Protein AF-0000000083314283 (afdb_homodimer)

Structure (mmCIF, N/CA/C/O backbone):
data_AF-0000000083314283-model_v1
#
loop_
_entity.id
_entity.type
_entity.pdbx_description
1 polymer 'Carbohydrate ABC transporter permease'
#
loop_
_atom_site.group_PDB
_atom_site.id
_atom_site.type_symbol
_atom_site.label_atom_id
_atom_site.label_alt_id
_atom_site.label_comp_id
_atom_site.label_asym_id
_atom_site.label_entity_id
_atom_site.label_seq_id
_atom_site.pdbx_PDB_ins_code
_atom_site.Cartn_x
_atom_site.Cartn_y
_atom_site.Cartn_z
_atom_site.occupancy
_atom_site.B_iso_or_equiv
_atom_site.auth_seq_id
_atom_site.auth_comp_id
_atom_site.auth_asym_id
_atom_site.auth_atom_id
_atom_site.pdbx_PDB_model_num
ATOM 1 N N . MET A 1 1 ? -17.656 -0.828 3.359 1 60 1 MET A N 1
ATOM 2 C CA . MET A 1 1 ? -16.297 -1.167 3.775 1 60 1 MET A CA 1
ATOM 3 C C . MET A 1 1 ? -16.312 -2.115 4.969 1 60 1 MET A C 1
ATOM 5 O O . MET A 1 1 ? -15.477 -3.016 5.062 1 60 1 MET A O 1
ATOM 9 N N . ALA A 1 2 ? -17.516 -1.997 5.691 1 69.94 2 ALA A N 1
ATOM 10 C CA . ALA A 1 2 ? -17.562 -2.816 6.902 1 69.94 2 ALA A CA 1
ATOM 11 C C . ALA A 1 2 ? -18.125 -4.203 6.605 1 69.94 2 ALA A C 1
ATOM 13 O O . ALA A 1 2 ? -17.906 -5.145 7.375 1 69.94 2 ALA A O 1
ATOM 14 N N . LEU A 1 3 ? -18.641 -4.355 5.473 1 75.19 3 LEU A N 1
ATOM 15 C CA . LEU A 1 3 ? -19.391 -5.574 5.148 1 75.19 3 LEU A CA 1
ATOM 16 C C . LEU A 1 3 ? -18.438 -6.77 5.062 1 75.19 3 LEU A C 1
ATOM 18 O O . LEU A 1 3 ? -18.734 -7.832 5.621 1 75.19 3 LEU A O 1
ATOM 22 N N . PRO A 1 4 ? -17.297 -6.578 4.438 1 75.38 4 PRO A N 1
ATOM 23 C CA . PRO A 1 4 ? -16.391 -7.723 4.375 1 75.38 4 PRO A CA 1
ATOM 24 C C . PRO A 1 4 ? -15.898 -8.156 5.758 1 75.38 4 PRO A C 1
ATOM 26 O O . PRO A 1 4 ? -15.695 -9.352 5.996 1 75.38 4 PRO A O 1
ATOM 29 N N . PHE A 1 5 ? -15.797 -7.211 6.551 1 81.38 5 PHE A N 1
ATOM 30 C CA . PHE A 1 5 ? -15.359 -7.512 7.91 1 81.38 5 PHE A CA 1
ATOM 31 C C . PHE A 1 5 ? -16.422 -8.289 8.664 1 81.38 5 PHE A C 1
ATOM 33 O O . PHE A 1 5 ? -16.125 -9.297 9.312 1 81.38 5 PHE A O 1
ATOM 40 N N . VAL A 1 6 ? -17.641 -7.832 8.602 1 83.62 6 VAL A N 1
ATOM 41 C CA . VAL A 1 6 ? -18.75 -8.492 9.273 1 83.62 6 VAL A CA 1
ATOM 42 C C . VAL A 1 6 ? -18.938 -9.898 8.703 1 83.62 6 VAL A C 1
ATOM 44 O O . VAL A 1 6 ? -19.188 -10.852 9.445 1 83.62 6 VAL A O 1
ATOM 47 N N . TRP A 1 7 ? -18.75 -9.961 7.473 1 85.62 7 TRP A N 1
ATOM 48 C CA . TRP A 1 7 ? -18.875 -11.258 6.812 1 85.62 7 TRP A CA 1
ATOM 49 C C . TRP A 1 7 ? -17.781 -12.211 7.289 1 85.62 7 TRP A C 1
ATOM 51 O O . TRP A 1 7 ? -18.047 -13.398 7.5 1 85.62 7 TRP A O 1
ATOM 61 N N . LEU A 1 8 ? -16.625 -11.688 7.402 1 88.62 8 LEU A N 1
ATOM 62 C CA . LEU A 1 8 ? -15.492 -12.492 7.855 1 88.62 8 LEU A CA 1
ATOM 63 C C . LEU A 1 8 ? -15.75 -13.055 9.25 1 88.62 8 LEU A C 1
ATOM 65 O O . LEU A 1 8 ? -15.578 -14.258 9.484 1 88.62 8 LEU A O 1
ATOM 69 N N . VAL A 1 9 ? -16.203 -12.234 10.117 1 90.38 9 VAL A N 1
ATOM 70 C CA . VAL A 1 9 ? -16.453 -12.641 11.5 1 90.38 9 VAL A CA 1
ATOM 71 C C . VAL A 1 9 ? -17.609 -13.641 11.547 1 90.38 9 VAL A C 1
ATOM 73 O O . VAL A 1 9 ? -17.547 -14.648 12.242 1 90.38 9 VAL A O 1
ATOM 76 N N . SER A 1 10 ? -18.625 -13.367 10.82 1 93.25 10 SER A N 1
ATOM 77 C CA . SER A 1 10 ? -19.766 -14.273 10.742 1 93.25 10 SER A CA 1
ATOM 78 C C . SER A 1 10 ? -19.359 -15.633 10.203 1 93.25 10 SER A C 1
ATOM 80 O O . SER A 1 10 ? -19.719 -16.672 10.758 1 93.25 10 SER A O 1
ATOM 82 N N . SER A 1 11 ? -18.562 -15.633 9.188 1 93 11 SER A N 1
ATOM 83 C CA . SER A 1 11 ? -18.141 -16.859 8.516 1 93 11 SER A CA 1
ATOM 84 C C . SER A 1 11 ? -17.203 -17.688 9.398 1 93 11 SER A C 1
ATOM 86 O O . SER A 1 11 ? -17.156 -18.906 9.289 1 93 11 SER A O 1
ATOM 88 N N . SER A 1 12 ? -16.469 -16.969 10.273 1 95.06 12 SER A N 1
ATOM 89 C CA . SER A 1 12 ? -15.539 -17.656 11.172 1 95.06 12 SER A CA 1
ATOM 90 C C . SER A 1 12 ? -16.281 -18.547 12.164 1 95.06 12 SER A C 1
ATOM 92 O O . SER A 1 12 ? -15.672 -19.422 12.789 1 95.06 12 SER A O 1
ATOM 94 N N . LEU A 1 13 ? -17.609 -18.344 12.281 1 96.81 13 LEU A N 1
ATOM 95 C CA . LEU A 1 13 ? -18.406 -19.078 13.266 1 96.81 13 LEU A CA 1
ATOM 96 C C . LEU A 1 13 ? -19.375 -20.031 12.578 1 96.81 13 LEU A C 1
ATOM 98 O O . LEU A 1 13 ? -20.25 -20.594 13.219 1 96.81 13 LEU A O 1
ATOM 102 N N . LYS A 1 14 ? -19.188 -20.234 11.344 1 96.38 14 LYS A N 1
ATOM 103 C CA . LYS A 1 14 ? -20.109 -21.062 10.57 1 96.38 14 LYS A CA 1
ATOM 104 C C . LYS A 1 14 ? -19.469 -22.422 10.242 1 96.38 14 LYS A C 1
ATOM 106 O O . LYS A 1 14 ? -18.266 -22.578 10.344 1 96.38 14 LYS A O 1
ATOM 111 N N . LEU A 1 15 ? -20.438 -23.312 9.844 1 93.5 15 LEU A N 1
ATOM 112 C CA . LEU A 1 15 ? -19.984 -24.531 9.172 1 93.5 15 LEU A CA 1
ATOM 113 C C . LEU A 1 15 ? -19.484 -24.203 7.766 1 93.5 15 LEU A C 1
ATOM 115 O O . LEU A 1 15 ? -19.938 -23.25 7.137 1 93.5 15 LEU A O 1
ATOM 119 N N . GLU A 1 16 ? -18.531 -24.984 7.332 1 90.56 16 GLU A N 1
ATOM 120 C CA . GLU A 1 16 ? -17.875 -24.766 6.047 1 90.56 16 GLU A CA 1
ATOM 121 C C . GLU A 1 16 ? -18.906 -24.594 4.926 1 90.56 16 GLU A C 1
ATOM 123 O O . GLU A 1 16 ? -18.797 -23.688 4.098 1 90.56 16 GLU A O 1
ATOM 128 N N . ASN A 1 17 ? -19.953 -25.391 4.934 1 88.44 17 ASN A N 1
ATOM 129 C CA . ASN A 1 17 ? -20.938 -25.422 3.852 1 88.44 17 ASN A CA 1
ATOM 130 C C . ASN A 1 17 ? -21.859 -24.203 3.883 1 88.44 17 ASN A C 1
ATOM 132 O O . ASN A 1 17 ? -22.531 -23.922 2.9 1 88.44 17 ASN A O 1
ATOM 136 N N . ASP A 1 18 ? -21.859 -23.484 5.004 1 90.69 18 ASP A N 1
ATOM 137 C CA . ASP A 1 18 ? -22.766 -22.359 5.176 1 90.69 18 ASP A CA 1
ATOM 138 C C . ASP A 1 18 ? -22.109 -21.047 4.766 1 90.69 18 ASP A C 1
ATOM 140 O O . ASP A 1 18 ? -22.75 -19.984 4.754 1 90.69 18 ASP A O 1
ATOM 144 N N . ILE A 1 19 ? -20.938 -21.094 4.371 1 87.62 19 ILE A N 1
ATOM 145 C CA . ILE A 1 19 ? -20.156 -19.875 4.188 1 87.62 19 ILE A CA 1
ATOM 146 C C . ILE A 1 19 ? -20.5 -19.234 2.846 1 87.62 19 ILE A C 1
ATOM 148 O O . ILE A 1 19 ? -20.656 -18.016 2.754 1 87.62 19 ILE A O 1
ATOM 152 N N . PHE A 1 20 ? -20.766 -19.984 1.813 1 82.31 20 PHE A N 1
ATOM 153 C CA . PHE A 1 20 ? -20.969 -19.422 0.488 1 82.31 20 PHE A CA 1
ATOM 154 C C . PHE A 1 20 ? -22.391 -19.656 0.014 1 82.31 20 PHE A C 1
ATOM 156 O O . PHE A 1 20 ? -22.656 -19.734 -1.188 1 82.31 20 PHE A O 1
ATOM 163 N N . VAL A 1 21 ? -23.266 -19.734 0.943 1 82.44 21 VAL A N 1
ATOM 164 C CA . VAL A 1 21 ? -24.672 -19.938 0.589 1 82.44 21 VAL A CA 1
ATOM 165 C C . VAL A 1 21 ? -25.266 -18.609 0.102 1 82.44 21 VAL A C 1
ATOM 167 O O . VAL A 1 21 ? -24.812 -17.531 0.482 1 82.44 21 VAL A O 1
ATOM 170 N N . PHE A 1 22 ? -26.219 -18.719 -0.766 1 79.56 22 PHE A N 1
ATOM 171 C CA . PHE A 1 22 ? -26.938 -17.547 -1.276 1 79.56 22 PHE A CA 1
ATOM 172 C C . PHE A 1 22 ? -28.438 -17.719 -1.09 1 79.56 22 PHE A C 1
ATOM 174 O O . PHE A 1 22 ? -29 -18.75 -1.46 1 79.56 22 PHE A O 1
ATOM 181 N N . PRO A 1 23 ? -29.125 -16.672 -0.513 1 80.94 23 PRO A N 1
ATOM 182 C CA . PRO A 1 23 ? -28.578 -15.414 0.013 1 80.94 23 PRO A CA 1
ATOM 183 C C . PRO A 1 23 ? -27.703 -15.617 1.248 1 80.94 23 PRO A C 1
ATOM 185 O O . PRO A 1 23 ? -27.859 -16.609 1.965 1 80.94 23 PRO A O 1
ATOM 188 N N . PRO A 1 24 ? -26.828 -14.68 1.398 1 80.25 24 PRO A N 1
ATOM 189 C CA . PRO A 1 24 ? -25.906 -14.836 2.523 1 80.25 24 PRO A CA 1
ATOM 190 C C . PRO A 1 24 ? -26.625 -14.945 3.867 1 80.25 24 PRO A C 1
ATOM 192 O O . PRO A 1 24 ? -27.609 -14.25 4.094 1 80.25 24 PRO A O 1
ATOM 195 N N . GLU A 1 25 ? -26.25 -15.938 4.609 1 85.44 25 GLU A N 1
ATOM 196 C CA . GLU A 1 25 ? -26.703 -16.047 5.996 1 85.44 25 GLU A CA 1
ATOM 197 C C . GLU A 1 25 ? -25.719 -15.375 6.945 1 85.44 25 GLU A C 1
ATOM 199 O O . GLU A 1 25 ? -24.594 -15.859 7.141 1 85.44 25 GLU A O 1
ATOM 204 N N . TRP A 1 26 ? -26.141 -14.422 7.578 1 87.19 26 TRP A N 1
ATOM 205 C CA . TRP A 1 26 ? -25.25 -13.586 8.359 1 87.19 26 TRP A CA 1
ATOM 206 C C . TRP A 1 26 ? -25.078 -14.141 9.773 1 87.19 26 TRP A C 1
ATOM 208 O O . TRP A 1 26 ? -24.016 -13.977 10.383 1 87.19 26 TRP A O 1
ATOM 218 N N . ILE A 1 27 ? -26.141 -14.742 10.18 1 91.19 27 ILE A N 1
ATOM 219 C CA . ILE A 1 27 ? -26.078 -15.289 11.531 1 91.19 27 ILE A CA 1
ATOM 220 C C . ILE A 1 27 ? -25.75 -16.781 11.469 1 91.19 27 ILE A C 1
ATOM 222 O O . ILE A 1 27 ? -26.516 -17.578 10.93 1 91.19 27 ILE A O 1
ATOM 226 N N . PRO A 1 28 ? -24.625 -17.062 11.961 1 92.75 28 PRO A N 1
ATOM 227 C CA . PRO A 1 28 ? -24.25 -18.484 11.953 1 92.75 28 PRO A CA 1
ATOM 228 C C . PRO A 1 28 ? -25.234 -19.359 12.727 1 92.75 28 PRO A C 1
ATOM 230 O O . PRO A 1 28 ? -25.703 -18.984 13.805 1 92.75 28 PRO A O 1
ATOM 233 N N . ASN A 1 29 ? -25.625 -20.469 12.156 1 91.38 29 ASN A N 1
ATOM 234 C CA . ASN A 1 29 ? -26.469 -21.469 12.789 1 91.38 29 ASN A CA 1
ATOM 235 C C . ASN A 1 29 ? -26.031 -22.891 12.398 1 91.38 29 ASN A C 1
ATOM 237 O O . ASN A 1 29 ? -26.281 -23.312 11.273 1 91.38 29 ASN A O 1
ATOM 241 N N . PRO A 1 30 ? -25.5 -23.562 13.383 1 93.12 30 PRO A N 1
ATOM 242 C CA . PRO A 1 30 ? -25.109 -23.234 14.758 1 93.12 30 PRO A CA 1
ATOM 243 C C . PRO A 1 30 ? -23.875 -22.359 14.828 1 93.12 30 PRO A C 1
ATOM 245 O O . PRO A 1 30 ? -23.125 -22.25 13.844 1 93.12 30 PRO A O 1
ATOM 248 N N . VAL A 1 31 ? -23.734 -21.703 15.93 1 95.56 31 VAL A N 1
ATOM 249 C CA . VAL A 1 31 ? -22.516 -20.938 16.188 1 95.56 31 VAL A CA 1
ATOM 250 C C . VAL A 1 31 ? -21.391 -21.891 16.625 1 95.56 31 VAL A C 1
ATOM 252 O O . VAL A 1 31 ? -21.547 -22.656 17.562 1 95.56 31 VAL A O 1
ATOM 255 N N . ARG A 1 32 ? -20.281 -21.859 15.883 1 96.19 32 ARG A N 1
ATOM 256 C CA . ARG A 1 32 ? -19.188 -22.781 16.141 1 96.19 32 ARG A CA 1
ATOM 257 C C . ARG A 1 32 ? -17.938 -22.062 16.609 1 96.19 32 ARG A C 1
ATOM 259 O O . ARG A 1 32 ? -17.047 -21.766 15.812 1 96.19 32 ARG A O 1
ATOM 266 N N . PHE A 1 33 ? -17.828 -21.953 17.938 1 95.81 33 PHE A N 1
ATOM 267 C CA . PHE A 1 33 ? -16.641 -21.344 18.516 1 95.81 33 PHE A CA 1
ATOM 268 C C . PHE A 1 33 ? -15.43 -22.281 18.359 1 95.81 33 PHE A C 1
ATOM 270 O O . PHE A 1 33 ? -14.281 -21.828 18.422 1 95.81 33 PHE A O 1
ATOM 277 N N . GLN A 1 34 ? -15.711 -23.484 18.109 1 96.19 34 GLN A N 1
ATOM 278 C CA . GLN A 1 34 ? -14.664 -24.5 17.969 1 96.19 34 GLN A CA 1
ATOM 279 C C . GLN A 1 34 ? -13.773 -24.219 16.766 1 96.19 34 GLN A C 1
ATOM 281 O O . GLN A 1 34 ? -12.625 -24.656 16.719 1 96.19 34 GLN A O 1
ATOM 286 N N . ASN A 1 35 ? -14.305 -23.438 15.82 1 96.69 35 ASN A N 1
ATOM 287 C CA . ASN A 1 35 ? -13.508 -23.062 14.648 1 96.69 35 ASN A CA 1
ATOM 288 C C . ASN A 1 35 ? -12.219 -22.359 15.047 1 96.69 35 ASN A C 1
ATOM 290 O O . ASN A 1 35 ? -11.18 -22.547 14.414 1 96.69 35 ASN A O 1
ATOM 294 N N . TYR A 1 36 ? -12.328 -21.625 16.078 1 96.25 36 TYR A N 1
ATOM 295 C CA . TYR A 1 36 ? -11.156 -20.875 16.516 1 96.25 36 TYR A CA 1
ATOM 296 C C . TYR A 1 36 ? -10.094 -21.797 17.094 1 96.25 36 TYR A C 1
ATOM 298 O O . TYR A 1 36 ? -8.914 -21.656 16.781 1 96.25 36 TYR A O 1
ATOM 306 N N . VAL A 1 37 ? -10.484 -22.688 17.875 1 96 37 VAL A N 1
ATOM 307 C CA . VAL A 1 37 ? -9.547 -23.625 18.469 1 96 37 VAL A CA 1
ATOM 308 C C . VAL A 1 37 ? -8.93 -24.5 17.375 1 96 37 VAL A C 1
ATOM 310 O O . VAL A 1 37 ? -7.711 -24.656 17.312 1 96 37 VAL A O 1
ATOM 313 N N . ASP A 1 38 ? -9.766 -25 16.5 1 95.56 38 ASP A N 1
ATOM 314 C CA . ASP A 1 38 ? -9.297 -25.859 15.43 1 95.56 38 ASP A CA 1
ATOM 315 C C . ASP A 1 38 ? -8.359 -25.109 14.492 1 95.56 38 ASP A C 1
ATOM 317 O O . ASP A 1 38 ? -7.352 -25.656 14.039 1 95.56 38 ASP A O 1
ATOM 321 N N . ALA A 1 39 ? -8.703 -23.875 14.219 1 94.69 39 ALA A N 1
ATOM 322 C CA . ALA A 1 39 ? -7.922 -23.062 13.289 1 94.69 39 ALA A CA 1
ATOM 323 C C . ALA A 1 39 ? -6.539 -22.75 13.867 1 94.69 39 ALA A C 1
ATOM 325 O O . ALA A 1 39 ? -5.531 -22.859 13.164 1 94.69 39 ALA A O 1
ATOM 326 N N . LEU A 1 40 ? -6.492 -22.453 15.18 1 94.12 40 LEU A N 1
ATOM 327 C CA . LEU A 1 40 ? -5.25 -21.984 15.781 1 94.12 40 LEU A CA 1
ATOM 328 C C . LEU A 1 40 ? -4.352 -23.156 16.156 1 94.12 40 LEU A C 1
ATOM 330 O O . LEU A 1 40 ? -3.164 -22.984 16.438 1 94.12 40 LEU A O 1
ATOM 334 N N . THR A 1 41 ? -4.906 -24.391 16.078 1 92.75 41 THR A N 1
ATOM 335 C CA . THR A 1 41 ? -4.105 -25.578 16.375 1 92.75 41 THR A CA 1
ATOM 336 C C . THR A 1 41 ? -3.797 -26.344 15.094 1 92.75 41 THR A C 1
ATOM 338 O O . THR A 1 41 ? -3.025 -27.312 15.117 1 92.75 41 THR A O 1
ATOM 341 N N . TYR A 1 42 ? -4.406 -25.906 14.031 1 90.06 42 TYR A N 1
ATOM 342 C CA . TYR A 1 42 ? -4.203 -26.547 12.734 1 90.06 42 TYR A CA 1
ATOM 343 C C . TYR A 1 42 ? -2.748 -26.438 12.297 1 90.06 42 TYR A C 1
ATOM 345 O O . TYR A 1 42 ? -2.217 -27.344 11.656 1 90.06 42 TYR A O 1
ATOM 353 N N . LYS A 1 43 ? -2.109 -25.359 12.516 1 91.69 43 LYS A N 1
ATOM 354 C CA . LYS A 1 43 ? -0.706 -25.031 12.281 1 91.69 43 LYS A CA 1
ATOM 355 C C . LYS A 1 43 ? -0.102 -24.312 13.484 1 91.69 43 LYS A C 1
ATOM 357 O O . LYS A 1 43 ? -0.827 -23.859 14.375 1 91.69 43 LYS A O 1
ATOM 362 N N . PRO A 1 44 ? 1.151 -24.297 13.516 1 94.94 44 PRO A N 1
ATOM 363 C CA . PRO A 1 44 ? 1.75 -23.594 14.664 1 94.94 44 PRO A CA 1
ATOM 364 C C . PRO A 1 44 ? 1.65 -22.078 14.547 1 94.94 44 PRO A C 1
ATOM 366 O O . PRO A 1 44 ? 2.668 -21.406 14.398 1 94.94 44 PRO A O 1
ATOM 369 N N . PHE A 1 45 ? 0.502 -21.531 14.75 1 94.38 45 PHE A N 1
ATOM 370 C CA . PHE A 1 45 ? 0.234 -20.109 14.555 1 94.38 45 PHE A CA 1
ATOM 371 C C . PHE A 1 45 ? 0.944 -19.281 15.617 1 94.38 45 PHE A C 1
ATOM 373 O O . PHE A 1 45 ? 1.251 -18.109 15.391 1 94.38 45 PHE A O 1
ATOM 380 N N . GLY A 1 46 ? 1.183 -19.922 16.797 1 94.12 46 GLY A N 1
ATOM 381 C CA . GLY A 1 46 ? 2.006 -19.203 17.75 1 94.12 46 GLY A CA 1
ATOM 382 C C . GLY A 1 46 ? 3.371 -18.828 17.203 1 94.12 46 GLY A C 1
ATOM 383 O O . GLY A 1 46 ? 3.84 -17.719 17.406 1 94.12 46 GLY A O 1
ATOM 384 N N . ARG A 1 47 ? 3.949 -19.797 16.562 1 96.38 47 ARG A N 1
ATOM 385 C CA . ARG A 1 47 ? 5.25 -19.562 15.938 1 96.38 47 ARG A CA 1
ATOM 386 C C . ARG A 1 47 ? 5.141 -18.562 14.781 1 96.38 47 ARG A C 1
ATOM 388 O O . ARG A 1 47 ? 5.98 -17.672 14.633 1 96.38 47 ARG A O 1
ATOM 395 N N . TYR A 1 48 ? 4.098 -18.672 14.023 1 96.94 48 TYR A N 1
ATOM 396 C CA . TYR A 1 48 ? 3.895 -17.781 12.891 1 96.94 48 TYR A CA 1
ATOM 397 C C . TYR A 1 48 ? 3.701 -16.344 13.352 1 96.94 48 TYR A C 1
ATOM 399 O O . TYR A 1 48 ? 4.215 -15.414 12.734 1 96.94 48 TYR A O 1
ATOM 407 N N . ILE A 1 49 ? 3.006 -16.234 14.453 1 95.62 49 ILE A N 1
ATOM 408 C CA . ILE A 1 49 ? 2.795 -14.906 15.031 1 95.62 49 ILE A CA 1
ATOM 409 C C . ILE A 1 49 ? 4.125 -14.344 15.523 1 95.62 49 ILE A C 1
ATOM 411 O O . ILE A 1 49 ? 4.449 -13.18 15.25 1 95.62 49 ILE A O 1
ATOM 415 N N . ALA A 1 50 ? 4.883 -15.133 16.156 1 97 50 ALA A N 1
ATOM 416 C CA . ALA A 1 50 ? 6.18 -14.695 16.672 1 97 50 ALA A CA 1
ATOM 417 C C . ALA A 1 50 ? 7.109 -14.289 15.523 1 97 50 ALA A C 1
ATOM 419 O O . ALA A 1 50 ? 7.773 -13.25 15.594 1 97 50 ALA A O 1
ATOM 420 N N . ASN A 1 51 ? 7.156 -15.102 14.477 1 98.31 51 ASN A N 1
ATOM 421 C CA . ASN A 1 51 ? 7.973 -14.789 13.312 1 98.31 51 ASN A CA 1
ATOM 422 C C . ASN A 1 51 ? 7.543 -13.469 12.664 1 98.31 51 ASN A C 1
ATOM 424 O O . ASN A 1 51 ? 8.383 -12.625 12.352 1 98.31 51 ASN A O 1
ATOM 428 N N . THR A 1 52 ? 6.25 -13.328 12.508 1 97.75 52 THR A N 1
ATOM 429 C CA . THR A 1 52 ? 5.719 -12.125 11.875 1 97.75 52 THR A CA 1
ATOM 430 C C . THR A 1 52 ? 6.031 -10.891 12.719 1 97.75 52 THR A C 1
ATOM 432 O O . THR A 1 52 ? 6.488 -9.875 12.195 1 97.75 52 THR A O 1
ATOM 435 N N . LEU A 1 53 ? 5.848 -11.023 14 1 96.5 53 LEU A N 1
ATOM 436 C CA . LEU A 1 53 ? 6.105 -9.898 14.891 1 96.5 53 LEU A CA 1
ATOM 437 C C . LEU A 1 53 ? 7.582 -9.516 14.875 1 96.5 53 LEU A C 1
ATOM 439 O O . LEU A 1 53 ? 7.922 -8.328 14.891 1 96.5 53 LEU A O 1
ATOM 443 N N . LEU A 1 54 ? 8.398 -10.484 14.867 1 97.88 54 LEU A N 1
ATOM 444 C CA . LEU A 1 54 ? 9.836 -10.203 14.82 1 97.88 54 LEU A CA 1
ATOM 445 C C . LEU A 1 54 ? 10.188 -9.414 13.562 1 97.88 54 LEU A C 1
ATOM 447 O O . LEU A 1 54 ? 10.867 -8.391 13.641 1 97.88 54 LEU A O 1
ATOM 451 N N . ILE A 1 55 ? 9.727 -9.859 12.461 1 98.06 55 ILE A N 1
ATOM 452 C CA . ILE A 1 55 ? 10.016 -9.219 11.188 1 98.06 55 ILE A CA 1
ATOM 453 C C . ILE A 1 55 ? 9.438 -7.809 11.172 1 98.06 55 ILE A C 1
ATOM 455 O O . ILE A 1 55 ? 10.133 -6.844 10.852 1 98.06 55 ILE A O 1
ATOM 459 N N . VAL A 1 56 ? 8.203 -7.695 11.562 1 96.88 56 VAL A N 1
ATOM 460 C CA . VAL A 1 56 ? 7.477 -6.434 11.43 1 96.88 56 VAL A CA 1
ATOM 461 C C . VAL A 1 56 ? 8.039 -5.414 12.414 1 96.88 56 VAL A C 1
ATOM 463 O O . VAL A 1 56 ? 8.188 -4.234 12.086 1 96.88 56 VAL A O 1
ATOM 466 N N . LEU A 1 57 ? 8.352 -5.805 13.609 1 95.56 57 LEU A N 1
ATOM 467 C CA . LEU A 1 57 ? 8.883 -4.879 14.609 1 95.56 57 LEU A CA 1
ATOM 468 C C . LEU A 1 57 ? 10.273 -4.398 14.211 1 95.56 57 LEU A C 1
ATOM 470 O O . LEU A 1 57 ? 10.609 -3.229 14.414 1 95.56 57 LEU A O 1
ATOM 474 N N . LEU A 1 58 ? 11.078 -5.285 13.688 1 97 58 LEU A N 1
ATOM 475 C CA . LEU A 1 58 ? 12.383 -4.867 13.18 1 97 58 LEU A CA 1
ATOM 476 C C . LEU A 1 58 ? 12.227 -3.865 12.039 1 97 58 LEU A C 1
ATOM 478 O O . LEU A 1 58 ? 12.945 -2.867 11.977 1 97 58 LEU A O 1
ATOM 482 N N . ASN A 1 59 ? 11.281 -4.148 11.164 1 96.56 59 ASN A N 1
ATOM 483 C CA . ASN A 1 59 ? 11.016 -3.234 10.055 1 96.56 59 ASN A CA 1
ATOM 484 C C . ASN A 1 59 ? 10.516 -1.879 10.555 1 96.56 59 ASN A C 1
ATOM 486 O O . ASN A 1 59 ? 10.867 -0.84 9.992 1 96.56 59 ASN A O 1
ATOM 490 N N . GLU A 1 60 ? 9.688 -1.926 11.617 1 94.62 60 GLU A N 1
ATOM 491 C CA . GLU A 1 60 ? 9.188 -0.68 12.195 1 94.62 60 GLU A CA 1
ATOM 492 C C . GLU A 1 60 ? 10.336 0.201 12.68 1 94.62 60 GLU A C 1
ATOM 494 O O . GLU A 1 60 ? 10.367 1.402 12.406 1 94.62 60 GLU A O 1
ATOM 499 N N . ILE A 1 61 ? 11.203 -0.336 13.398 1 95.62 61 ILE A N 1
ATOM 500 C CA . ILE A 1 61 ? 12.352 0.393 13.922 1 95.62 61 ILE A CA 1
ATOM 501 C C . ILE A 1 61 ? 13.172 0.956 12.766 1 95.62 61 ILE A C 1
ATOM 503 O O . ILE A 1 61 ? 13.539 2.133 12.773 1 95.62 61 ILE A O 1
ATOM 507 N N . ALA A 1 62 ? 13.398 0.137 11.828 1 96.38 62 ALA A N 1
ATOM 508 C CA . ALA A 1 62 ? 14.203 0.529 10.672 1 96.38 62 ALA A CA 1
ATOM 509 C C . ALA A 1 62 ? 13.539 1.662 9.898 1 96.38 62 ALA A C 1
ATOM 511 O O . ALA A 1 62 ? 14.172 2.668 9.586 1 96.38 62 ALA A O 1
ATOM 512 N N . ILE A 1 63 ? 12.266 1.528 9.641 1 96.5 63 ILE A N 1
ATOM 513 C CA . ILE A 1 63 ? 11.523 2.473 8.805 1 96.5 63 ILE A CA 1
ATOM 514 C C . ILE A 1 63 ? 11.383 3.805 9.539 1 96.5 63 ILE A C 1
ATOM 516 O O . ILE A 1 63 ? 11.672 4.863 8.977 1 96.5 63 ILE A O 1
ATOM 520 N N . LEU A 1 64 ? 10.938 3.77 10.797 1 95.62 64 LEU A N 1
ATOM 521 C CA . LEU A 1 64 ? 10.711 5.004 11.539 1 95.62 64 LEU A CA 1
ATOM 522 C C . LEU A 1 64 ? 12.016 5.777 11.719 1 95.62 64 LEU A C 1
ATOM 524 O O . LEU A 1 64 ? 12.031 7.004 11.625 1 95.62 64 LEU A O 1
ATOM 528 N N . TRP A 1 65 ? 13.023 5.078 11.883 1 94.69 65 TRP A N 1
ATOM 529 C CA . TRP A 1 65 ? 14.32 5.727 12.062 1 94.69 65 TRP A CA 1
ATOM 530 C C . TRP A 1 65 ? 14.852 6.258 10.742 1 94.69 65 TRP A C 1
ATOM 532 O O . TRP A 1 65 ? 15.148 7.449 10.617 1 94.69 65 TRP A O 1
ATOM 542 N N . SER A 1 66 ? 14.922 5.438 9.789 1 95.06 66 SER A N 1
ATOM 543 C CA . SER A 1 66 ? 15.539 5.82 8.523 1 95.06 66 SER A CA 1
ATOM 544 C C . SER A 1 66 ? 14.68 6.82 7.766 1 95.06 66 SER A C 1
ATOM 546 O O . SER A 1 66 ? 15.18 7.809 7.23 1 95.06 66 SER A O 1
ATOM 548 N N . ALA A 1 67 ? 13.391 6.586 7.73 1 95.62 67 ALA A N 1
ATOM 549 C CA . ALA A 1 67 ? 12.5 7.469 6.98 1 95.62 67 ALA A CA 1
ATOM 550 C C . ALA A 1 67 ? 12.422 8.844 7.633 1 95.62 67 ALA A C 1
ATOM 552 O O . ALA A 1 67 ? 12.422 9.867 6.941 1 95.62 67 ALA A O 1
ATOM 553 N N . SER A 1 68 ? 12.312 8.883 8.953 1 96.12 68 SER A N 1
ATOM 554 C CA . SER A 1 68 ? 12.227 10.172 9.633 1 96.12 68 SER A CA 1
ATOM 555 C C . SER A 1 68 ? 13.516 10.969 9.477 1 96.12 68 SER A C 1
ATOM 557 O O . SER A 1 68 ? 13.492 12.188 9.297 1 96.12 68 SER A O 1
ATOM 559 N N . PHE A 1 69 ? 14.609 10.289 9.539 1 95.38 69 PHE A N 1
ATOM 560 C CA . PHE A 1 69 ? 15.906 10.922 9.383 1 95.38 69 PHE A CA 1
ATOM 561 C C . PHE A 1 69 ? 16.047 11.539 7.992 1 95.38 69 PHE A C 1
ATOM 563 O O . PHE A 1 69 ? 16.406 12.711 7.855 1 95.38 69 PHE A O 1
ATOM 570 N N . CYS A 1 70 ? 15.734 10.758 6.996 1 94.94 70 CYS A N 1
ATOM 571 C CA . CYS A 1 70 ? 15.797 11.234 5.617 1 94.94 70 CYS A CA 1
ATOM 572 C C . CYS A 1 70 ? 14.789 12.352 5.379 1 94.94 70 CYS A C 1
ATOM 574 O O . CYS A 1 70 ? 15.117 13.359 4.758 1 94.94 70 CYS A O 1
ATOM 576 N N . ALA A 1 71 ? 13.625 12.164 5.883 1 95.44 71 ALA A N 1
ATOM 577 C CA . ALA A 1 71 ? 12.562 13.148 5.703 1 95.44 71 ALA A CA 1
ATOM 578 C C . ALA A 1 71 ? 12.953 14.492 6.305 1 95.44 71 ALA A C 1
ATOM 580 O O . ALA A 1 71 ? 12.711 15.539 5.703 1 95.44 71 ALA A O 1
ATOM 581 N N . TYR A 1 72 ? 13.523 14.453 7.496 1 95.81 72 TYR A N 1
ATOM 582 C CA . TYR A 1 72 ? 13.977 15.68 8.133 1 95.81 72 TYR A CA 1
ATOM 583 C C . TYR A 1 72 ? 15.008 16.391 7.27 1 95.81 72 TYR A C 1
ATOM 585 O O . TYR A 1 72 ? 14.945 17.609 7.09 1 95.81 72 TYR A O 1
ATOM 593 N N . GLY A 1 73 ? 15.945 15.648 6.785 1 95.12 73 GLY A N 1
ATOM 594 C CA . GLY A 1 73 ? 16.938 16.219 5.898 1 95.12 73 GLY A CA 1
ATOM 595 C C . GLY A 1 73 ? 16.344 16.891 4.68 1 95.12 73 GLY A C 1
ATOM 596 O O . GLY A 1 73 ? 16.688 18.031 4.355 1 95.12 73 GLY A O 1
ATOM 597 N N . PHE A 1 74 ? 15.375 16.297 4.102 1 94.06 74 PHE A N 1
ATOM 598 C CA . PHE A 1 74 ? 14.766 16.828 2.885 1 94.06 74 PHE A CA 1
ATOM 599 C C . PHE A 1 74 ? 13.82 17.969 3.209 1 94.06 74 PHE A C 1
ATOM 601 O O . PHE A 1 74 ? 13.469 18.766 2.33 1 94.06 74 PHE A O 1
ATOM 608 N N . ALA A 1 75 ? 13.414 18.062 4.426 1 93.12 75 ALA A N 1
ATOM 609 C CA . ALA A 1 75 ? 12.438 19.094 4.812 1 93.12 75 ALA A CA 1
ATOM 610 C C . ALA A 1 75 ? 13.133 20.344 5.348 1 93.12 75 ALA A C 1
ATOM 612 O O . ALA A 1 75 ? 12.688 21.453 5.109 1 93.12 75 ALA A O 1
ATOM 613 N N . ARG A 1 76 ? 14.242 20.125 6.055 1 93.06 76 ARG A N 1
ATOM 614 C CA . ARG A 1 76 ? 14.703 21.234 6.883 1 93.06 76 ARG A CA 1
ATOM 615 C C . ARG A 1 76 ? 16.141 21.609 6.551 1 93.06 76 ARG A C 1
ATOM 617 O O . ARG A 1 76 ? 16.609 22.688 6.91 1 93.06 76 ARG A O 1
ATOM 624 N N . LEU A 1 77 ? 16.812 20.781 5.973 1 93 77 LEU A N 1
ATOM 625 C CA . LEU A 1 77 ? 18.203 21.078 5.633 1 93 77 LEU A CA 1
ATOM 626 C C . LEU A 1 77 ? 18.312 21.594 4.199 1 93 77 LEU A C 1
ATOM 628 O O . LEU A 1 77 ? 17.531 21.188 3.33 1 93 77 LEU A O 1
ATOM 632 N N . ARG A 1 78 ? 19.25 22.516 4.062 1 90.06 78 ARG A N 1
ATOM 633 C CA . ARG A 1 78 ? 19.516 23.031 2.729 1 90.06 78 ARG A CA 1
ATOM 634 C C . ARG A 1 78 ? 20.812 22.453 2.17 1 90.06 78 ARG A C 1
ATOM 636 O O . ARG A 1 78 ? 21.859 22.516 2.82 1 90.06 78 ARG A O 1
ATOM 643 N N . PHE A 1 79 ? 20.719 21.703 1.158 1 93 79 PHE A N 1
ATOM 644 C CA . PHE A 1 79 ? 21.891 21.172 0.482 1 93 79 PHE A CA 1
ATOM 645 C C . PHE A 1 79 ? 21.688 21.141 -1.027 1 93 79 PHE A C 1
ATOM 647 O O . PHE A 1 79 ? 20.547 21.141 -1.499 1 93 79 PHE A O 1
ATOM 654 N N . PRO A 1 80 ? 22.812 21.234 -1.715 1 93.5 80 PRO A N 1
ATOM 655 C CA . PRO A 1 80 ? 22.688 21.297 -3.174 1 93.5 80 PRO A CA 1
ATOM 656 C C . PRO A 1 80 ? 22 20.062 -3.76 1 93.5 80 PRO A C 1
ATOM 658 O O . PRO A 1 80 ? 22.312 18.922 -3.371 1 93.5 80 PRO A O 1
ATOM 661 N N . GLY A 1 81 ? 21.031 20.297 -4.656 1 92.5 81 GLY A N 1
ATOM 662 C CA . GLY A 1 81 ? 20.344 19.219 -5.359 1 92.5 81 GLY A CA 1
ATOM 663 C C . GLY A 1 81 ? 19.25 18.562 -4.531 1 92.5 81 GLY A C 1
ATOM 664 O O . GLY A 1 81 ? 18.781 17.469 -4.859 1 92.5 81 GLY A O 1
ATOM 665 N N . ARG A 1 82 ? 18.875 19.094 -3.463 1 92.56 82 ARG A N 1
ATOM 666 C CA . ARG A 1 82 ? 17.906 18.531 -2.531 1 92.56 82 ARG A CA 1
ATOM 667 C C . ARG A 1 82 ? 16.641 18.109 -3.256 1 92.56 82 ARG A C 1
ATOM 669 O O . ARG A 1 82 ? 16.188 16.969 -3.119 1 92.56 82 ARG A O 1
ATOM 676 N N . ASP A 1 83 ? 16.109 18.969 -4.074 1 85.31 83 ASP A N 1
ATOM 677 C CA . ASP A 1 83 ? 14.859 18.688 -4.766 1 85.31 83 ASP A CA 1
ATOM 678 C C . ASP A 1 83 ? 15.055 17.609 -5.832 1 85.31 83 ASP A C 1
ATOM 680 O O . ASP A 1 83 ? 14.156 16.797 -6.066 1 85.31 83 ASP A O 1
ATOM 684 N N . PHE A 1 84 ? 16.203 17.656 -6.398 1 85.56 84 PHE A N 1
ATOM 685 C CA . PHE A 1 84 ? 16.516 16.625 -7.383 1 85.56 84 PHE A CA 1
ATOM 686 C C . PHE A 1 84 ? 16.578 15.258 -6.723 1 85.56 84 PHE A C 1
ATOM 688 O O . PHE A 1 84 ? 15.969 14.305 -7.215 1 85.56 84 PHE A O 1
ATOM 695 N N . TRP A 1 85 ? 17.266 15.164 -5.625 1 88.31 85 TRP A N 1
ATOM 696 C CA . TRP A 1 85 ? 17.422 13.883 -4.93 1 88.31 85 TRP A CA 1
ATOM 697 C C . TRP A 1 85 ? 16.094 13.398 -4.379 1 88.31 85 TRP A C 1
ATOM 699 O O . TRP A 1 85 ? 15.805 12.203 -4.383 1 88.31 85 TRP A O 1
ATOM 709 N N . PHE A 1 86 ? 15.305 14.32 -3.941 1 87.69 86 PHE A N 1
ATOM 710 C CA . PHE A 1 86 ? 13.992 13.945 -3.438 1 87.69 86 PHE A CA 1
ATOM 711 C C . PHE A 1 86 ? 13.102 13.422 -4.566 1 87.69 86 PHE A C 1
ATOM 713 O O . PHE A 1 86 ? 12.383 12.438 -4.391 1 87.69 86 PHE A O 1
ATOM 720 N N . SER A 1 87 ? 13.242 14.031 -5.715 1 82.06 87 SER A N 1
ATOM 721 C CA . SER A 1 87 ? 12.484 13.578 -6.875 1 82.06 87 SER A CA 1
ATOM 722 C C . SER A 1 87 ? 12.93 12.188 -7.32 1 82.06 87 SER A C 1
ATOM 724 O O . SER A 1 87 ? 12.109 11.367 -7.734 1 82.06 87 SER A O 1
ATOM 726 N N . LEU A 1 88 ? 14.172 12 -7.242 1 82.69 88 LEU A N 1
ATOM 727 C CA . LEU A 1 88 ? 14.711 10.695 -7.59 1 82.69 88 LEU A CA 1
ATOM 728 C C . LEU A 1 88 ? 14.203 9.625 -6.629 1 82.69 88 LEU A C 1
ATOM 730 O O . LEU A 1 88 ? 13.898 8.508 -7.047 1 82.69 88 LEU A O 1
ATOM 734 N N . LEU A 1 89 ? 14.133 10 -5.402 1 86.25 89 LEU A N 1
ATOM 735 C CA . LEU A 1 89 ? 13.594 9.094 -4.395 1 86.25 89 LEU A CA 1
ATOM 736 C C . LEU A 1 89 ? 12.148 8.719 -4.715 1 86.25 89 LEU A C 1
ATOM 738 O O . LEU A 1 89 ? 11.773 7.547 -4.648 1 86.25 89 LEU A O 1
ATOM 742 N N . LEU A 1 90 ? 11.383 9.688 -5.09 1 82.5 90 LEU A N 1
ATOM 743 C CA . LEU A 1 90 ? 9.977 9.438 -5.41 1 82.5 90 LEU A CA 1
ATOM 744 C C . LEU A 1 90 ? 9.852 8.594 -6.672 1 82.5 90 LEU A C 1
ATOM 746 O O . LEU A 1 90 ? 8.938 7.773 -6.785 1 82.5 90 LEU A O 1
ATOM 750 N N . ALA A 1 91 ? 10.836 8.719 -7.578 1 78.75 91 ALA A N 1
ATOM 751 C CA . ALA A 1 91 ? 10.828 7.977 -8.836 1 78.75 91 ALA A CA 1
ATOM 752 C C . ALA A 1 91 ? 10.992 6.48 -8.594 1 78.75 91 ALA A C 1
ATOM 754 O O . ALA A 1 91 ? 10.5 5.66 -9.375 1 78.75 91 ALA A O 1
ATOM 755 N N . THR A 1 92 ? 11.57 6.16 -7.516 1 81.19 92 THR A N 1
ATOM 756 C CA . THR A 1 92 ? 11.781 4.75 -7.211 1 81.19 92 THR A CA 1
ATOM 757 C C . THR A 1 92 ? 10.445 4.039 -6.988 1 81.19 92 THR A C 1
ATOM 759 O O . THR A 1 92 ? 10.352 2.822 -7.16 1 81.19 92 THR A O 1
ATOM 762 N N . MET A 1 93 ? 9.414 4.727 -6.574 1 83.62 93 MET A N 1
ATOM 763 C CA . MET A 1 93 ? 8.102 4.141 -6.309 1 83.62 93 MET A CA 1
ATOM 764 C C . MET A 1 93 ? 7.375 3.822 -7.609 1 83.62 93 MET A C 1
ATOM 766 O O . MET A 1 93 ? 6.383 3.09 -7.605 1 83.62 93 MET A O 1
ATOM 770 N N . MET A 1 94 ? 7.934 4.324 -8.688 1 80.75 94 MET A N 1
ATOM 771 C CA . MET A 1 94 ? 7.266 4.176 -9.977 1 80.75 94 MET A CA 1
ATOM 772 C C . MET A 1 94 ? 7.605 2.83 -10.617 1 80.75 94 MET A C 1
ATOM 774 O O . MET A 1 94 ? 6.941 2.4 -11.562 1 80.75 94 MET A O 1
ATOM 778 N N . VAL A 1 95 ? 8.633 2.213 -10.117 1 80.25 95 VAL A N 1
ATOM 779 C CA . VAL A 1 95 ? 9.047 0.906 -10.625 1 80.25 95 VAL A CA 1
ATOM 780 C C . VAL A 1 95 ? 8.102 -0.171 -10.094 1 80.25 95 VAL A C 1
ATOM 782 O O . VAL A 1 95 ? 7.945 -0.329 -8.883 1 80.25 95 VAL A O 1
ATOM 785 N N . PRO A 1 96 ? 7.43 -0.892 -10.961 1 81.62 96 PRO A N 1
ATOM 786 C CA . PRO A 1 96 ? 6.555 -1.968 -10.484 1 81.62 96 PRO A CA 1
ATOM 787 C C . PRO A 1 96 ? 7.312 -3.051 -9.727 1 81.62 96 PRO A C 1
ATOM 789 O O . PRO A 1 96 ? 8.328 -3.557 -10.203 1 81.62 96 PRO A O 1
ATOM 792 N N . TYR A 1 97 ? 6.75 -3.338 -8.648 1 80.19 97 TYR A N 1
ATOM 793 C CA . TYR A 1 97 ? 7.414 -4.316 -7.797 1 80.19 97 TYR A CA 1
ATOM 794 C C . TYR A 1 97 ? 7.543 -5.66 -8.5 1 80.19 97 TYR A C 1
ATOM 796 O O . TYR A 1 97 ? 8.555 -6.348 -8.359 1 80.19 97 TYR A O 1
ATOM 804 N N . PHE A 1 98 ? 6.605 -6.023 -9.242 1 81.44 98 PHE A N 1
ATOM 805 C CA . PHE A 1 98 ? 6.578 -7.328 -9.891 1 81.44 98 PHE A CA 1
ATOM 806 C C . PHE A 1 98 ? 7.766 -7.492 -10.828 1 81.44 98 PHE A C 1
ATOM 808 O O . PHE A 1 98 ? 8.242 -8.609 -11.047 1 81.44 98 PHE A O 1
ATOM 815 N N . VAL A 1 99 ? 8.281 -6.422 -11.359 1 81.06 99 VAL A N 1
ATOM 816 C CA . VAL A 1 99 ? 9.406 -6.449 -12.289 1 81.06 99 VAL A CA 1
ATOM 817 C C . VAL A 1 99 ? 10.703 -6.695 -11.523 1 81.06 99 VAL A C 1
ATOM 819 O O . VAL A 1 99 ? 11.633 -7.324 -12.039 1 81.06 99 VAL A O 1
ATOM 822 N N . LEU A 1 100 ? 10.711 -6.25 -10.25 1 83.31 100 LEU A N 1
ATOM 823 C CA . LEU A 1 100 ? 11.945 -6.305 -9.477 1 83.31 100 LEU A CA 1
ATOM 824 C C . LEU A 1 100 ? 12.008 -7.578 -8.641 1 83.31 100 LEU A C 1
ATOM 826 O O . LEU A 1 100 ? 13.062 -7.914 -8.086 1 83.31 100 LEU A O 1
ATOM 830 N N . MET A 1 101 ? 10.945 -8.281 -8.648 1 85.25 101 MET A N 1
ATOM 831 C CA . MET A 1 101 ? 10.844 -9.43 -7.754 1 85.25 101 MET A CA 1
ATOM 832 C C . MET A 1 101 ? 11.898 -10.477 -8.086 1 85.25 101 MET A C 1
ATOM 834 O O . MET A 1 101 ? 12.594 -10.969 -7.199 1 85.25 101 MET A O 1
ATOM 838 N N . VAL A 1 102 ? 12.078 -10.805 -9.367 1 82.62 102 VAL A N 1
ATOM 839 C CA . VAL A 1 102 ? 12.969 -11.883 -9.781 1 82.62 102 VAL A CA 1
ATOM 840 C C . VAL A 1 102 ? 14.422 -11.445 -9.609 1 82.62 102 VAL A C 1
ATOM 842 O O . VAL A 1 102 ? 15.219 -12.141 -8.977 1 82.62 102 VAL A O 1
ATOM 845 N N . PRO A 1 103 ? 14.781 -10.242 -10.133 1 82.88 103 PRO A N 1
ATOM 846 C CA . PRO A 1 103 ? 16.156 -9.789 -9.891 1 82.88 103 PRO A CA 1
ATOM 847 C C . PRO A 1 103 ? 16.5 -9.742 -8.406 1 82.88 103 PRO A C 1
ATOM 849 O O . PRO A 1 103 ? 17.625 -10.102 -8.023 1 82.88 103 PRO A O 1
ATOM 852 N N . GLN A 1 104 ? 15.656 -9.328 -7.645 1 86.19 104 GLN A N 1
ATOM 853 C CA . GLN A 1 104 ? 15.906 -9.273 -6.207 1 86.19 104 GLN A CA 1
ATOM 854 C C . GLN A 1 104 ? 16.062 -10.672 -5.625 1 86.19 104 GLN A C 1
ATOM 856 O O . GLN A 1 104 ? 16.906 -10.898 -4.746 1 86.19 104 GLN A O 1
ATOM 861 N N . PHE A 1 105 ? 15.289 -11.57 -6.078 1 90.06 105 PHE A N 1
ATOM 862 C CA . PHE A 1 105 ? 15.398 -12.953 -5.633 1 90.06 105 PHE A CA 1
ATOM 863 C C . PHE A 1 105 ? 16.766 -13.523 -5.973 1 90.06 105 PHE A C 1
ATOM 865 O O . PHE A 1 105 ? 17.391 -14.203 -5.152 1 90.06 105 PHE A O 1
ATOM 872 N N . VAL A 1 106 ? 17.172 -13.219 -7.191 1 86 106 VAL A N 1
ATOM 873 C CA . VAL A 1 106 ? 18.469 -13.703 -7.648 1 86 106 VAL A CA 1
ATOM 874 C C . VAL A 1 106 ? 19.578 -13.125 -6.766 1 86 106 VAL A C 1
ATOM 876 O O . VAL A 1 106 ? 20.484 -13.844 -6.359 1 86 106 VAL A O 1
ATOM 879 N N . ILE A 1 107 ? 19.469 -11.859 -6.422 1 86 107 ILE A N 1
ATOM 880 C CA . ILE A 1 107 ? 20.453 -11.203 -5.574 1 86 107 ILE A CA 1
ATOM 881 C C . ILE A 1 107 ? 20.484 -11.867 -4.199 1 86 107 ILE A C 1
ATOM 883 O O . ILE A 1 107 ? 21.547 -12.211 -3.688 1 86 107 ILE A O 1
ATOM 887 N N . PHE A 1 108 ? 19.375 -12.133 -3.633 1 93.38 108 PHE A N 1
ATOM 888 C CA . PHE A 1 108 ? 19.312 -12.711 -2.295 1 93.38 108 PHE A CA 1
ATOM 889 C C . PHE A 1 108 ? 19.75 -14.164 -2.314 1 93.38 108 PHE A C 1
ATOM 891 O O . PHE A 1 108 ? 20.281 -14.672 -1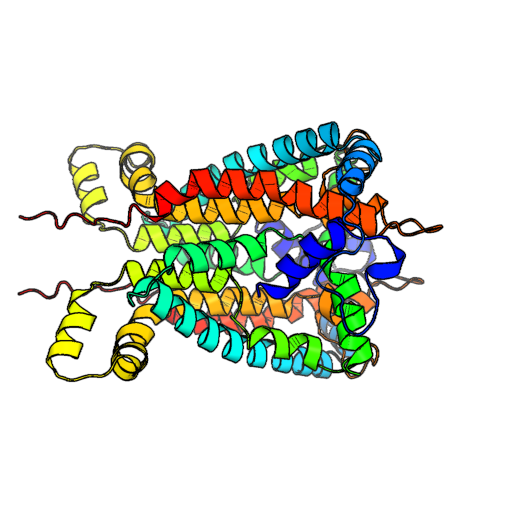.33 1 93.38 108 PHE A O 1
ATOM 898 N N . THR A 1 109 ? 19.484 -14.844 -3.455 1 93.38 109 THR A N 1
ATOM 899 C CA . THR A 1 109 ? 19.984 -16.203 -3.609 1 93.38 109 THR A CA 1
ATOM 900 C C . THR A 1 109 ? 21.516 -16.219 -3.625 1 93.38 109 THR A C 1
ATOM 902 O O . THR A 1 109 ? 22.141 -17.047 -2.951 1 93.38 109 THR A O 1
ATOM 905 N N . ARG A 1 110 ? 22.078 -15.258 -4.297 1 89.62 110 ARG A N 1
ATOM 906 C CA . ARG A 1 110 ? 23.531 -15.18 -4.402 1 89.62 110 ARG A CA 1
ATOM 907 C C . ARG A 1 110 ? 24.156 -14.812 -3.064 1 89.62 110 ARG A C 1
ATOM 909 O O . ARG A 1 110 ? 25.281 -15.234 -2.76 1 89.62 110 ARG A O 1
ATOM 916 N N . LEU A 1 111 ? 23.438 -14.109 -2.232 1 93.62 111 LEU A N 1
ATOM 917 C CA . LEU A 1 111 ? 23.938 -13.719 -0.915 1 93.62 111 LEU A CA 1
ATOM 918 C C . LEU A 1 111 ? 23.656 -14.805 0.116 1 93.62 111 LEU A C 1
ATOM 920 O O . LEU A 1 111 ? 24.016 -14.664 1.286 1 93.62 111 LEU A O 1
ATOM 924 N N . ASN A 1 112 ? 22.953 -15.844 -0.318 1 96.94 112 ASN A N 1
ATOM 925 C CA . ASN A 1 112 ? 22.562 -16.953 0.555 1 96.94 112 ASN A CA 1
ATOM 926 C C . ASN A 1 112 ? 21.625 -16.469 1.669 1 96.94 112 ASN A C 1
ATOM 928 O O . ASN A 1 112 ? 21.797 -16.859 2.826 1 96.94 112 ASN A O 1
ATOM 932 N N . TRP A 1 113 ? 20.75 -15.555 1.293 1 97.56 113 TRP A N 1
ATOM 933 C CA . TRP A 1 113 ? 19.812 -15.008 2.268 1 97.56 113 TRP A CA 1
ATOM 934 C C . TRP A 1 113 ? 18.469 -15.711 2.186 1 97.56 113 TRP A C 1
ATOM 936 O O . TRP A 1 113 ? 17.594 -15.484 3.021 1 97.56 113 TRP A O 1
ATOM 946 N N . ILE A 1 114 ? 18.328 -16.641 1.231 1 97.56 114 ILE A N 1
ATOM 947 C CA . ILE A 1 114 ? 17.062 -17.344 1.07 1 97.56 114 ILE A CA 1
ATOM 948 C C . ILE A 1 114 ? 16.812 -18.234 2.281 1 97.56 114 ILE A C 1
ATOM 950 O O . ILE A 1 114 ? 17.734 -18.859 2.807 1 97.56 114 ILE A O 1
ATOM 954 N N . ASP A 1 115 ? 15.594 -18.234 2.717 1 98.31 115 ASP A N 1
ATOM 955 C CA . ASP A 1 115 ? 15.094 -19 3.855 1 98.31 115 ASP A CA 1
ATOM 956 C C . ASP A 1 115 ? 15.609 -18.422 5.172 1 98.31 115 ASP A C 1
ATOM 958 O O . ASP A 1 115 ? 15.875 -19.156 6.121 1 98.31 115 ASP A O 1
ATOM 962 N N . THR A 1 116 ? 15.922 -17.156 5.113 1 98.25 116 THR A N 1
ATOM 963 C CA . THR A 1 116 ? 16.156 -16.359 6.309 1 98.25 116 THR A CA 1
ATOM 964 C C . THR A 1 116 ? 15.25 -15.141 6.332 1 98.25 116 THR A C 1
ATOM 966 O O . THR A 1 116 ? 14.539 -14.867 5.359 1 98.25 116 THR A O 1
ATOM 969 N N . PHE A 1 117 ? 15.328 -14.414 7.496 1 98.25 117 PHE A N 1
ATOM 970 C CA . PHE A 1 117 ? 14.492 -13.227 7.609 1 98.25 117 PHE A CA 1
ATOM 971 C C . PHE A 1 117 ? 15.203 -12.008 7.027 1 98.25 117 PHE A C 1
ATOM 973 O O . PHE A 1 117 ? 14.617 -10.93 6.918 1 98.25 117 PHE A O 1
ATOM 980 N N . LEU A 1 118 ? 16.375 -12.148 6.496 1 97.5 118 LEU A N 1
ATOM 981 C CA . LEU A 1 118 ? 17.203 -11.016 6.09 1 97.5 118 LEU A CA 1
ATOM 982 C C . LEU A 1 118 ? 16.578 -10.281 4.906 1 97.5 118 LEU A C 1
ATOM 984 O O . LEU A 1 118 ? 16.5 -9.055 4.91 1 97.5 118 LEU A O 1
ATOM 988 N N . PRO A 1 119 ? 16.094 -11.023 3.873 1 96.19 119 PRO A N 1
ATOM 989 C CA . PRO A 1 119 ? 15.477 -10.305 2.752 1 96.19 119 PRO A CA 1
ATOM 990 C C . PRO A 1 119 ? 14.242 -9.508 3.166 1 96.19 119 PRO A C 1
ATOM 992 O O . PRO A 1 119 ? 13.891 -8.523 2.516 1 96.19 119 PRO A O 1
ATOM 995 N N . LEU A 1 120 ? 13.648 -9.945 4.289 1 97.12 120 LEU A N 1
ATOM 996 C CA . LEU A 1 120 ? 12.391 -9.352 4.734 1 97.12 120 LEU A CA 1
ATOM 997 C C . LEU A 1 120 ? 12.641 -8.227 5.734 1 97.12 120 LEU A C 1
ATOM 999 O O . LEU A 1 120 ? 11.703 -7.539 6.148 1 97.12 120 LEU A O 1
ATOM 1003 N N . THR A 1 121 ? 13.906 -7.945 6.141 1 96.5 121 THR A N 1
ATOM 1004 C CA . THR A 1 121 ? 14.172 -6.973 7.195 1 96.5 121 THR A CA 1
ATOM 1005 C C . THR A 1 121 ? 15.25 -5.98 6.77 1 96.5 121 THR A C 1
ATOM 1007 O O . THR A 1 121 ? 15.008 -4.773 6.727 1 96.5 121 THR A O 1
ATOM 1010 N N . VAL A 1 122 ? 16.328 -6.422 6.219 1 94.12 122 VAL A N 1
ATOM 1011 C CA . VAL A 1 122 ? 17.531 -5.641 6.004 1 94.12 122 VAL A CA 1
ATOM 1012 C C . VAL A 1 122 ? 17.25 -4.508 5.02 1 94.12 122 VAL A C 1
ATOM 1014 O O . VAL A 1 122 ? 17.703 -3.373 5.227 1 94.12 122 VAL A O 1
ATOM 1017 N N . PRO A 1 123 ? 16.516 -4.77 3.957 1 90 123 PRO A N 1
ATOM 1018 C CA . PRO A 1 123 ? 16.312 -3.697 2.982 1 90 123 PRO A CA 1
ATOM 1019 C C . PRO A 1 123 ? 15.602 -2.484 3.588 1 90 123 PRO A C 1
ATOM 1021 O O . PRO A 1 123 ? 15.781 -1.361 3.107 1 90 123 PRO A O 1
ATOM 1024 N N . PHE A 1 124 ? 14.859 -2.615 4.625 1 91.06 124 PHE A N 1
ATOM 1025 C CA . PHE A 1 124 ? 14.078 -1.533 5.207 1 91.06 124 PHE A CA 1
ATOM 1026 C C . PHE A 1 124 ? 14.961 -0.602 6.027 1 91.06 124 PHE A C 1
ATOM 1028 O O . PHE A 1 124 ? 14.539 0.498 6.395 1 91.06 124 PHE A O 1
ATOM 1035 N N . PHE A 1 125 ? 16.188 -1.004 6.266 1 88.5 125 PHE A N 1
ATOM 1036 C CA . PHE A 1 125 ? 17.125 -0.152 6.973 1 88.5 125 PHE A CA 1
ATOM 1037 C C . PHE A 1 125 ? 17.766 0.862 6.023 1 88.5 125 PHE A C 1
ATOM 1039 O O . PHE A 1 125 ? 18.406 1.812 6.469 1 88.5 125 PHE A O 1
ATOM 1046 N N . PHE A 1 126 ? 17.516 0.742 4.707 1 80.94 126 PHE A N 1
ATOM 1047 C CA . PHE A 1 126 ? 18.156 1.622 3.738 1 80.94 126 PHE A CA 1
ATOM 1048 C C . PHE A 1 126 ? 17.141 2.551 3.092 1 80.94 126 PHE A C 1
ATOM 1050 O O . PHE A 1 126 ? 17.031 2.604 1.865 1 80.94 126 PHE A O 1
ATOM 1057 N N . GLY A 1 127 ? 16.422 3.438 3.883 1 73.69 127 GLY A N 1
ATOM 1058 C CA . GLY A 1 127 ? 15.602 4.523 3.375 1 73.69 127 GLY A CA 1
ATOM 1059 C C . GLY A 1 127 ? 14.141 4.402 3.779 1 73.69 127 GLY A C 1
ATOM 1060 O O . GLY A 1 127 ? 13.367 5.34 3.596 1 73.69 127 GLY A O 1
ATOM 1061 N N . GLY A 1 128 ? 13.742 3.309 4.402 1 73.31 128 GLY A N 1
ATOM 1062 C CA . GLY A 1 128 ? 12.445 3.146 5.039 1 73.31 128 GLY A CA 1
ATOM 1063 C C . GLY A 1 128 ? 11.289 3.299 4.078 1 73.31 128 GLY A C 1
ATOM 1064 O O . GLY A 1 128 ? 10.141 3.469 4.5 1 73.31 128 GLY A O 1
ATOM 1065 N N . GLY A 1 129 ? 11.484 3.451 2.762 1 86.75 129 GLY A N 1
ATOM 1066 C CA . GLY A 1 129 ? 10.414 3.549 1.779 1 86.75 129 GLY A CA 1
ATOM 1067 C C . GLY A 1 129 ? 10.133 4.973 1.347 1 86.75 129 GLY A C 1
ATOM 1068 O O . GLY A 1 129 ? 9.961 5.859 2.188 1 86.75 129 GLY A O 1
ATOM 1069 N N . ALA A 1 130 ? 10.086 5.207 0.098 1 87.62 130 ALA A N 1
ATOM 1070 C CA . ALA A 1 130 ? 9.922 6.539 -0.482 1 87.62 130 ALA A CA 1
ATOM 1071 C C . ALA A 1 130 ? 8.625 7.188 -0.014 1 87.62 130 ALA A C 1
ATOM 1073 O O . ALA A 1 130 ? 8.594 8.383 0.277 1 87.62 130 ALA A O 1
ATOM 1074 N N . PHE A 1 131 ? 7.629 6.449 0.094 1 88 131 PHE A N 1
ATOM 1075 C CA . PHE A 1 131 ? 6.348 6.996 0.526 1 88 131 PHE A CA 1
ATOM 1076 C C . PHE A 1 131 ? 6.43 7.492 1.966 1 88 131 PHE A C 1
ATOM 1078 O O . PHE A 1 131 ? 5.898 8.555 2.291 1 88 131 PHE A O 1
ATOM 1085 N N . ASN A 1 132 ? 7.016 6.707 2.803 1 92.81 132 ASN A N 1
ATOM 1086 C CA . ASN A 1 132 ? 7.145 7.09 4.203 1 92.81 132 ASN A CA 1
ATOM 1087 C C . ASN A 1 132 ? 7.98 8.359 4.359 1 92.81 132 ASN A C 1
ATOM 1089 O O . ASN A 1 132 ? 7.637 9.234 5.152 1 92.81 132 ASN A O 1
ATOM 1093 N N . ILE A 1 133 ? 9.031 8.406 3.596 1 93 133 ILE A N 1
ATOM 1094 C CA . ILE A 1 133 ? 9.867 9.602 3.625 1 93 133 ILE A CA 1
ATOM 1095 C C . ILE A 1 133 ? 9.062 10.812 3.156 1 93 133 ILE A C 1
ATOM 1097 O O . ILE A 1 133 ? 9.117 11.883 3.768 1 93 133 ILE A O 1
ATOM 1101 N N . PHE A 1 134 ? 8.359 10.578 2.121 1 89 134 PHE A N 1
ATOM 1102 C CA . PHE A 1 134 ? 7.539 11.648 1.566 1 89 134 PHE A CA 1
ATOM 1103 C C . PHE A 1 134 ? 6.539 12.156 2.598 1 89 134 PHE A C 1
ATOM 1105 O O . PHE A 1 134 ? 6.41 13.359 2.803 1 89 134 PHE A O 1
ATOM 1112 N N . LEU A 1 135 ? 5.816 11.305 3.199 1 87.94 135 LEU A N 1
ATOM 1113 C CA . LEU A 1 135 ? 4.801 11.672 4.176 1 87.94 135 LEU A CA 1
ATOM 1114 C C . LEU A 1 135 ? 5.422 12.43 5.348 1 87.94 135 LEU A C 1
ATOM 1116 O O . LEU A 1 135 ? 4.91 13.477 5.754 1 87.94 135 LEU A O 1
ATOM 1120 N N . LEU A 1 136 ? 6.496 11.961 5.852 1 91.88 136 LEU A N 1
ATOM 1121 C CA . LEU A 1 136 ? 7.148 12.586 6.996 1 91.88 136 LEU A CA 1
ATOM 1122 C C . LEU A 1 136 ? 7.758 13.93 6.605 1 91.88 136 LEU A C 1
ATOM 1124 O O . LEU A 1 136 ? 7.758 14.867 7.402 1 91.88 136 LEU A O 1
ATOM 1128 N N . ARG A 1 137 ? 8.297 13.969 5.418 1 91.75 137 ARG A N 1
ATOM 1129 C CA . ARG A 1 137 ? 8.828 15.242 4.934 1 91.75 137 ARG A CA 1
ATOM 1130 C C . ARG A 1 137 ? 7.734 16.312 4.906 1 91.75 137 ARG A C 1
ATOM 1132 O O . ARG A 1 137 ? 7.965 17.453 5.32 1 91.75 137 ARG A O 1
ATOM 1139 N N . GLN A 1 138 ? 6.621 15.883 4.355 1 83.19 138 GLN A N 1
ATOM 1140 C CA . GLN A 1 138 ? 5.5 16.812 4.285 1 83.19 138 GLN A CA 1
ATOM 1141 C C . GLN A 1 138 ? 5.094 17.297 5.676 1 83.19 138 GLN A C 1
ATOM 1143 O O . GLN A 1 138 ? 4.781 18.469 5.863 1 83.19 138 GLN A O 1
ATOM 1148 N N . PHE A 1 139 ? 5.113 16.469 6.629 1 84.62 139 PHE A N 1
ATOM 1149 C CA . PHE A 1 139 ? 4.773 16.844 7.996 1 84.62 139 PHE A CA 1
ATOM 1150 C C . PHE A 1 139 ? 5.828 17.766 8.578 1 84.62 139 PHE A C 1
ATOM 1152 O O . PHE A 1 139 ? 5.492 18.812 9.164 1 84.62 139 PHE A O 1
ATOM 1159 N N . PHE A 1 140 ? 7.062 17.484 8.438 1 90.5 140 PHE A N 1
ATOM 1160 C CA . PHE A 1 140 ? 8.141 18.312 8.961 1 90.5 140 PHE A CA 1
ATOM 1161 C C . PHE A 1 140 ? 8.07 19.719 8.367 1 90.5 140 PHE A C 1
ATOM 1163 O O . PHE A 1 140 ? 8.359 20.703 9.047 1 90.5 140 PHE A O 1
ATOM 1170 N N . ARG A 1 141 ? 7.711 19.75 7.172 1 86.38 141 ARG A N 1
ATOM 1171 C CA . ARG A 1 141 ? 7.625 21.047 6.492 1 86.38 141 ARG A CA 1
ATOM 1172 C C . ARG A 1 141 ? 6.477 21.875 7.043 1 86.38 141 ARG A C 1
ATOM 1174 O O . ARG A 1 141 ? 6.488 23.109 6.934 1 86.38 141 ARG A O 1
ATOM 1181 N N . SER A 1 142 ? 5.512 21.172 7.547 1 79.12 142 SER A N 1
ATOM 1182 C CA . SER A 1 142 ? 4.352 21.891 8.078 1 79.12 142 SER A CA 1
ATOM 1183 C C . SER A 1 142 ? 4.641 22.469 9.453 1 79.12 142 SER A C 1
ATOM 1185 O O . SER A 1 142 ? 3.904 23.328 9.938 1 79.12 142 SER A O 1
ATOM 1187 N N . LEU A 1 143 ? 5.715 22.062 10.094 1 83.44 143 LEU A N 1
ATOM 1188 C CA . LEU A 1 143 ? 6.094 22.578 11.406 1 83.44 143 LEU A CA 1
ATOM 1189 C C . LEU A 1 143 ? 6.758 23.938 11.289 1 83.44 143 LEU A C 1
ATOM 1191 O O . LEU A 1 143 ? 7.465 24.219 10.312 1 83.44 143 LEU A O 1
ATOM 1195 N N . PRO A 1 144 ? 6.531 24.828 12.305 1 85.44 144 PRO A N 1
ATOM 1196 C CA . PRO A 1 144 ? 7.152 26.156 12.258 1 85.44 144 PRO A CA 1
ATOM 1197 C C . PRO A 1 144 ? 8.68 26.094 12.211 1 85.44 144 PRO A C 1
ATOM 1199 O O . PRO A 1 144 ? 9.289 25.391 13.031 1 85.44 144 PRO A O 1
ATOM 1202 N N . GLU A 1 145 ? 9.219 26.828 11.352 1 87.38 145 GLU A N 1
ATOM 1203 C CA . GLU A 1 145 ? 10.664 26.859 11.188 1 87.38 145 GLU A CA 1
ATOM 1204 C C . GLU A 1 145 ? 11.336 27.531 12.383 1 87.38 145 GLU A C 1
ATOM 1206 O O . GLU A 1 145 ? 12.5 27.25 12.688 1 87.38 145 GLU A O 1
ATOM 1211 N N . GLU A 1 146 ? 10.555 28.359 13.023 1 90.88 146 GLU A N 1
ATOM 1212 C CA . GLU A 1 146 ? 11.062 29.156 14.133 1 90.88 146 GLU A CA 1
ATOM 1213 C C . GLU A 1 146 ? 11.555 28.266 15.273 1 90.88 146 GLU A C 1
ATOM 1215 O O . GLU A 1 146 ? 12.477 28.641 16 1 90.88 146 GLU A O 1
ATOM 1220 N N . LEU A 1 147 ? 10.953 27.156 15.375 1 89.75 147 LEU A N 1
ATOM 1221 C CA . LEU A 1 147 ? 11.344 26.25 16.438 1 89.75 147 LEU A CA 1
ATOM 1222 C C . LEU A 1 147 ? 12.781 25.766 16.25 1 89.75 147 LEU A C 1
ATOM 1224 O O . LEU A 1 147 ? 13.578 25.766 17.188 1 89.75 147 LEU A O 1
ATOM 1228 N N . ALA A 1 148 ? 13.102 25.422 15.102 1 90.75 148 ALA A N 1
ATOM 1229 C CA . ALA A 1 148 ? 14.453 24.969 14.789 1 90.75 148 ALA A CA 1
ATOM 1230 C C . ALA A 1 148 ? 15.453 26.125 14.828 1 90.75 148 ALA A C 1
ATOM 1232 O O . ALA A 1 148 ? 16.578 25.969 15.32 1 90.75 148 ALA A O 1
ATOM 1233 N N . ASP A 1 149 ? 15.055 27.234 14.367 1 92.38 149 ASP A N 1
ATOM 1234 C CA . ASP A 1 149 ? 15.922 28.406 14.344 1 92.38 149 ASP A CA 1
ATOM 1235 C C . ASP A 1 149 ? 16.297 28.844 15.758 1 92.38 149 ASP A C 1
ATOM 1237 O O . ASP A 1 149 ? 17.438 29.188 16.031 1 92.38 149 ASP A O 1
ATOM 1241 N N . ALA A 1 150 ? 15.266 28.844 16.578 1 94.12 150 ALA A N 1
ATOM 1242 C CA . ALA A 1 150 ? 15.5 29.219 17.969 1 94.12 150 ALA A CA 1
ATOM 1243 C C . ALA A 1 150 ? 16.5 28.266 18.625 1 94.12 150 ALA A C 1
ATOM 1245 O O . ALA A 1 150 ? 17.375 28.688 19.375 1 94.12 150 ALA A O 1
ATOM 1246 N N . ALA A 1 151 ? 16.406 27.031 18.344 1 94.62 151 ALA A N 1
ATOM 1247 C CA . ALA A 1 151 ? 17.312 26.031 18.906 1 94.62 151 ALA A CA 1
ATOM 1248 C C . ALA A 1 151 ? 18.719 26.203 18.359 1 94.62 151 ALA A C 1
ATOM 1250 O O . ALA A 1 151 ? 19.703 26.031 19.094 1 94.62 151 ALA A O 1
ATOM 1251 N N . ARG A 1 152 ? 18.781 26.578 17.125 1 93.56 152 ARG A N 1
ATOM 1252 C CA . ARG A 1 152 ? 20.078 26.828 16.516 1 93.56 152 ARG A CA 1
ATOM 1253 C C . ARG A 1 152 ? 20.766 28.016 17.188 1 93.56 152 ARG A C 1
ATOM 1255 O O . ARG A 1 152 ? 21.969 27.984 17.438 1 93.56 152 ARG A O 1
ATOM 1262 N N . ILE A 1 153 ? 19.984 28.984 17.422 1 95 153 ILE A N 1
ATOM 1263 C CA . ILE A 1 153 ? 20.5 30.172 18.094 1 95 153 ILE A CA 1
ATOM 1264 C C . ILE A 1 153 ? 21 29.812 19.484 1 95 153 ILE A C 1
ATOM 1266 O O . ILE A 1 153 ? 22.016 30.359 19.953 1 95 153 ILE A O 1
ATOM 1270 N N . ASP A 1 154 ? 20.375 28.844 20.172 1 95.31 154 ASP A N 1
ATOM 1271 C CA . ASP A 1 154 ? 20.766 28.391 21.5 1 95.31 154 ASP A CA 1
ATOM 1272 C C . ASP A 1 154 ? 21.969 27.453 21.422 1 95.31 154 ASP A C 1
ATOM 1274 O O . ASP A 1 154 ? 22.438 26.953 22.438 1 95.31 154 ASP A O 1
ATOM 1278 N N . GLY A 1 155 ? 22.484 27.156 20.25 1 94.5 155 GLY A N 1
ATOM 1279 C CA . GLY A 1 155 ? 23.719 26.391 20.078 1 94.5 155 GLY A CA 1
ATOM 1280 C C . GLY A 1 155 ? 23.469 24.906 19.859 1 94.5 155 GLY A C 1
ATOM 1281 O O . GLY A 1 155 ? 24.422 24.109 19.875 1 94.5 155 GLY A O 1
ATOM 1282 N N . CYS A 1 156 ? 22.219 24.516 19.656 1 95.25 156 CYS A N 1
ATOM 1283 C CA . CYS A 1 156 ? 21.922 23.109 19.422 1 95.25 156 CYS A CA 1
ATOM 1284 C C . CYS A 1 156 ? 22.375 22.672 18.031 1 95.25 156 CYS A C 1
ATOM 1286 O O . CYS A 1 156 ? 22.219 23.438 17.062 1 95.25 156 CYS A O 1
ATOM 1288 N N . ASN A 1 157 ? 22.969 21.516 18 1 95.56 157 ASN A N 1
ATOM 1289 C CA . ASN A 1 157 ? 23.297 20.984 16.688 1 95.56 157 ASN A CA 1
ATOM 1290 C C . ASN A 1 157 ? 22.078 20.328 16.016 1 95.56 157 ASN A C 1
ATOM 1292 O O . ASN A 1 157 ? 21.047 20.156 16.656 1 95.56 157 ASN A O 1
ATOM 1296 N N . GLU A 1 158 ? 22.203 19.969 14.773 1 94.75 158 GLU A N 1
ATOM 1297 C CA . GLU A 1 158 ? 21.062 19.531 13.969 1 94.75 158 GLU A CA 1
ATOM 1298 C C . GLU A 1 158 ? 20.547 18.188 14.461 1 94.75 158 GLU A C 1
ATOM 1300 O O . GLU A 1 158 ? 19.344 17.922 14.398 1 94.75 158 GLU A O 1
ATOM 1305 N N . PHE A 1 159 ? 21.406 17.359 14.977 1 96.19 159 PHE A N 1
ATOM 1306 C CA . PHE A 1 159 ? 20.984 16.062 15.477 1 96.19 159 PHE A CA 1
ATOM 1307 C C . PHE A 1 159 ? 20.125 16.219 16.719 1 96.19 159 PHE A C 1
ATOM 1309 O O . PHE A 1 159 ? 19.156 15.469 16.922 1 96.19 159 PHE A O 1
ATOM 1316 N N . LEU A 1 160 ? 20.5 17.188 17.531 1 95.88 160 LEU A N 1
ATOM 1317 C CA . LEU A 1 160 ? 19.719 17.469 18.734 1 95.88 160 LEU A CA 1
ATOM 1318 C C . LEU A 1 160 ? 18.375 18.078 18.375 1 95.88 160 LEU A C 1
ATOM 1320 O O . LEU A 1 160 ? 17.359 17.734 18.984 1 95.88 160 LEU A O 1
ATOM 1324 N N . ILE A 1 161 ? 18.406 18.969 17.422 1 96.31 161 ILE A N 1
ATOM 1325 C CA . ILE A 1 161 ? 17.172 19.594 16.969 1 96.31 161 ILE A CA 1
ATOM 1326 C C . ILE A 1 161 ? 16.234 18.516 16.406 1 96.31 161 ILE A C 1
ATOM 1328 O O . ILE A 1 161 ? 15.062 18.453 16.766 1 96.31 161 ILE A O 1
ATOM 1332 N N . TYR A 1 162 ? 16.781 17.641 15.57 1 96.5 162 TYR A N 1
ATOM 1333 C CA . TYR A 1 162 ? 16.031 16.547 14.984 1 96.5 162 TYR A CA 1
ATOM 1334 C C . TYR A 1 162 ? 15.477 15.625 16.078 1 96.5 162 TYR A C 1
ATOM 1336 O O . TYR A 1 162 ? 14.266 15.359 16.125 1 96.5 162 TYR A O 1
ATOM 1344 N N . GLY A 1 163 ? 16.266 15.188 16.953 1 96 163 GLY A N 1
ATOM 1345 C CA . GLY A 1 163 ? 15.93 14.141 17.906 1 96 163 GLY A CA 1
ATOM 1346 C C . GLY A 1 163 ? 15.094 14.648 19.078 1 96 163 GLY A C 1
ATOM 1347 O O . GLY A 1 163 ? 14.18 13.961 19.531 1 96 163 GLY A O 1
ATOM 1348 N N . ARG A 1 164 ? 15.258 15.914 19.547 1 95.12 164 ARG A N 1
ATOM 1349 C CA . ARG A 1 164 ? 14.656 16.375 20.797 1 95.12 164 ARG A CA 1
ATOM 1350 C C . ARG A 1 164 ? 13.508 17.344 20.516 1 95.12 164 ARG A C 1
ATOM 1352 O O . ARG A 1 164 ? 12.633 17.531 21.375 1 95.12 164 ARG A O 1
ATOM 1359 N N . ILE A 1 165 ? 13.492 17.938 19.375 1 94.62 165 ILE A N 1
ATOM 1360 C CA . ILE A 1 165 ? 12.484 18.953 19.109 1 94.62 165 ILE A CA 1
ATOM 1361 C C . ILE A 1 165 ? 11.555 18.5 17.984 1 94.62 165 ILE A C 1
ATOM 1363 O O . ILE A 1 165 ? 10.367 18.281 18.219 1 94.62 165 ILE A O 1
ATOM 1367 N N . MET A 1 166 ? 12.18 18.203 16.875 1 94.5 166 MET A N 1
ATOM 1368 C CA . MET A 1 166 ? 11.367 17.953 15.68 1 94.5 166 MET A CA 1
ATOM 1369 C C . MET A 1 166 ? 10.711 16.578 15.75 1 94.5 166 MET A C 1
ATOM 1371 O O . MET A 1 166 ? 9.531 16.422 15.414 1 94.5 166 MET A O 1
ATOM 1375 N N . LEU A 1 167 ? 11.414 15.578 16.141 1 94.75 167 LEU A N 1
ATOM 1376 C CA . LEU A 1 167 ? 10.914 14.203 16.172 1 94.75 167 LEU A CA 1
ATOM 1377 C C . LEU A 1 167 ? 9.742 14.078 17.141 1 94.75 167 LEU A C 1
ATOM 1379 O O . LEU A 1 167 ? 8.711 13.492 16.797 1 94.75 167 LEU A O 1
ATOM 1383 N N . PRO A 1 168 ? 9.852 14.602 18.328 1 93 168 PRO A N 1
ATOM 1384 C CA . PRO A 1 168 ? 8.703 14.539 19.25 1 93 168 PRO A CA 1
ATOM 1385 C C . PRO A 1 168 ? 7.473 15.258 18.703 1 93 168 PRO A C 1
ATOM 1387 O O . PRO A 1 168 ? 6.34 14.844 18.969 1 93 168 PRO A O 1
ATOM 1390 N N . LEU A 1 169 ? 7.699 16.312 17.938 1 87.62 169 LEU A N 1
ATOM 1391 C CA . LEU A 1 169 ? 6.586 17.062 17.359 1 87.62 169 LEU A CA 1
ATOM 1392 C C . LEU A 1 169 ? 5.949 16.281 16.219 1 87.62 169 LEU A C 1
ATOM 1394 O O . LEU A 1 169 ? 4.797 16.531 15.852 1 87.62 169 LEU A O 1
ATOM 1398 N N . ALA A 1 170 ? 6.66 15.312 15.688 1 90.25 170 ALA A N 1
ATOM 1399 C CA . ALA A 1 170 ? 6.191 14.555 14.531 1 90.25 170 ALA A CA 1
ATOM 1400 C C . ALA A 1 170 ? 5.52 13.258 14.961 1 90.25 170 ALA A C 1
ATOM 1402 O O . ALA A 1 170 ? 5.246 12.391 14.125 1 90.25 170 ALA A O 1
ATOM 1403 N N . LYS A 1 171 ? 5.219 13.078 16.172 1 89.25 171 LYS A N 1
ATOM 1404 C CA . LYS A 1 171 ? 4.66 11.852 16.734 1 89.25 171 LYS A CA 1
ATOM 1405 C C . LYS A 1 171 ? 3.391 11.438 16 1 89.25 171 LYS A C 1
ATOM 1407 O O . LYS A 1 171 ? 3.195 10.258 15.688 1 89.25 171 LYS A O 1
ATOM 1412 N N . PRO A 1 172 ? 2.516 12.344 15.648 1 82.12 172 PRO A N 1
ATOM 1413 C CA . PRO A 1 172 ? 1.312 11.93 14.93 1 82.12 172 PRO A CA 1
ATOM 1414 C C . PRO A 1 172 ? 1.622 11.328 13.562 1 82.12 172 PRO A C 1
ATOM 1416 O O . PRO A 1 172 ? 1.019 10.32 13.172 1 82.12 172 PRO A O 1
ATOM 1419 N N . ALA A 1 173 ? 2.521 12.031 12.898 1 86.75 173 ALA A N 1
ATOM 1420 C CA . ALA A 1 173 ? 2.914 11.523 11.586 1 86.75 173 ALA A CA 1
ATOM 1421 C C . ALA A 1 173 ? 3.643 10.188 11.719 1 86.75 173 ALA A C 1
ATOM 1423 O O . ALA A 1 173 ? 3.445 9.281 10.906 1 86.75 173 ALA A O 1
ATOM 1424 N N . LEU A 1 174 ? 4.465 10.07 12.773 1 91.62 174 LEU A N 1
ATOM 1425 C CA . LEU A 1 174 ? 5.176 8.82 13.023 1 91.62 174 LEU A CA 1
ATOM 1426 C C . LEU A 1 174 ? 4.199 7.699 13.352 1 91.62 174 LEU A C 1
ATOM 1428 O O . LEU A 1 174 ? 4.387 6.562 12.906 1 91.62 174 LEU A O 1
ATOM 1432 N N . ALA A 1 175 ? 3.197 8.023 14.078 1 87.69 175 ALA A N 1
ATOM 1433 C CA . ALA A 1 175 ? 2.176 7.031 14.406 1 87.69 175 ALA A CA 1
ATOM 1434 C C . ALA A 1 175 ? 1.461 6.539 13.148 1 87.69 175 ALA A C 1
ATOM 1436 O O . ALA A 1 175 ? 1.171 5.348 13.023 1 87.69 175 ALA A O 1
ATOM 1437 N N . THR A 1 176 ? 1.206 7.461 12.273 1 84.62 176 THR A N 1
ATOM 1438 C CA . THR A 1 176 ? 0.563 7.113 11.016 1 84.62 176 THR A CA 1
ATOM 1439 C C . THR A 1 176 ? 1.436 6.152 10.211 1 84.62 176 THR A C 1
ATOM 1441 O O . THR A 1 176 ? 0.96 5.113 9.75 1 84.62 176 THR A O 1
ATOM 1444 N N . VAL A 1 177 ? 2.705 6.512 10.094 1 90.69 177 VAL A N 1
ATOM 1445 C CA . VAL A 1 177 ? 3.648 5.672 9.359 1 90.69 177 VAL A CA 1
ATOM 1446 C C . VAL A 1 177 ? 3.758 4.309 10.039 1 90.69 177 VAL A C 1
ATOM 1448 O O . VAL A 1 177 ? 3.768 3.275 9.367 1 90.69 177 VAL A O 1
ATOM 1451 N N . ALA A 1 178 ? 3.809 4.324 11.32 1 91.06 178 ALA A N 1
ATOM 1452 C CA . ALA A 1 178 ? 3.951 3.088 12.086 1 91.06 178 ALA A CA 1
ATOM 1453 C C . ALA A 1 178 ? 2.766 2.156 11.852 1 91.06 178 ALA A C 1
ATOM 1455 O O . ALA A 1 178 ? 2.943 0.958 11.625 1 91.06 178 ALA A O 1
ATOM 1456 N N . ILE A 1 179 ? 1.622 2.646 11.891 1 87.06 179 ILE A N 1
ATOM 1457 C CA . ILE A 1 179 ? 0.418 1.834 11.75 1 87.06 179 ILE A CA 1
ATOM 1458 C C . ILE A 1 179 ? 0.364 1.231 10.352 1 87.06 179 ILE A C 1
ATOM 1460 O O . ILE A 1 179 ? 0.158 0.026 10.195 1 87.06 179 ILE A O 1
ATOM 1464 N N . PHE A 1 180 ? 0.605 2.025 9.438 1 87 180 PHE A N 1
ATOM 1465 C CA . PHE A 1 180 ? 0.444 1.567 8.062 1 87 180 PHE A CA 1
ATOM 1466 C C . PHE A 1 180 ? 1.559 0.601 7.68 1 87 180 PHE A C 1
ATOM 1468 O O . PHE A 1 180 ? 1.322 -0.375 6.965 1 87 180 PHE A O 1
ATOM 1475 N N . THR A 1 181 ? 2.746 0.915 8.117 1 92.44 181 THR A N 1
ATOM 1476 C CA . THR A 1 181 ? 3.84 0.001 7.801 1 92.44 181 THR A CA 1
ATOM 1477 C C . THR A 1 181 ? 3.68 -1.312 8.562 1 92.44 181 THR A C 1
ATOM 1479 O O . THR A 1 181 ? 4.059 -2.375 8.062 1 92.44 181 THR A O 1
ATOM 1482 N N . PHE A 1 182 ? 3.145 -1.244 9.758 1 92.56 182 PHE A N 1
ATOM 1483 C CA . PHE A 1 182 ? 2.855 -2.465 10.5 1 92.56 182 PHE A CA 1
ATOM 1484 C C . PHE A 1 182 ? 1.822 -3.312 9.766 1 92.56 182 PHE A C 1
ATOM 1486 O O . PHE A 1 182 ? 2.018 -4.516 9.586 1 92.56 182 PHE A O 1
ATOM 1493 N N . LEU A 1 183 ? 0.8 -2.674 9.375 1 91.12 183 LEU A N 1
ATOM 1494 C CA . LEU A 1 183 ? -0.268 -3.379 8.672 1 91.12 183 LEU A CA 1
ATOM 1495 C C . LEU A 1 183 ? 0.254 -4.023 7.395 1 91.12 183 LEU A C 1
ATOM 1497 O O . LEU A 1 183 ? -0.069 -5.176 7.102 1 91.12 183 LEU A O 1
ATOM 1501 N N . ASN A 1 184 ? 1.03 -3.309 6.68 1 90.19 184 ASN A N 1
ATOM 1502 C CA . ASN A 1 184 ? 1.6 -3.832 5.441 1 90.19 184 ASN A CA 1
ATOM 1503 C C . ASN A 1 184 ? 2.506 -5.031 5.703 1 90.19 184 ASN A C 1
ATOM 1505 O O . ASN A 1 184 ? 2.451 -6.027 4.98 1 90.19 184 ASN A O 1
ATOM 1509 N N . GLY A 1 185 ? 3.312 -4.934 6.699 1 93.62 185 GLY A N 1
ATOM 1510 C CA . GLY A 1 185 ? 4.184 -6.043 7.059 1 93.62 185 GLY A CA 1
ATOM 1511 C C . GLY A 1 185 ? 3.432 -7.254 7.574 1 93.62 185 GLY A C 1
ATOM 1512 O O . GLY A 1 185 ? 3.789 -8.391 7.262 1 93.62 185 GLY A O 1
ATOM 1513 N N . TRP A 1 186 ? 2.428 -6.961 8.312 1 93.69 186 TRP A N 1
ATOM 1514 C CA . TRP A 1 186 ? 1.621 -8.031 8.891 1 93.69 186 TRP A CA 1
ATOM 1515 C C . TRP A 1 186 ? 0.928 -8.844 7.805 1 93.69 186 TRP A C 1
ATOM 1517 O O . TRP A 1 186 ? 0.815 -10.062 7.914 1 93.69 186 TRP A O 1
ATOM 1527 N N . ASN A 1 187 ? 0.567 -8.195 6.719 1 91.81 187 ASN A N 1
ATOM 1528 C CA . ASN A 1 187 ? -0.234 -8.82 5.672 1 91.81 187 ASN A CA 1
ATOM 1529 C C . ASN A 1 187 ? 0.625 -9.227 4.477 1 91.81 187 ASN A C 1
ATOM 1531 O O . ASN A 1 187 ? 0.117 -9.789 3.504 1 91.81 187 ASN A O 1
ATOM 1535 N N . ASP A 1 188 ? 1.854 -8.922 4.578 1 93.12 188 ASP A N 1
ATOM 1536 C CA . ASP A 1 188 ? 2.73 -9.234 3.451 1 93.12 188 ASP A CA 1
ATOM 1537 C C . ASP A 1 188 ? 2.748 -10.734 3.168 1 93.12 188 ASP A C 1
ATOM 1539 O O . ASP A 1 188 ? 3.123 -11.531 4.031 1 93.12 188 ASP A O 1
ATOM 1543 N N . PHE A 1 189 ? 2.367 -11.133 2.043 1 91.75 189 PHE A N 1
ATOM 1544 C CA . PHE A 1 189 ? 2.309 -12.531 1.634 1 91.75 189 PHE A CA 1
ATOM 1545 C C . PHE A 1 189 ? 3.398 -12.844 0.615 1 91.75 189 PHE A C 1
ATOM 1547 O O . PHE A 1 189 ? 4.039 -13.891 0.686 1 91.75 189 PHE A O 1
ATOM 1554 N N . ILE A 1 190 ? 3.701 -11.945 -0.283 1 89.94 190 ILE A N 1
ATOM 1555 C CA . ILE A 1 190 ? 4.559 -12.211 -1.435 1 89.94 190 ILE A CA 1
ATOM 1556 C C . ILE A 1 190 ? 6.008 -12.359 -0.978 1 89.94 190 ILE A C 1
ATOM 1558 O O . ILE A 1 190 ? 6.68 -13.328 -1.336 1 89.94 190 ILE A O 1
ATOM 1562 N N . GLY A 1 191 ? 6.473 -11.5 -0.135 1 93.38 191 GLY A N 1
ATOM 1563 C CA . GLY A 1 191 ? 7.844 -11.586 0.348 1 93.38 191 GLY A CA 1
ATOM 1564 C C . GLY A 1 191 ? 8.156 -12.922 1.004 1 93.38 191 GLY A C 1
ATOM 1565 O O . GLY A 1 191 ? 9.016 -13.664 0.527 1 93.38 191 GLY A O 1
ATOM 1566 N N . PRO A 1 192 ? 7.375 -13.164 2.01 1 96.88 192 PRO A N 1
ATOM 1567 C CA . PRO A 1 192 ? 7.605 -14.445 2.686 1 96.88 192 PRO A CA 1
ATOM 1568 C C . PRO A 1 192 ? 7.465 -15.641 1.747 1 96.8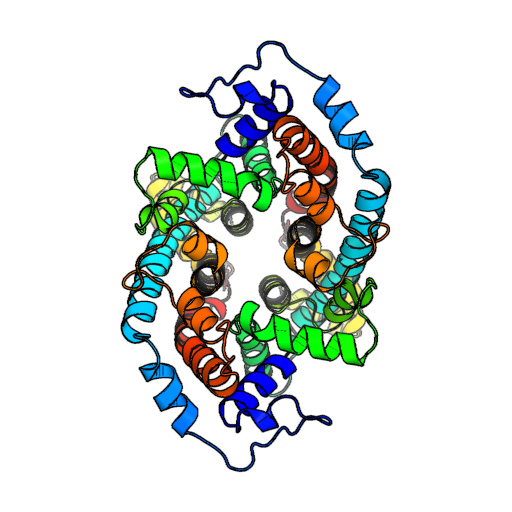8 192 PRO A C 1
ATOM 1570 O O . PRO A 1 192 ? 8.219 -16.609 1.866 1 96.88 192 PRO A O 1
ATOM 1573 N N . LEU A 1 193 ? 6.566 -15.57 0.887 1 93.81 193 LEU A N 1
ATOM 1574 C CA . LEU A 1 193 ? 6.383 -16.656 -0.066 1 93.81 193 LEU A CA 1
ATOM 1575 C C . LEU A 1 193 ? 7.637 -16.859 -0.914 1 93.81 193 LEU A C 1
ATOM 1577 O O . LEU A 1 193 ? 8.016 -18 -1.219 1 93.81 193 LEU A O 1
ATOM 1581 N N . LEU A 1 194 ? 8.25 -15.82 -1.222 1 94.56 194 LEU A N 1
ATOM 1582 C CA . LEU A 1 194 ? 9.406 -15.867 -2.109 1 94.56 194 LEU A CA 1
ATOM 1583 C C . LEU A 1 194 ? 10.656 -16.281 -1.346 1 94.56 194 LEU A C 1
ATOM 1585 O O . LEU A 1 194 ? 11.516 -17 -1.886 1 94.56 194 LEU A O 1
ATOM 1589 N N . TYR A 1 195 ? 10.75 -15.906 -0.104 1 97.5 195 TYR A N 1
ATOM 1590 C CA . TYR A 1 195 ? 12.07 -15.938 0.506 1 97.5 195 TYR A CA 1
ATOM 1591 C C . TYR A 1 195 ? 12.133 -16.984 1.616 1 97.5 195 TYR A C 1
ATOM 1593 O O . TYR A 1 195 ? 13.219 -17.344 2.076 1 97.5 195 TYR A O 1
ATOM 1601 N N . LEU A 1 196 ? 10.953 -17.484 2.023 1 97.88 196 LEU A N 1
ATOM 1602 C CA . LEU A 1 196 ? 10.938 -18.484 3.098 1 97.88 196 LEU A CA 1
ATOM 1603 C C . LEU A 1 196 ? 10.531 -19.844 2.568 1 97.88 196 LEU A C 1
ATOM 1605 O O . LEU A 1 196 ? 9.57 -19.969 1.805 1 97.88 196 LEU A O 1
ATOM 1609 N N . ASN A 1 197 ? 11.258 -20.891 3.033 1 96.81 197 ASN A N 1
ATOM 1610 C CA . ASN A 1 197 ? 11 -22.25 2.547 1 96.81 197 ASN A CA 1
ATOM 1611 C C . ASN A 1 197 ? 10.719 -23.219 3.693 1 96.81 197 ASN A C 1
ATOM 1613 O O . ASN A 1 197 ? 10.078 -24.25 3.496 1 96.81 197 ASN A O 1
ATOM 1617 N N . SER A 1 198 ? 11.18 -22.891 4.906 1 97.38 198 SER A N 1
ATOM 1618 C CA . SER A 1 198 ? 10.984 -23.75 6.066 1 97.38 198 SER A CA 1
ATOM 1619 C C . SER A 1 198 ? 9.711 -23.391 6.82 1 97.38 198 SER A C 1
ATOM 1621 O O . SER A 1 198 ? 9.523 -22.234 7.211 1 97.38 198 SER A O 1
ATOM 1623 N N . PRO A 1 199 ? 8.953 -24.328 7.102 1 95.38 199 PRO A N 1
ATOM 1624 C CA . PRO A 1 199 ? 7.684 -24.062 7.793 1 95.38 199 PRO A CA 1
ATOM 1625 C C . PRO A 1 199 ? 7.879 -23.375 9.141 1 95.38 199 PRO A C 1
ATOM 1627 O O . PRO A 1 199 ? 7.027 -22.594 9.57 1 95.38 199 PRO A O 1
ATOM 1630 N N . GLU A 1 200 ? 8.984 -23.656 9.734 1 96.81 200 GLU A N 1
ATOM 1631 C CA . GLU A 1 200 ? 9.25 -23.062 11.039 1 96.81 200 GLU A CA 1
ATOM 1632 C C . GLU A 1 200 ? 9.477 -21.562 10.938 1 96.81 200 GLU A C 1
ATOM 1634 O O . GLU A 1 200 ? 9.438 -20.859 11.945 1 96.81 200 GLU A O 1
ATOM 1639 N N . LYS A 1 201 ? 9.695 -21.062 9.719 1 98.25 201 LYS A N 1
ATOM 1640 C CA . LYS A 1 201 ? 10.008 -19.641 9.523 1 98.25 201 LYS A CA 1
ATOM 1641 C C . LYS A 1 201 ? 8.836 -18.906 8.875 1 98.25 201 LYS A C 1
ATOM 1643 O O . LYS A 1 201 ? 8.938 -17.719 8.578 1 98.25 201 LYS A O 1
ATOM 1648 N N . PHE A 1 202 ? 7.742 -19.562 8.758 1 97.75 202 PHE A N 1
ATOM 1649 C CA . PHE A 1 202 ? 6.621 -18.984 8.031 1 97.75 202 PHE A CA 1
ATOM 1650 C C . PHE A 1 202 ? 5.984 -17.859 8.844 1 97.75 202 PHE A C 1
ATOM 1652 O O . PHE A 1 202 ? 6.133 -17.812 10.062 1 97.75 202 PHE A O 1
ATOM 1659 N N . THR A 1 203 ? 5.383 -16.969 8.109 1 97.62 203 THR A N 1
ATOM 1660 C CA . THR A 1 203 ? 4.641 -15.859 8.695 1 97.62 203 THR A CA 1
ATOM 1661 C C . THR A 1 203 ? 3.152 -16.188 8.773 1 97.62 203 THR A C 1
ATOM 1663 O O . THR 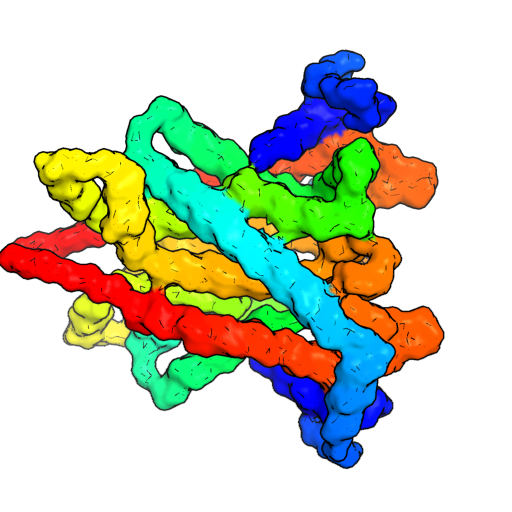A 1 203 ? 2.709 -17.219 8.25 1 97.62 203 THR A O 1
ATOM 1666 N N . VAL A 1 204 ? 2.463 -15.328 9.422 1 95.62 204 VAL A N 1
ATOM 1667 C CA . VAL A 1 204 ? 1.022 -15.492 9.594 1 95.62 204 VAL A CA 1
ATOM 1668 C C . VAL A 1 204 ? 0.346 -15.555 8.227 1 95.62 204 VAL A C 1
ATOM 1670 O O . VAL A 1 204 ? -0.516 -16.406 7.992 1 95.62 204 VAL A O 1
ATOM 1673 N N . ALA A 1 205 ? 0.749 -14.727 7.301 1 94.25 205 ALA A N 1
ATOM 1674 C CA . ALA A 1 205 ? 0.143 -14.68 5.973 1 94.25 205 ALA A CA 1
ATOM 1675 C C . ALA A 1 205 ? 0.327 -16.016 5.238 1 94.25 205 ALA A C 1
ATOM 1677 O O . ALA A 1 205 ? -0.612 -16.516 4.625 1 94.25 205 ALA A O 1
ATOM 1678 N N . ILE A 1 206 ? 1.488 -16.562 5.328 1 94.25 206 ILE A N 1
ATOM 1679 C CA . ILE A 1 206 ? 1.75 -17.859 4.715 1 94.25 206 ILE A CA 1
ATOM 1680 C C . ILE A 1 206 ? 0.923 -18.938 5.418 1 94.25 206 ILE A C 1
ATOM 1682 O O . ILE A 1 206 ? 0.357 -19.812 4.762 1 94.25 206 ILE A O 1
ATOM 1686 N N . GLY A 1 207 ? 0.919 -18.859 6.719 1 93.62 207 GLY A N 1
ATOM 1687 C CA . GLY A 1 207 ? 0.116 -19.797 7.477 1 93.62 207 GLY A CA 1
ATOM 1688 C C . GLY A 1 207 ? -1.345 -19.812 7.066 1 93.62 207 GLY A C 1
ATOM 1689 O O . GLY A 1 207 ? -1.956 -20.875 6.941 1 93.62 207 GLY A O 1
ATOM 1690 N N . LEU A 1 208 ? -1.892 -18.672 6.867 1 92.56 208 LEU A N 1
ATOM 1691 C CA . LEU A 1 208 ? -3.291 -18.562 6.469 1 92.56 208 LEU A CA 1
ATOM 1692 C C . LEU A 1 208 ? -3.512 -19.172 5.09 1 92.56 208 LEU A C 1
ATOM 1694 O O . LEU A 1 208 ? -4.562 -19.766 4.832 1 92.56 208 LEU A O 1
ATOM 1698 N N . ALA A 1 209 ? -2.564 -19.062 4.234 1 89.12 209 ALA A N 1
ATOM 1699 C CA . ALA A 1 209 ? -2.678 -19.594 2.877 1 89.12 209 ALA A CA 1
ATOM 1700 C C . ALA A 1 209 ? -2.709 -21.109 2.883 1 89.12 209 ALA A C 1
ATOM 1702 O O . ALA A 1 209 ? -3.203 -21.734 1.939 1 89.12 209 ALA A O 1
ATOM 1703 N N . THR A 1 210 ? -2.193 -21.688 3.906 1 88 210 THR A N 1
ATOM 1704 C CA . THR A 1 210 ? -2.102 -23.141 3.973 1 88 210 THR A CA 1
ATOM 1705 C C . THR A 1 210 ? -3.484 -23.766 4.145 1 88 210 THR A C 1
ATOM 1707 O O . THR A 1 210 ? -3.664 -24.969 3.932 1 88 210 THR A O 1
ATOM 1710 N N . PHE A 1 211 ? -4.441 -23 4.555 1 90.31 211 PHE A N 1
ATOM 1711 C CA . PHE A 1 211 ? -5.801 -23.5 4.695 1 90.31 211 PHE A CA 1
ATOM 1712 C C . PHE A 1 211 ? -6.41 -23.797 3.33 1 90.31 211 PHE A C 1
ATOM 1714 O O . PHE A 1 211 ? -7.43 -24.484 3.234 1 90.31 211 PHE A O 1
ATOM 1721 N N . ARG A 1 212 ? -5.789 -23.203 2.338 1 81.38 212 ARG A N 1
ATOM 1722 C CA . ARG A 1 212 ? -6.215 -23.453 0.966 1 81.38 212 ARG A CA 1
ATOM 1723 C C . ARG A 1 212 ? -5.344 -24.516 0.312 1 81.38 212 ARG A C 1
ATOM 1725 O O . ARG A 1 212 ? -4.223 -24.234 -0.115 1 81.38 212 ARG A O 1
ATOM 1732 N N . SER A 1 213 ? -5.551 -25.766 0.591 1 73.12 213 SER A N 1
ATOM 1733 C CA . SER A 1 213 ? -4.766 -26.859 0.016 1 73.12 213 SER A CA 1
ATOM 1734 C C . SER A 1 213 ? -5.406 -27.375 -1.265 1 73.12 213 SER A C 1
ATOM 1736 O O . SER A 1 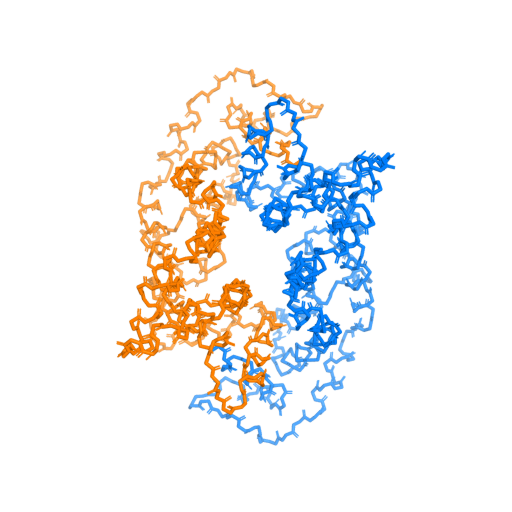213 ? -6.562 -27.062 -1.563 1 73.12 213 SER A O 1
ATOM 1738 N N . VAL A 1 214 ? -4.566 -28.031 -1.979 1 65.5 214 VAL A N 1
ATOM 1739 C CA . VAL A 1 214 ? -4.984 -28.609 -3.25 1 65.5 214 VAL A CA 1
ATOM 1740 C C . VAL A 1 214 ? -6.129 -29.594 -3.014 1 65.5 214 VAL A C 1
ATOM 1742 O O . VAL A 1 214 ? -7.051 -29.703 -3.83 1 65.5 214 VAL A O 1
ATOM 1745 N N . MET A 1 215 ? -6.051 -30.266 -1.971 1 68.44 215 MET A N 1
ATOM 1746 C CA . MET A 1 215 ? -7.055 -31.312 -1.753 1 68.44 215 MET A CA 1
ATOM 1747 C C . MET A 1 215 ? -8.367 -30.719 -1.255 1 68.44 215 MET A C 1
ATOM 1749 O O . MET A 1 215 ? -9.43 -31.031 -1.779 1 68.44 215 MET A O 1
ATOM 1753 N N . ARG A 1 216 ? -8.289 -29.859 -0.187 1 80.62 216 ARG A N 1
ATOM 1754 C CA . ARG A 1 216 ? -9.516 -29.297 0.377 1 80.62 216 ARG A CA 1
ATOM 1755 C C . ARG A 1 216 ? -9.242 -27.953 1.03 1 80.62 216 ARG A C 1
ATOM 1757 O O . ARG A 1 216 ? -8.281 -27.797 1.789 1 80.62 216 ARG A O 1
ATOM 1764 N N . THR A 1 217 ? -10.078 -27.047 0.645 1 86.19 217 THR A N 1
ATOM 1765 C CA . THR A 1 217 ? -10.023 -25.75 1.32 1 86.19 217 THR A CA 1
ATOM 1766 C C . THR A 1 217 ? -10.938 -25.75 2.543 1 86.19 217 THR A C 1
ATOM 1768 O O . THR A 1 217 ? -12.102 -26.125 2.453 1 86.19 217 THR A O 1
ATOM 1771 N N . ARG A 1 218 ? -10.328 -25.469 3.697 1 90.56 218 ARG A N 1
ATOM 1772 C CA . ARG A 1 218 ? -11.102 -25.312 4.926 1 90.56 218 ARG A CA 1
ATOM 1773 C C . ARG A 1 218 ? -11.461 -23.844 5.16 1 90.56 218 ARG A C 1
ATOM 1775 O O . ARG A 1 218 ? -10.867 -23.188 6.016 1 90.56 218 ARG A O 1
ATOM 1782 N N . TRP A 1 219 ? -12.523 -23.469 4.617 1 90.62 219 TRP A N 1
ATOM 1783 C CA . TRP A 1 219 ? -12.922 -22.062 4.637 1 90.62 219 TRP A CA 1
ATOM 1784 C C . TRP A 1 219 ? -13.312 -21.641 6.047 1 90.62 219 TRP A C 1
ATOM 1786 O O . TRP A 1 219 ? -13.031 -20.5 6.457 1 90.62 219 TRP A O 1
ATOM 1796 N N . ASP A 1 220 ? -13.93 -22.484 6.742 1 93.06 220 ASP A N 1
ATOM 1797 C CA . ASP A 1 220 ? -14.359 -22.156 8.094 1 93.06 220 ASP A CA 1
ATOM 1798 C C . ASP A 1 220 ? -13.156 -21.859 8.992 1 93.06 220 ASP A C 1
ATOM 1800 O O . ASP A 1 220 ? -13.133 -20.828 9.688 1 93.06 220 ASP A O 1
ATOM 1804 N N . LEU A 1 221 ? -12.141 -22.672 8.859 1 93.56 221 LEU A N 1
ATOM 1805 C CA . LEU A 1 221 ? -10.945 -22.484 9.688 1 93.56 221 LEU A CA 1
ATOM 1806 C C . LEU A 1 221 ? -10.141 -21.281 9.211 1 93.56 221 LEU A C 1
ATOM 1808 O O . LEU A 1 221 ? -9.562 -20.547 10.023 1 93.56 221 LEU A O 1
ATOM 1812 N N . LEU A 1 222 ? -10.102 -21.125 7.922 1 93.12 222 LEU A N 1
ATOM 1813 C CA . LEU A 1 222 ? -9.422 -19.953 7.379 1 93.12 222 LEU A CA 1
ATOM 1814 C C . LEU A 1 222 ? -10.047 -18.672 7.891 1 93.12 222 LEU A C 1
ATOM 1816 O O . LEU A 1 222 ? -9.336 -17.734 8.289 1 93.12 222 LEU A O 1
ATOM 1820 N N . MET A 1 223 ? -11.406 -18.641 7.93 1 93 223 MET A N 1
ATOM 1821 C CA . MET A 1 223 ? -12.102 -17.453 8.398 1 93 223 MET A CA 1
ATOM 1822 C C . MET A 1 223 ? -11.859 -17.219 9.883 1 93 223 MET A C 1
ATOM 1824 O O . MET A 1 223 ? -11.656 -16.094 10.32 1 93 223 MET A O 1
ATOM 1828 N N . ALA A 1 224 ? -11.812 -18.25 10.562 1 94.69 224 ALA A N 1
ATOM 1829 C CA . ALA A 1 224 ? -11.57 -18.172 12 1 94.69 224 ALA A CA 1
ATOM 1830 C C . ALA A 1 224 ? -10.148 -17.703 12.289 1 94.69 224 ALA A C 1
ATOM 1832 O O . ALA A 1 224 ? -9.938 -16.781 13.086 1 94.69 224 ALA A O 1
ATOM 1833 N N . ALA A 1 225 ? -9.227 -18.328 11.641 1 94.25 225 ALA A N 1
ATOM 1834 C CA . ALA A 1 225 ? -7.832 -17.938 11.82 1 94.25 225 ALA A CA 1
ATOM 1835 C C . ALA A 1 225 ? -7.613 -16.484 11.422 1 94.25 225 ALA A C 1
ATOM 1837 O O . ALA A 1 225 ? -6.934 -15.734 12.125 1 94.25 225 ALA A O 1
ATOM 1838 N N . SER A 1 226 ? -8.188 -16.094 10.344 1 93.06 226 SER A N 1
ATOM 1839 C CA . SER A 1 226 ? -8.055 -14.719 9.852 1 93.06 226 SER A CA 1
ATOM 1840 C C . SER A 1 226 ? -8.648 -13.719 10.836 1 93.06 226 SER A C 1
ATOM 1842 O O . SER A 1 226 ? -8.07 -12.656 11.07 1 93.06 226 SER A O 1
ATOM 1844 N N . THR A 1 227 ? -9.75 -14.07 11.367 1 92.88 227 THR A N 1
ATOM 1845 C CA . THR A 1 227 ? -10.383 -13.211 12.359 1 92.88 227 THR A CA 1
ATOM 1846 C C . THR A 1 227 ? -9.484 -13.07 13.594 1 92.88 227 THR A C 1
ATOM 1848 O O . THR A 1 227 ? -9.297 -11.969 14.102 1 92.88 227 THR A O 1
ATOM 1851 N N . ALA A 1 228 ? -8.938 -14.141 13.961 1 93 228 ALA A N 1
ATOM 1852 C CA . ALA A 1 228 ? -8.055 -14.133 15.125 1 93 228 ALA A CA 1
ATOM 1853 C C . ALA A 1 228 ? -6.816 -13.273 14.867 1 93 228 ALA A C 1
ATOM 1855 O O . ALA A 1 228 ? -6.309 -12.625 15.781 1 93 228 ALA A O 1
ATOM 1856 N N . MET A 1 229 ? -6.375 -13.289 13.664 1 91.88 229 MET A N 1
ATOM 1857 C CA . MET A 1 229 ? -5.137 -12.594 13.328 1 91.88 229 MET A CA 1
ATOM 1858 C C . MET A 1 229 ? -5.367 -11.086 13.219 1 91.88 229 MET A C 1
ATOM 1860 O O . MET A 1 229 ? -4.418 -10.32 13.055 1 91.88 229 MET A O 1
ATOM 1864 N N . ILE A 1 230 ? -6.59 -10.672 13.312 1 89.44 230 ILE A N 1
ATOM 1865 C CA . ILE A 1 230 ? -6.91 -9.25 13.352 1 89.44 230 ILE A CA 1
ATOM 1866 C C . ILE A 1 230 ? -6.539 -8.68 14.719 1 89.44 230 ILE A C 1
ATOM 1868 O O . ILE A 1 230 ? -6.242 -7.488 14.836 1 89.44 230 ILE A O 1
ATOM 1872 N N . VAL A 1 231 ? -6.375 -9.484 15.703 1 87.56 231 VAL A N 1
ATOM 1873 C CA . VAL A 1 231 ? -6.227 -9.086 17.094 1 87.56 231 VAL A CA 1
ATOM 1874 C C . VAL A 1 231 ? -4.91 -8.328 17.281 1 87.56 231 VAL A C 1
ATOM 1876 O O . VAL A 1 231 ? -4.887 -7.238 17.859 1 87.56 231 VAL A O 1
ATOM 1879 N N . PRO A 1 232 ? -3.791 -8.82 16.688 1 86.75 232 PRO A N 1
ATOM 1880 C CA . PRO A 1 232 ? -2.543 -8.07 16.875 1 86.75 232 PRO A CA 1
ATOM 1881 C C . PRO A 1 232 ? -2.598 -6.676 16.266 1 86.75 232 PRO A C 1
ATOM 1883 O O . PRO A 1 232 ? -2.02 -5.73 16.812 1 86.75 232 PRO A O 1
ATOM 1886 N N . VAL A 1 233 ? -3.266 -6.582 15.234 1 83.56 233 VAL A N 1
ATOM 1887 C CA . VAL A 1 233 ? -3.369 -5.293 14.555 1 83.56 233 VAL A CA 1
ATOM 1888 C C . VAL A 1 233 ? -4.258 -4.352 15.359 1 83.56 233 VAL A C 1
ATOM 1890 O O . VAL A 1 233 ? -3.938 -3.17 15.523 1 83.56 233 VAL A O 1
ATOM 1893 N N . VAL A 1 234 ? -5.328 -4.887 15.938 1 83.38 234 VAL A N 1
ATOM 1894 C CA . VAL A 1 234 ? -6.242 -4.105 16.766 1 83.38 234 VAL A CA 1
ATOM 1895 C C . VAL A 1 234 ? -5.512 -3.611 18.016 1 83.38 234 VAL A C 1
ATOM 1897 O O . VAL A 1 234 ? -5.695 -2.467 18.438 1 83.38 234 VAL A O 1
ATOM 1900 N N . LEU A 1 235 ? -4.68 -4.438 18.531 1 83.19 235 LEU A N 1
ATOM 1901 C CA . LEU A 1 235 ? -3.916 -4.066 19.719 1 83.19 235 LEU A CA 1
ATOM 1902 C C . LEU A 1 235 ? -2.955 -2.922 19.406 1 83.19 235 LEU A C 1
ATOM 1904 O O . LEU A 1 235 ? -2.828 -1.984 20.188 1 83.19 235 LEU A O 1
ATOM 1908 N N . LEU A 1 236 ? -2.344 -3.006 18.266 1 80.56 236 LEU A N 1
ATOM 1909 C CA . LEU A 1 236 ? -1.45 -1.922 17.891 1 80.56 236 LEU A CA 1
ATOM 1910 C C . LEU A 1 236 ? -2.223 -0.62 17.703 1 80.56 236 LEU A C 1
ATOM 1912 O O . LEU A 1 236 ? -1.778 0.439 18.141 1 80.56 236 LEU A O 1
ATOM 1916 N N . PHE A 1 237 ? -3.32 -0.75 17.062 1 75.88 237 PHE A N 1
ATOM 1917 C CA . PHE A 1 237 ? -4.141 0.434 16.828 1 75.88 237 PHE A CA 1
ATOM 1918 C C . PHE A 1 237 ? -4.578 1.059 18.156 1 75.88 237 PHE A C 1
ATOM 1920 O O . PHE A 1 237 ? -4.566 2.283 18.297 1 75.88 237 PHE A O 1
ATOM 1927 N N . PHE A 1 238 ? -4.941 0.257 19.047 1 77.19 238 PHE A N 1
ATOM 1928 C CA . PHE A 1 238 ? -5.383 0.73 20.344 1 77.19 238 PHE A CA 1
ATOM 1929 C C . PHE A 1 238 ? -4.273 1.499 21.047 1 77.19 238 PHE A C 1
ATOM 1931 O O . PHE A 1 238 ? -4.527 2.514 21.703 1 77.19 238 PHE A O 1
ATOM 1938 N N . PHE A 1 239 ? -3.1 1.128 20.844 1 77.19 239 PHE A N 1
ATOM 1939 C CA . PHE A 1 239 ? -1.968 1.79 21.484 1 77.19 239 PHE A CA 1
ATOM 1940 C C . PHE A 1 239 ? -1.564 3.039 20.703 1 77.19 239 PHE A C 1
ATOM 1942 O O . PHE A 1 239 ? -1.149 4.035 21.297 1 77.19 239 PHE A O 1
ATOM 1949 N N . ALA A 1 240 ? -1.754 3.02 19.453 1 74.5 240 ALA A N 1
ATOM 1950 C CA . ALA A 1 240 ? -1.294 4.113 18.594 1 74.5 240 ALA A CA 1
ATOM 1951 C C . ALA A 1 240 ? -2.309 5.254 18.578 1 74.5 240 ALA A C 1
ATOM 1953 O O . ALA A 1 240 ? -1.955 6.402 18.312 1 74.5 240 ALA A O 1
ATOM 1954 N N . GLN A 1 241 ? -3.52 4.941 18.812 1 71.5 241 GLN A N 1
ATOM 1955 C CA . GLN A 1 241 ? -4.609 5.902 18.672 1 71.5 241 GLN A CA 1
ATOM 1956 C C . GLN A 1 241 ? -4.41 7.098 19.594 1 71.5 241 GLN A C 1
ATOM 1958 O O . GLN A 1 241 ? -4.895 8.195 19.312 1 71.5 241 GLN A O 1
ATOM 1963 N N . ARG A 1 242 ? -3.742 6.969 20.719 1 73.56 242 ARG A N 1
ATOM 1964 C CA . ARG A 1 242 ? -3.531 8.078 21.641 1 73.56 242 ARG A CA 1
ATOM 1965 C C . ARG A 1 242 ? -2.67 9.164 21.016 1 73.56 242 ARG A C 1
ATOM 1967 O O . ARG A 1 242 ? -2.758 10.328 21.391 1 73.56 242 ARG A O 1
ATOM 1974 N N . TYR A 1 243 ? -1.924 8.727 20.062 1 69.81 243 TYR A N 1
ATOM 1975 C CA . TYR A 1 243 ? -1.028 9.688 19.438 1 69.81 243 TYR A CA 1
ATOM 1976 C C . TYR A 1 243 ? -1.754 10.484 18.359 1 69.81 243 TYR A C 1
ATOM 1978 O O . TYR A 1 243 ? -1.292 11.547 17.938 1 69.81 243 TYR A O 1
ATOM 1986 N N . PHE A 1 244 ? -2.801 9.875 17.797 1 61.59 244 PHE A N 1
ATOM 1987 C CA . PHE A 1 244 ? -3.605 10.57 16.812 1 61.59 244 PHE A CA 1
ATOM 1988 C C . PHE A 1 244 ? -4.41 11.695 17.453 1 61.59 244 PHE A C 1
ATOM 1990 O O . PHE A 1 244 ? -4.703 12.703 16.797 1 61.59 244 PHE A O 1
ATOM 1997 N N . ILE A 1 245 ? -4.934 11.461 18.625 1 53.97 245 ILE A N 1
ATOM 1998 C CA . ILE A 1 245 ? -5.789 12.422 19.312 1 53.97 245 ILE A CA 1
ATOM 1999 C C . ILE A 1 245 ? -4.961 13.625 19.766 1 53.97 245 ILE A C 1
ATOM 2001 O O . ILE A 1 245 ? -5.473 14.742 19.844 1 53.97 245 ILE A O 1
ATOM 2005 N N . GLN A 1 246 ? -3.762 13.375 20.031 1 47.72 246 GLN A N 1
ATOM 2006 C CA . GLN A 1 246 ? -3.039 14.57 20.469 1 47.72 246 GLN A CA 1
ATOM 2007 C C . GLN A 1 246 ? -2.695 15.469 19.281 1 47.72 246 GLN A C 1
ATOM 2009 O O . GLN A 1 246 ? -1.728 15.219 18.562 1 47.72 246 GLN A O 1
ATOM 2014 N N . GLY A 1 247 ? -3.742 15.812 18.516 1 43.47 247 GLY A N 1
ATOM 2015 C CA . GLY A 1 247 ? -3.602 16.859 17.531 1 43.47 247 GLY A CA 1
ATOM 2016 C C . GLY A 1 247 ? -2.523 17.875 17.891 1 43.47 247 GLY A C 1
ATOM 2017 O O . GLY A 1 247 ? -2.139 18 19.047 1 43.47 247 GLY A O 1
ATOM 2018 N N . ILE A 1 248 ? -1.753 18.266 16.938 1 41.34 248 ILE A N 1
ATOM 2019 C CA . ILE A 1 248 ? -0.8 19.359 17.047 1 41.34 248 ILE A CA 1
ATOM 2020 C C . ILE A 1 248 ? -1.418 20.5 17.844 1 41.34 248 ILE A C 1
ATOM 2022 O O . ILE A 1 248 ? -2.352 21.156 17.375 1 41.34 248 ILE A O 1
ATOM 2026 N N . VAL A 1 249 ? -1.899 20.344 18.969 1 38.44 249 VAL A N 1
ATOM 2027 C CA . VAL A 1 249 ? -2.01 21.625 19.656 1 38.44 249 VAL A CA 1
ATOM 2028 C C . VAL A 1 249 ? -0.804 22.5 19.312 1 38.44 249 VAL A C 1
ATOM 2030 O O . VAL A 1 249 ? 0.311 22.234 19.781 1 38.44 249 VAL A O 1
ATOM 2033 N N . LEU A 1 250 ? -0.532 22.688 18.031 1 36 250 LEU A N 1
ATOM 2034 C CA . LEU A 1 250 ? 0.275 23.891 17.844 1 36 250 LEU A CA 1
ATOM 2035 C C . LEU A 1 250 ? -0.134 24.984 18.844 1 36 250 LEU A C 1
ATOM 2037 O O . LEU A 1 250 ? -1.233 25.531 18.75 1 36 250 LEU A O 1
ATOM 2041 N N . THR A 1 251 ? -0.062 24.781 20.141 1 32.31 251 THR A N 1
ATOM 2042 C CA . THR A 1 251 ? -0.071 25.922 21.047 1 32.31 251 THR A CA 1
ATOM 2043 C C . THR A 1 251 ? 0.434 27.188 20.344 1 32.31 251 THR A C 1
ATOM 2045 O O . THR A 1 251 ? 1.508 27.172 19.734 1 32.31 251 THR A O 1
ATOM 2048 N N . GLY A 1 252 ? -0.364 28 19.641 1 33.88 252 GLY A N 1
ATOM 2049 C CA . GLY A 1 252 ? -0.142 29.438 19.562 1 33.88 252 GLY A CA 1
ATOM 2050 C C . GLY A 1 252 ? 0.864 29.938 20.578 1 33.88 252 GLY A C 1
ATOM 2051 O O . GLY A 1 252 ? 0.677 29.766 21.781 1 33.88 252 GLY A O 1
ATOM 2052 N N . LEU A 1 253 ? 2.166 29.734 20.438 1 31.42 253 LEU A N 1
ATOM 2053 C CA . LEU A 1 253 ? 3.049 30.719 21.078 1 31.42 253 LEU A CA 1
ATOM 2054 C C . LEU A 1 253 ? 2.373 32.094 21.156 1 31.42 253 LEU A C 1
ATOM 2056 O O . LEU A 1 253 ? 2.121 32.719 20.141 1 31.42 253 LEU A O 1
ATOM 2060 N N . LYS A 1 254 ? 1.226 32.219 21.828 1 32.62 254 LYS A N 1
ATOM 2061 C CA . LYS A 1 254 ? 0.928 33.5 22.469 1 32.62 254 LYS A CA 1
ATOM 2062 C C . LYS A 1 254 ? 2.209 34.219 22.875 1 32.62 254 LYS A C 1
ATOM 2064 O O . LYS A 1 254 ? 2.984 33.719 23.688 1 32.62 254 LYS A O 1
ATOM 2069 N N . GLY A 1 255 ? 2.994 34.844 21.922 1 28.41 255 GLY A N 1
ATOM 2070 C CA . GLY A 1 255 ? 3.395 36.156 22.422 1 28.41 255 GLY A CA 1
ATOM 2071 C C . GLY A 1 255 ? 2.225 37 22.875 1 28.41 255 GLY A C 1
ATOM 2072 O O . GLY A 1 255 ? 1.078 36.75 22.5 1 28.41 255 GLY A O 1
ATOM 2073 N N . MET B 1 1 ? 17.969 2.824 -2.66 1 59.59 1 MET B N 1
ATOM 2074 C CA . MET B 1 1 ? 16.609 2.834 -3.215 1 59.59 1 MET B CA 1
ATOM 2075 C C . MET B 1 1 ? 16.641 3.127 -4.711 1 59.59 1 MET B C 1
ATOM 2077 O O . MET B 1 1 ? 15.844 2.574 -5.473 1 59.59 1 MET B O 1
ATOM 2081 N N . ALA B 1 2 ? 17.844 3.801 -5.07 1 69.62 2 ALA B N 1
ATOM 2082 C CA . ALA B 1 2 ? 17.875 4.191 -6.477 1 69.62 2 ALA B CA 1
ATOM 2083 C C . ALA B 1 2 ? 18.5 3.098 -7.332 1 69.62 2 ALA B C 1
ATOM 2085 O O . ALA B 1 2 ? 18.312 3.07 -8.555 1 69.62 2 ALA B O 1
ATOM 2086 N N . LEU B 1 3 ? 19.047 2.162 -6.707 1 74.88 3 LEU B N 1
ATOM 2087 C CA . LEU B 1 3 ? 19.844 1.165 -7.414 1 74.88 3 LEU B CA 1
ATOM 2088 C C . LEU B 1 3 ? 18.969 0.29 -8.297 1 74.88 3 LEU B C 1
ATOM 2090 O O . LEU B 1 3 ? 19.281 0.051 -9.461 1 74.88 3 LEU B O 1
ATOM 2094 N N . PRO B 1 4 ? 17.828 -0.119 -7.762 1 75.19 4 PRO B N 1
ATOM 2095 C CA . PRO B 1 4 ? 16.969 -0.936 -8.617 1 75.19 4 PRO B CA 1
ATOM 2096 C C . PRO B 1 4 ? 16.469 -0.177 -9.844 1 75.19 4 PRO B C 1
ATOM 2098 O O . PRO B 1 4 ? 16.297 -0.767 -10.922 1 75.19 4 PRO B O 1
ATOM 2101 N N . PHE B 1 5 ? 16.328 1.029 -9.633 1 80.75 5 PHE B N 1
ATOM 2102 C CA . PHE B 1 5 ? 15.867 1.861 -10.742 1 80.75 5 PHE B CA 1
ATOM 2103 C C . PHE B 1 5 ? 16.953 1.981 -11.805 1 80.75 5 PHE B C 1
ATOM 2105 O O . PHE B 1 5 ? 16.688 1.826 -13 1 80.75 5 PHE B O 1
ATOM 2112 N N . VAL B 1 6 ? 18.141 2.273 -11.406 1 83.19 6 VAL B N 1
ATOM 2113 C CA . VAL B 1 6 ? 19.266 2.406 -12.32 1 83.19 6 VAL B CA 1
ATOM 2114 C C . VAL B 1 6 ? 19.531 1.074 -13.023 1 83.19 6 VAL B C 1
ATOM 2116 O O . VAL B 1 6 ? 19.797 1.041 -14.227 1 83.19 6 VAL B O 1
ATOM 2119 N N . TRP B 1 7 ? 19.359 0.087 -12.289 1 85.19 7 TRP B N 1
ATOM 2120 C CA . TRP B 1 7 ? 19.531 -1.246 -12.859 1 85.19 7 TRP B CA 1
ATOM 2121 C C . TRP B 1 7 ? 18.469 -1.535 -13.914 1 85.19 7 TRP B C 1
ATOM 2123 O O . TRP B 1 7 ? 18.766 -2.129 -14.953 1 85.19 7 TRP B O 1
ATOM 2133 N N . LEU B 1 8 ? 17.281 -1.161 -13.602 1 88.31 8 LEU B N 1
ATOM 2134 C CA . LEU B 1 8 ? 16.188 -1.37 -14.531 1 88.31 8 LEU B CA 1
ATOM 2135 C C . LEU B 1 8 ? 16.438 -0.65 -15.852 1 88.31 8 LEU B C 1
ATOM 2137 O O . LEU B 1 8 ? 16.312 -1.245 -16.922 1 88.31 8 LEU B O 1
ATOM 2141 N N . VAL B 1 9 ? 16.859 0.555 -15.773 1 90.06 9 VAL B N 1
ATOM 2142 C CA . VAL B 1 9 ? 17.094 1.362 -16.969 1 90.06 9 VAL B CA 1
ATOM 2143 C C . VAL B 1 9 ? 18.281 0.8 -17.734 1 90.06 9 VAL B C 1
ATOM 2145 O O . VAL B 1 9 ? 18.25 0.687 -18.969 1 90.06 9 VAL B O 1
ATOM 2148 N N . SER B 1 10 ? 19.297 0.463 -17.047 1 93.12 10 SER B N 1
ATOM 2149 C CA . SER B 1 10 ? 20.484 -0.135 -17.672 1 93.12 10 SER B CA 1
ATOM 2150 C C . SER B 1 10 ? 20.125 -1.442 -18.375 1 93.12 10 SER B C 1
ATOM 2152 O O . SER B 1 10 ? 20.516 -1.665 -19.516 1 93.12 10 SER B O 1
ATOM 2154 N N . SER B 1 11 ? 19.344 -2.242 -17.75 1 92.81 11 SER B N 1
ATOM 2155 C CA . SER B 1 11 ? 18.984 -3.559 -18.25 1 92.81 11 SER B CA 1
ATOM 2156 C C . SER B 1 11 ? 18.062 -3.447 -19.469 1 92.81 11 SER B C 1
ATOM 2158 O O . SER B 1 11 ? 18.062 -4.32 -20.344 1 92.81 11 SER B O 1
ATOM 2160 N N . SER B 1 12 ? 17.281 -2.359 -19.5 1 94.88 12 SER B N 1
ATOM 2161 C CA . SER B 1 12 ? 16.359 -2.139 -20.609 1 94.88 12 SER B CA 1
ATOM 2162 C C . SER B 1 12 ? 17.109 -1.928 -21.922 1 94.88 12 SER B C 1
ATOM 2164 O O . SER B 1 12 ? 16.531 -2.031 -23 1 94.88 12 SER B O 1
ATOM 2166 N N . LEU B 1 13 ? 18.438 -1.669 -21.812 1 96.75 13 LEU B N 1
ATOM 2167 C CA . LEU B 1 13 ? 19.234 -1.354 -23 1 96.75 13 LEU B CA 1
ATOM 2168 C C . LEU B 1 13 ? 20.25 -2.463 -23.281 1 96.75 13 LEU B C 1
ATOM 2170 O O . LEU B 1 13 ? 21.141 -2.301 -24.109 1 96.75 13 LEU B O 1
ATOM 2174 N N . LYS B 1 14 ? 20.094 -3.533 -22.641 1 96.31 14 LYS B N 1
ATOM 2175 C CA . LYS B 1 14 ? 21.047 -4.625 -22.766 1 96.31 14 LYS B CA 1
ATOM 2176 C C . LYS B 1 14 ? 20.484 -5.77 -23.594 1 96.31 14 LYS B C 1
ATOM 2178 O O . LYS B 1 14 ? 19.266 -5.84 -23.812 1 96.31 14 LYS B O 1
ATOM 2183 N N . LEU B 1 15 ? 21.469 -6.613 -24.016 1 93.5 15 LEU B N 1
ATOM 2184 C CA . LEU B 1 15 ? 21.078 -7.926 -24.516 1 93.5 15 LEU B CA 1
ATOM 2185 C C . LEU B 1 15 ? 20.578 -8.812 -23.375 1 93.5 15 LEU B C 1
ATOM 2187 O O . LEU B 1 15 ? 21.031 -8.664 -22.234 1 93.5 15 LEU B O 1
ATOM 2191 N N . GLU B 1 16 ? 19.672 -9.68 -23.719 1 90.56 16 GLU B N 1
ATOM 2192 C CA . GLU B 1 16 ? 19.031 -10.539 -22.734 1 90.56 16 GLU B CA 1
ATOM 2193 C C . GLU B 1 16 ? 20.078 -11.266 -21.875 1 90.56 16 GLU B C 1
ATOM 2195 O O . GLU B 1 16 ? 19.938 -11.32 -20.656 1 90.56 16 GLU B O 1
ATOM 2200 N N . ASN B 1 17 ? 21.141 -11.727 -22.453 1 88.38 17 ASN B N 1
ATOM 2201 C CA . ASN B 1 17 ? 22.141 -12.547 -21.781 1 88.38 17 ASN B CA 1
ATOM 2202 C C . ASN B 1 17 ? 23.016 -11.703 -20.844 1 88.38 17 ASN B C 1
ATOM 2204 O O . ASN B 1 17 ? 23.703 -12.25 -19.969 1 88.38 17 ASN B O 1
ATOM 2208 N N . ASP B 1 18 ? 22.984 -10.391 -21 1 90.56 18 ASP B N 1
ATOM 2209 C CA . ASP B 1 18 ? 23.844 -9.5 -20.234 1 90.56 18 ASP B CA 1
ATOM 2210 C C . ASP B 1 18 ? 23.141 -9 -18.969 1 90.56 18 ASP B C 1
ATOM 2212 O O . ASP B 1 18 ? 23.734 -8.312 -18.156 1 90.56 18 ASP B O 1
ATOM 2216 N N . ILE B 1 19 ? 21.984 -9.375 -18.781 1 87.5 19 ILE B N 1
ATOM 2217 C CA . ILE B 1 19 ? 21.156 -8.766 -17.75 1 87.5 19 ILE B CA 1
ATOM 2218 C C . ILE B 1 19 ? 21.5 -9.367 -16.391 1 87.5 19 ILE B C 1
ATOM 2220 O O . ILE B 1 19 ? 21.625 -8.648 -15.398 1 87.5 19 ILE B O 1
ATOM 2224 N N . PHE B 1 20 ? 21.797 -10.633 -16.297 1 82.06 20 PHE B N 1
ATOM 2225 C CA . PHE B 1 20 ? 22.016 -11.273 -15.008 1 82.06 20 PHE B CA 1
ATOM 2226 C C . PHE B 1 20 ? 23.453 -11.727 -14.852 1 82.06 20 PHE B C 1
ATOM 2228 O O . PHE B 1 20 ? 23.734 -12.695 -14.133 1 82.06 20 PHE B O 1
ATOM 2235 N N . VAL B 1 21 ? 24.312 -11.039 -15.492 1 82.12 21 VAL B N 1
ATOM 2236 C CA . VAL B 1 21 ? 25.734 -11.383 -15.391 1 82.12 21 VAL B CA 1
ATOM 2237 C C . VAL B 1 21 ? 26.281 -10.883 -14.055 1 82.12 21 VAL B C 1
ATOM 2239 O O . VAL B 1 21 ? 25.781 -9.906 -13.492 1 82.12 21 VAL B O 1
ATOM 2242 N N . PHE B 1 22 ? 27.266 -11.57 -13.547 1 79.38 22 PHE B N 1
ATOM 2243 C CA . PHE B 1 22 ? 27.938 -11.18 -12.32 1 79.38 22 PHE B CA 1
ATOM 2244 C C . PHE B 1 22 ? 29.453 -11.094 -12.539 1 79.38 22 PHE B C 1
ATOM 2246 O O . PHE B 1 22 ? 30.062 -12.016 -13.078 1 79.38 22 PHE B O 1
ATOM 2253 N N . PRO B 1 23 ? 30.062 -9.961 -12.094 1 80.75 23 PRO B N 1
ATOM 2254 C CA . PRO B 1 23 ? 29.469 -8.773 -11.477 1 80.75 23 PRO B CA 1
ATOM 2255 C C . PRO B 1 23 ? 28.594 -7.988 -12.445 1 80.75 23 PRO B C 1
ATOM 2257 O O . PRO B 1 23 ? 28.766 -8.078 -13.664 1 80.75 23 PRO B O 1
ATOM 2260 N N . PRO B 1 24 ? 27.672 -7.297 -11.836 1 80.12 24 PRO B N 1
ATOM 2261 C CA . PRO B 1 24 ? 26.734 -6.574 -12.703 1 80.12 24 PRO B CA 1
ATOM 2262 C C . PRO B 1 24 ? 27.438 -5.586 -13.633 1 80.12 24 PRO B C 1
ATOM 2264 O O . PRO B 1 24 ? 28.406 -4.93 -13.227 1 80.12 24 PRO B O 1
ATOM 2267 N N . GLU B 1 25 ? 27.109 -5.672 -14.875 1 85.12 25 GLU B N 1
ATOM 2268 C CA . GLU B 1 25 ? 27.531 -4.668 -15.844 1 85.12 25 GLU B CA 1
ATOM 2269 C C . GLU B 1 25 ? 26.516 -3.535 -15.953 1 85.12 25 GLU B C 1
ATOM 2271 O O . GLU B 1 25 ? 25.406 -3.734 -16.453 1 85.12 25 GLU B O 1
ATOM 2276 N N . TRP B 1 26 ? 26.891 -2.43 -15.633 1 87.06 26 TRP B N 1
ATOM 2277 C CA . TRP B 1 26 ? 25.969 -1.316 -15.508 1 87.06 26 TRP B CA 1
ATOM 2278 C C . TRP B 1 26 ? 25.781 -0.604 -16.844 1 87.06 26 TRP B C 1
ATOM 2280 O O . TRP B 1 26 ? 24.719 -0.068 -17.125 1 87.06 26 TRP B O 1
ATOM 2290 N N . ILE B 1 27 ? 26.875 -0.651 -17.547 1 91.12 27 ILE B N 1
ATOM 2291 C CA . ILE B 1 27 ? 26.812 0.026 -18.844 1 91.12 27 ILE B CA 1
ATOM 2292 C C . ILE B 1 27 ? 26.531 -0.99 -19.938 1 91.12 27 ILE B C 1
ATOM 2294 O O . ILE B 1 27 ? 27.344 -1.89 -20.188 1 91.12 27 ILE B O 1
ATOM 2298 N N . PRO B 1 28 ? 25.406 -0.842 -20.5 1 92.56 28 PRO B N 1
ATOM 2299 C CA . PRO B 1 28 ? 25.094 -1.775 -21.594 1 92.56 28 PRO B CA 1
ATOM 2300 C C . PRO B 1 28 ? 26.094 -1.71 -22.734 1 92.56 28 PRO B C 1
ATOM 2302 O O . PRO B 1 28 ? 26.516 -0.62 -23.141 1 92.56 28 PRO B O 1
ATOM 2305 N N . ASN B 1 29 ? 26.516 -2.834 -23.203 1 91.31 29 ASN B N 1
ATOM 2306 C CA . ASN B 1 29 ? 27.391 -2.965 -24.375 1 91.31 29 ASN B CA 1
ATOM 2307 C C . ASN B 1 29 ? 27.016 -4.188 -25.203 1 91.31 29 ASN B C 1
ATOM 2309 O O . ASN B 1 29 ? 27.297 -5.32 -24.812 1 91.31 29 ASN B O 1
ATOM 2313 N N . PRO B 1 30 ? 26.5 -3.889 -26.375 1 93 30 PRO B N 1
ATOM 2314 C CA . PRO B 1 30 ? 26.078 -2.641 -27.016 1 93 30 PRO B CA 1
ATOM 2315 C C . PRO B 1 30 ? 24.797 -2.066 -26.422 1 93 30 PRO B C 1
ATOM 2317 O O . PRO B 1 30 ? 24.062 -2.775 -25.719 1 93 30 PRO B O 1
ATOM 2320 N N . VAL B 1 31 ? 24.625 -0.803 -26.625 1 95.44 31 VAL B N 1
ATOM 2321 C CA . VAL B 1 31 ? 23.375 -0.153 -26.234 1 95.44 31 VAL B CA 1
ATOM 2322 C C . VAL B 1 31 ? 22.281 -0.475 -27.25 1 95.44 31 VAL B C 1
ATOM 2324 O O . VAL B 1 31 ? 22.453 -0.239 -28.453 1 95.44 31 VAL B O 1
ATOM 2327 N N . ARG B 1 32 ? 21.188 -1.046 -26.766 1 96.12 32 ARG B N 1
ATOM 2328 C CA . ARG B 1 32 ? 20.125 -1.488 -27.672 1 96.12 32 ARG B CA 1
ATOM 2329 C C . ARG B 1 32 ? 18.828 -0.706 -27.438 1 96.12 32 ARG B C 1
ATOM 2331 O O . ARG B 1 32 ? 17.953 -1.168 -26.719 1 96.12 32 ARG B O 1
ATOM 2338 N N . PHE B 1 33 ? 18.688 0.363 -28.219 1 95.75 33 PHE B N 1
ATOM 2339 C CA . PHE B 1 33 ? 17.453 1.147 -28.141 1 95.75 33 PHE B CA 1
ATOM 2340 C C . PHE B 1 33 ? 16.297 0.395 -28.766 1 95.75 33 PHE B C 1
ATOM 2342 O O . PHE B 1 33 ? 15.133 0.688 -28.484 1 95.75 33 PHE B O 1
ATOM 2349 N N . GLN B 1 34 ? 16.625 -0.575 -29.531 1 96.12 34 GLN B N 1
ATOM 2350 C CA . GLN B 1 34 ? 15.625 -1.365 -30.234 1 96.12 34 GLN B CA 1
ATOM 2351 C C . GLN B 1 34 ? 14.75 -2.139 -29.266 1 96.12 34 GLN B C 1
ATOM 2353 O O . GLN B 1 34 ? 13.617 -2.502 -29.594 1 96.12 34 GLN B O 1
ATOM 2358 N N . ASN B 1 35 ? 15.266 -2.346 -28.047 1 96.62 35 ASN B N 1
ATOM 2359 C CA . ASN B 1 35 ? 14.477 -3.033 -27.031 1 96.62 35 ASN B CA 1
ATOM 2360 C C . ASN B 1 35 ? 13.156 -2.316 -26.766 1 96.62 35 ASN B C 1
ATOM 2362 O O . ASN B 1 35 ? 12.141 -2.961 -26.516 1 96.62 35 ASN B O 1
ATOM 2366 N N . TYR B 1 36 ? 13.219 -1.06 -26.859 1 96.19 36 TYR B N 1
ATOM 2367 C CA . TYR B 1 36 ? 12.016 -0.283 -26.578 1 96.19 36 TYR B CA 1
ATOM 2368 C C . TYR B 1 36 ? 10.977 -0.469 -27.688 1 96.19 36 TYR B C 1
ATOM 2370 O O . TYR B 1 36 ? 9.797 -0.669 -27.406 1 96.19 36 TYR B O 1
ATOM 2378 N N . VAL B 1 37 ? 11.383 -0.433 -28.859 1 96 37 VAL B N 1
ATOM 2379 C CA . VAL B 1 37 ? 10.477 -0.624 -29.984 1 96 37 VAL B CA 1
ATOM 2380 C C . VAL B 1 37 ? 9.914 -2.041 -29.953 1 96 37 VAL B C 1
ATOM 2382 O O . VAL B 1 37 ? 8.695 -2.232 -30.062 1 96 37 VAL B O 1
ATOM 2385 N N . ASP B 1 38 ? 10.766 -2.98 -29.766 1 95.5 38 ASP B N 1
ATOM 2386 C CA . ASP B 1 38 ? 10.344 -4.379 -29.734 1 95.5 38 ASP B CA 1
ATOM 2387 C C . ASP B 1 38 ? 9.391 -4.645 -28.578 1 95.5 38 ASP B C 1
ATOM 2389 O O . ASP B 1 38 ? 8.414 -5.379 -28.719 1 95.5 38 ASP B O 1
ATOM 2393 N N . ALA B 1 39 ? 9.703 -4.055 -27.453 1 94.62 39 ALA B N 1
ATOM 2394 C CA . ALA B 1 39 ? 8.906 -4.27 -26.25 1 94.62 39 ALA B CA 1
ATOM 2395 C C . ALA B 1 39 ? 7.504 -3.686 -26.406 1 94.62 39 ALA B C 1
ATOM 2397 O O . ALA B 1 39 ? 6.512 -4.328 -26.062 1 94.62 39 ALA B O 1
ATOM 2398 N N . LEU B 1 40 ? 7.422 -2.492 -27.031 1 94.12 40 LEU B N 1
ATOM 2399 C CA . LEU B 1 40 ? 6.152 -1.774 -27.094 1 94.12 40 LEU B CA 1
ATOM 2400 C C . LEU B 1 40 ? 5.297 -2.275 -28.25 1 94.12 40 LEU B C 1
ATOM 2402 O O . LEU B 1 40 ? 4.098 -1.987 -28.312 1 94.12 40 LEU B O 1
ATOM 2406 N N . THR B 1 41 ? 5.902 -3.102 -29.125 1 92.69 41 THR B N 1
ATOM 2407 C CA . THR B 1 41 ? 5.145 -3.666 -30.234 1 92.69 41 THR B CA 1
ATOM 2408 C C . THR B 1 41 ? 4.887 -5.156 -30 1 92.69 41 THR B C 1
ATOM 2410 O O . THR B 1 41 ? 4.145 -5.781 -30.766 1 92.69 41 THR B O 1
ATOM 2413 N N . TYR B 1 42 ? 5.496 -5.66 -28.969 1 90 42 TYR B N 1
ATOM 2414 C CA . TYR B 1 42 ? 5.336 -7.07 -28.641 1 90 42 TYR B CA 1
ATOM 2415 C C . TYR B 1 42 ? 3.889 -7.387 -28.281 1 90 42 TYR B C 1
ATOM 2417 O O . TYR B 1 42 ? 3.396 -8.477 -28.578 1 90 42 TYR B O 1
ATOM 2425 N N . LYS B 1 43 ? 3.219 -6.543 -27.609 1 91.62 43 LYS B N 1
ATOM 2426 C CA . LYS B 1 43 ? 1.811 -6.555 -27.234 1 91.62 43 LYS B CA 1
ATOM 2427 C C . LYS B 1 43 ? 1.164 -5.191 -27.453 1 91.62 43 LYS B C 1
ATOM 2429 O O . LYS B 1 43 ? 1.861 -4.199 -27.672 1 91.62 43 LYS B O 1
ATOM 2434 N N . PRO B 1 44 ? -0.101 -5.203 -27.5 1 94.94 44 PRO B N 1
ATOM 2435 C CA . PRO B 1 44 ? -0.741 -3.902 -27.719 1 94.94 44 PRO B CA 1
ATOM 2436 C C . PRO B 1 44 ? -0.703 -3.012 -26.484 1 94.94 44 PRO B C 1
ATOM 2438 O O . PRO B 1 44 ? -1.746 -2.727 -25.891 1 94.94 44 PRO B O 1
ATOM 2441 N N . PHE B 1 45 ? 0.424 -2.463 -26.156 1 94.44 45 PHE B N 1
ATOM 2442 C CA . PHE B 1 45 ? 0.636 -1.692 -24.938 1 94.44 45 PHE B CA 1
ATOM 2443 C C . PHE B 1 45 ? -0.122 -0.372 -25 1 94.44 45 PHE B C 1
ATOM 2445 O O . PHE B 1 45 ? -0.476 0.192 -23.969 1 94.44 45 PHE B O 1
ATOM 2452 N N . GLY B 1 46 ? -0.359 0.107 -26.25 1 94.19 46 GLY B N 1
ATOM 2453 C CA . GLY B 1 46 ? -1.225 1.272 -26.344 1 94.19 46 GLY B CA 1
ATOM 2454 C C . GLY B 1 46 ? -2.596 1.043 -25.734 1 94.19 46 GLY B C 1
ATOM 2455 O O . GLY B 1 46 ? -3.109 1.898 -25.016 1 94.19 46 GLY B O 1
ATOM 2456 N N . ARG B 1 47 ? -3.123 -0.104 -26.062 1 96.44 47 ARG B N 1
ATOM 2457 C CA . ARG B 1 47 ? -4.422 -0.474 -25.5 1 96.44 47 ARG B CA 1
ATOM 2458 C C . ARG B 1 47 ? -4.328 -0.721 -24 1 96.44 47 ARG B C 1
ATOM 2460 O O . ARG B 1 47 ? -5.207 -0.3 -23.25 1 96.44 47 ARG B O 1
ATOM 2467 N N . TYR B 1 48 ? -3.281 -1.336 -23.578 1 96.94 48 TYR B N 1
ATOM 2468 C CA . TYR B 1 48 ? -3.094 -1.622 -22.156 1 96.94 48 TYR B CA 1
ATOM 2469 C C . TYR B 1 48 ? -2.969 -0.333 -21.359 1 96.94 48 TYR B C 1
ATOM 2471 O O . TYR B 1 48 ? -3.506 -0.229 -20.25 1 96.94 48 TYR B O 1
ATOM 2479 N N . ILE B 1 49 ? -2.291 0.608 -21.969 1 95.62 49 ILE B N 1
ATOM 2480 C CA . ILE B 1 49 ? -2.143 1.908 -21.312 1 95.62 49 ILE B CA 1
ATOM 2481 C C . ILE B 1 49 ? -3.504 2.594 -21.219 1 95.62 49 ILE B C 1
ATOM 2483 O O . ILE B 1 49 ? -3.869 3.117 -20.172 1 95.62 49 ILE B O 1
ATOM 2487 N N . ALA B 1 50 ? -4.238 2.551 -22.25 1 97 50 ALA B N 1
ATOM 2488 C CA . ALA B 1 50 ? -5.562 3.17 -22.266 1 97 50 ALA B CA 1
ATOM 2489 C C . ALA B 1 50 ? -6.484 2.521 -21.234 1 97 50 ALA B C 1
ATOM 2491 O O . ALA B 1 50 ? -7.191 3.215 -20.5 1 97 50 ALA B O 1
ATOM 2492 N N . ASN B 1 51 ? -6.484 1.189 -21.188 1 98.31 51 ASN B N 1
ATOM 2493 C CA . ASN B 1 51 ? -7.289 0.463 -20.203 1 98.31 51 ASN B CA 1
ATOM 2494 C C . ASN B 1 51 ? -6.902 0.828 -18.781 1 98.31 51 ASN B C 1
ATOM 2496 O O . ASN B 1 51 ? -7.77 1.099 -17.938 1 98.31 51 ASN B O 1
ATOM 2500 N N . THR B 1 52 ? -5.621 0.854 -18.547 1 97.75 52 THR B N 1
ATOM 2501 C CA . THR B 1 52 ? -5.125 1.165 -17.203 1 97.75 52 THR B CA 1
ATOM 2502 C C . THR B 1 52 ? -5.5 2.59 -16.812 1 97.75 52 THR B C 1
ATOM 2504 O O . THR B 1 52 ? -5.984 2.822 -15.703 1 97.75 52 THR B O 1
ATOM 2507 N N . LEU B 1 53 ? -5.332 3.494 -17.734 1 96.44 53 LEU B N 1
ATOM 2508 C CA . LEU B 1 53 ? -5.648 4.891 -17.453 1 96.44 53 LEU B CA 1
ATOM 2509 C C . LEU B 1 53 ? -7.141 5.062 -17.172 1 96.44 53 LEU B C 1
ATOM 2511 O O . LEU B 1 53 ? -7.527 5.82 -16.281 1 96.44 53 LEU B O 1
ATOM 2515 N N . LEU B 1 54 ? -7.922 4.41 -17.922 1 97.88 54 LEU B N 1
ATOM 2516 C CA . LEU B 1 54 ? -9.359 4.496 -17.719 1 97.88 54 LEU B CA 1
ATOM 2517 C C . LEU B 1 54 ? -9.727 4.023 -16.312 1 97.88 54 LEU B C 1
ATOM 2519 O O . LEU B 1 54 ? -10.445 4.715 -15.586 1 97.88 54 LEU B O 1
ATOM 2523 N N . ILE B 1 55 ? -9.234 2.914 -15.93 1 98.06 55 ILE B N 1
ATOM 2524 C CA . ILE B 1 55 ? -9.523 2.332 -14.625 1 98.06 55 ILE B CA 1
ATOM 2525 C C . ILE B 1 55 ? -9 3.248 -13.523 1 98.06 55 ILE B C 1
ATOM 2527 O O . ILE B 1 55 ? -9.727 3.592 -12.586 1 98.06 55 ILE B O 1
ATOM 2531 N N . VAL B 1 56 ? -7.773 3.668 -13.656 1 96.81 56 VAL B N 1
ATOM 2532 C CA . VAL B 1 56 ? -7.098 4.41 -12.594 1 96.81 56 VAL B CA 1
ATOM 2533 C C . VAL B 1 56 ? -7.723 5.797 -12.453 1 96.81 56 VAL B C 1
ATOM 2535 O O . VAL B 1 56 ? -7.906 6.289 -11.344 1 96.81 56 VAL B O 1
ATOM 2538 N N . LEU B 1 57 ? -8.039 6.438 -13.531 1 95.5 57 LEU B N 1
ATOM 2539 C CA . LEU B 1 57 ? -8.625 7.773 -13.469 1 95.5 57 LEU B CA 1
ATOM 2540 C C . LEU B 1 57 ? -10.023 7.723 -12.867 1 95.5 57 LEU B C 1
ATOM 2542 O O . LEU B 1 57 ? -10.414 8.609 -12.102 1 95.5 57 LEU B O 1
ATOM 2546 N N . LEU B 1 58 ? -10.789 6.727 -13.227 1 97 58 LEU B N 1
ATOM 2547 C CA . LEU B 1 58 ? -12.102 6.551 -12.602 1 97 58 LEU B CA 1
ATOM 2548 C C . LEU B 1 58 ? -11.953 6.324 -11.102 1 97 58 LEU B C 1
ATOM 2550 O O . LEU B 1 58 ? -12.719 6.887 -10.312 1 97 58 LEU B O 1
ATOM 2554 N N . ASN B 1 59 ? -10.984 5.523 -10.734 1 96.5 59 ASN B N 1
ATOM 2555 C CA . ASN B 1 59 ? -10.734 5.27 -9.32 1 96.5 59 ASN B CA 1
ATOM 2556 C C . ASN B 1 59 ? -10.297 6.539 -8.594 1 96.5 59 ASN B C 1
ATOM 2558 O O . ASN B 1 59 ? -10.68 6.758 -7.441 1 96.5 59 ASN B O 1
ATOM 2562 N N . GLU B 1 60 ? -9.484 7.352 -9.289 1 94.5 60 GLU B N 1
ATOM 2563 C CA . GLU B 1 60 ? -9.047 8.609 -8.688 1 94.5 60 GLU B CA 1
ATOM 2564 C C . GLU B 1 60 ? -10.242 9.5 -8.352 1 94.5 60 GLU B C 1
ATOM 2566 O O . GLU B 1 60 ? -10.312 10.055 -7.254 1 94.5 60 GLU B O 1
ATOM 2571 N N . ILE B 1 61 ? -11.094 9.672 -9.242 1 95.56 61 ILE B N 1
ATOM 2572 C CA . ILE B 1 61 ? -12.281 10.492 -9.039 1 95.56 61 ILE B CA 1
ATOM 2573 C C . ILE B 1 61 ? -13.109 9.938 -7.883 1 95.56 61 ILE B C 1
ATOM 2575 O O . ILE B 1 61 ? -13.523 10.68 -6.992 1 95.56 61 ILE B O 1
ATOM 2579 N N . ALA B 1 62 ? -13.289 8.68 -7.914 1 96.31 62 ALA B N 1
ATOM 2580 C CA . ALA B 1 62 ? -14.086 8.008 -6.891 1 96.31 62 ALA B CA 1
ATOM 2581 C C . ALA B 1 62 ? -13.445 8.172 -5.512 1 96.31 62 ALA B C 1
ATOM 2583 O O . ALA B 1 62 ? -14.125 8.547 -4.551 1 96.31 62 ALA B O 1
ATOM 2584 N N . ILE B 1 63 ? -12.164 7.938 -5.426 1 96.44 63 ILE B N 1
ATOM 2585 C CA . ILE B 1 63 ? -11.453 7.93 -4.152 1 96.44 63 ILE B CA 1
ATOM 2586 C C . ILE B 1 63 ? -11.375 9.352 -3.598 1 96.44 63 ILE B C 1
ATOM 2588 O O . ILE B 1 63 ? -11.695 9.586 -2.432 1 96.44 63 ILE B O 1
ATOM 2592 N N . LEU B 1 64 ? -10.953 10.32 -4.414 1 95.56 64 LEU B N 1
ATOM 2593 C CA . LEU B 1 64 ? -10.789 11.688 -3.939 1 95.56 64 LEU B CA 1
ATOM 2594 C C . LEU B 1 64 ? -12.125 12.266 -3.488 1 95.56 64 LEU B C 1
ATOM 2596 O O . LEU B 1 64 ? -12.195 12.984 -2.486 1 95.56 64 LEU B O 1
ATOM 2600 N N . TRP B 1 65 ? -13.109 11.898 -4.156 1 94.56 65 TRP B N 1
ATOM 2601 C CA . TRP B 1 65 ? -14.43 12.406 -3.803 1 94.56 65 TRP B CA 1
ATOM 2602 C C . TRP B 1 65 ? -14.961 11.711 -2.553 1 94.56 65 TRP B C 1
ATOM 2604 O O . TRP B 1 65 ? -15.305 12.367 -1.569 1 94.56 65 TRP B O 1
ATOM 2614 N N . SER B 1 66 ? -14.977 10.453 -2.568 1 95 66 SER B N 1
ATOM 2615 C CA . SER B 1 66 ? -15.586 9.703 -1.474 1 95 66 SER B CA 1
ATOM 2616 C C . SER B 1 66 ? -14.742 9.797 -0.204 1 95 66 SER B C 1
ATOM 2618 O O . SER B 1 66 ? -15.281 10.008 0.886 1 95 66 SER B O 1
ATOM 2620 N N . ALA B 1 67 ? -13.453 9.688 -0.337 1 95.62 67 ALA B N 1
ATOM 2621 C CA . ALA B 1 67 ? -12.594 9.711 0.839 1 95.62 67 ALA B CA 1
ATOM 2622 C C . ALA B 1 67 ? -12.57 11.094 1.479 1 95.62 67 ALA B C 1
ATOM 2624 O O . ALA B 1 67 ? -12.602 11.219 2.707 1 95.62 67 ALA B O 1
ATOM 2625 N N . SER B 1 68 ? -12.484 12.141 0.655 1 96.06 68 SER B N 1
ATOM 2626 C CA . SER B 1 68 ? -12.461 13.492 1.214 1 96.06 68 SER B CA 1
ATOM 2627 C C . SER B 1 68 ? -13.781 13.828 1.896 1 96.06 68 SER B C 1
ATOM 2629 O O . SER B 1 68 ? -13.797 14.477 2.947 1 96.06 68 SER B O 1
ATOM 2631 N N . PHE B 1 69 ? -14.844 13.391 1.317 1 95.31 69 PHE B N 1
ATOM 2632 C CA . PHE B 1 69 ? -16.172 13.625 1.888 1 95.31 69 PHE B CA 1
ATOM 2633 C C . PHE B 1 69 ? -16.297 12.945 3.246 1 95.31 69 PHE B C 1
ATOM 2635 O O . PHE B 1 69 ? -16.703 13.578 4.227 1 95.31 69 PHE B O 1
ATOM 2642 N N . CYS B 1 70 ? -15.93 11.695 3.297 1 94.94 70 CYS B N 1
ATOM 2643 C CA . CYS B 1 70 ? -15.992 10.938 4.547 1 94.94 70 CYS B CA 1
ATOM 2644 C C . CYS B 1 70 ? -15.023 11.516 5.574 1 94.94 70 CYS B C 1
ATOM 2646 O O . CYS B 1 70 ? -15.375 11.672 6.742 1 94.94 70 CYS B O 1
ATOM 2648 N N . ALA B 1 71 ? -13.867 11.82 5.133 1 95.5 71 ALA B N 1
ATOM 2649 C CA . ALA B 1 71 ? -12.844 12.359 6.02 1 95.5 71 ALA B CA 1
ATOM 2650 C C . ALA B 1 71 ? -13.297 13.664 6.66 1 95.5 71 ALA B C 1
ATOM 2652 O O . ALA B 1 71 ? -13.086 13.883 7.855 1 95.5 71 ALA B O 1
ATOM 2653 N N . TYR B 1 72 ? -13.891 14.539 5.852 1 95.81 72 TYR B N 1
ATOM 2654 C CA . TYR B 1 72 ? -14.398 15.805 6.379 1 95.81 72 TYR B CA 1
ATOM 2655 C C . TYR B 1 72 ? -15.445 15.555 7.461 1 95.81 72 TYR B C 1
ATOM 2657 O O . TYR B 1 72 ? -15.422 16.203 8.508 1 95.81 72 TYR B O 1
ATOM 2665 N N . GLY B 1 73 ? -16.344 14.672 7.172 1 95.06 73 GLY B N 1
ATOM 2666 C CA . GLY B 1 73 ? -17.344 14.312 8.156 1 95.06 73 GLY B CA 1
ATOM 2667 C C . GLY B 1 73 ? -16.75 13.828 9.469 1 95.06 73 GLY B C 1
ATOM 2668 O O . GLY B 1 73 ? -17.141 14.297 10.539 1 95.06 73 GLY B O 1
ATOM 2669 N N . PHE B 1 74 ? -15.75 13.047 9.398 1 94.06 74 PHE B N 1
ATOM 2670 C CA . PHE B 1 74 ? -15.141 12.469 10.594 1 94.06 74 PHE B CA 1
ATOM 2671 C C . PHE B 1 74 ? -14.25 13.492 11.289 1 94.06 74 PHE B C 1
ATOM 2673 O O . PHE B 1 74 ? -13.922 13.336 12.469 1 94.06 74 PHE B O 1
ATOM 2680 N N . ALA B 1 75 ? -13.867 14.508 10.594 1 93.06 75 ALA B N 1
ATOM 2681 C CA . ALA B 1 75 ? -12.945 15.492 11.148 1 93.06 75 ALA B CA 1
ATOM 2682 C C . ALA B 1 75 ? -13.695 16.672 11.75 1 93.06 75 ALA B C 1
ATOM 2684 O O . ALA B 1 75 ? -13.289 17.219 12.781 1 93.06 75 ALA B O 1
ATOM 2685 N N . ARG B 1 76 ? -14.812 17.047 11.125 1 93 76 ARG B N 1
ATOM 2686 C CA . ARG B 1 76 ? -15.328 18.359 11.445 1 93 76 ARG B CA 1
ATOM 2687 C C . ARG B 1 76 ? -16.781 18.297 11.906 1 93 76 ARG B C 1
ATOM 2689 O O . ARG B 1 76 ? -17.297 19.234 12.508 1 93 76 ARG B O 1
ATOM 2696 N N . LEU B 1 77 ? -17.406 17.281 11.633 1 92.94 77 LEU B N 1
ATOM 2697 C CA . LEU B 1 77 ? -18.797 17.172 12.055 1 92.94 77 LEU B CA 1
ATOM 2698 C C . LEU B 1 77 ? -18.891 16.391 13.367 1 92.94 77 LEU B C 1
ATOM 2700 O O . LEU B 1 77 ? -18.078 15.5 13.633 1 92.94 77 LEU B O 1
ATOM 270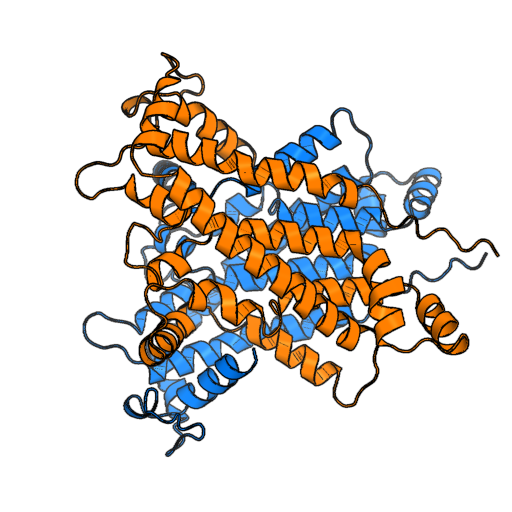4 N N . ARG B 1 78 ? -19.891 16.828 14.125 1 90.12 78 ARG B N 1
ATOM 2705 C CA . ARG B 1 78 ? -20.156 16.141 15.375 1 90.12 78 ARG B CA 1
ATOM 2706 C C . ARG B 1 78 ? -21.422 15.281 15.258 1 90.12 78 ARG B C 1
ATOM 2708 O O . ARG B 1 78 ? -22.469 15.773 14.867 1 90.12 78 ARG B O 1
ATOM 2715 N N . PHE B 1 79 ? -21.266 14.031 15.344 1 93 79 PHE B N 1
ATOM 2716 C CA . PHE B 1 79 ? -22.406 13.125 15.336 1 93 79 PHE B CA 1
ATOM 2717 C C . PHE B 1 79 ? -22.172 11.953 16.281 1 93 79 PHE B C 1
ATOM 2719 O O . PHE B 1 79 ? -21.031 11.648 16.625 1 93 79 PHE B O 1
ATOM 2726 N N . PRO B 1 80 ? -23.297 11.422 16.766 1 93.5 80 PRO B N 1
ATOM 2727 C CA . PRO B 1 80 ? -23.141 10.352 17.75 1 93.5 80 PRO B CA 1
ATOM 2728 C C . PRO B 1 80 ? -22.391 9.148 17.203 1 93.5 80 PRO B C 1
ATOM 2730 O O . PRO B 1 80 ? -22.656 8.703 16.094 1 93.5 80 PRO B O 1
ATOM 2733 N N . GLY B 1 81 ? -21.406 8.656 17.984 1 92.62 81 GLY B N 1
ATOM 2734 C CA . GLY B 1 81 ? -20.656 7.461 17.625 1 92.62 81 GLY B CA 1
ATOM 2735 C C . GLY B 1 81 ? -19.562 7.719 16.625 1 92.62 81 GLY B C 1
ATOM 2736 O O . GLY B 1 81 ? -19.031 6.785 16.016 1 92.62 81 GLY B O 1
ATOM 2737 N N . ARG B 1 82 ? -19.219 8.898 16.344 1 92.62 82 ARG B N 1
ATOM 2738 C CA . ARG B 1 82 ? -18.25 9.289 15.328 1 92.62 82 ARG B CA 1
ATOM 2739 C C . ARG B 1 82 ? -16.938 8.516 15.5 1 92.62 82 ARG B C 1
ATOM 2741 O O . ARG B 1 82 ? -16.453 7.906 14.547 1 92.62 82 ARG B O 1
ATOM 2748 N N . ASP B 1 83 ? -16.453 8.461 16.703 1 85.5 83 ASP B N 1
ATOM 2749 C CA . ASP B 1 83 ? -15.172 7.801 16.953 1 85.5 83 ASP B CA 1
ATOM 2750 C C . ASP B 1 83 ? -15.297 6.285 16.812 1 85.5 83 ASP B C 1
ATOM 2752 O O . ASP B 1 83 ? -14.367 5.621 16.344 1 85.5 83 ASP B O 1
ATOM 2756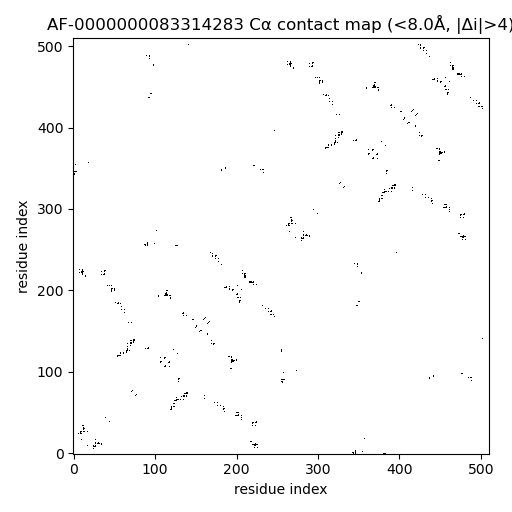 N N . PHE B 1 84 ? -16.438 5.836 17.188 1 85.81 84 PHE B N 1
ATOM 2757 C CA . PHE B 1 84 ? -16.703 4.41 17.016 1 85.81 84 PHE B CA 1
ATOM 2758 C C . PHE B 1 84 ? -16.719 4.031 15.547 1 85.81 84 PHE B C 1
ATOM 2760 O O . PHE B 1 84 ? -16.062 3.07 15.141 1 85.81 84 PHE B O 1
ATOM 2767 N N . TRP B 1 85 ? -17.438 4.789 14.75 1 88.56 85 TRP B N 1
ATOM 2768 C CA . TRP B 1 85 ? -17.547 4.5 13.32 1 88.56 85 TRP B CA 1
ATOM 2769 C C . TRP B 1 85 ? -16.203 4.664 12.625 1 88.56 85 TRP B C 1
ATOM 2771 O O . TRP B 1 85 ? -15.875 3.904 11.703 1 88.56 85 TRP B O 1
ATOM 2781 N N . PHE B 1 86 ? -15.461 5.613 13.07 1 87.75 86 PHE B N 1
ATOM 2782 C CA . PHE B 1 86 ? -14.141 5.812 12.484 1 87.75 86 PHE B CA 1
ATOM 2783 C C . PHE B 1 86 ? -13.219 4.648 12.82 1 87.75 86 PHE B C 1
ATOM 2785 O O . PHE B 1 86 ? -12.461 4.184 11.969 1 87.75 86 PHE B O 1
ATOM 2792 N N . SER B 1 87 ? -13.352 4.152 14.023 1 82.19 87 SER B N 1
ATOM 2793 C CA . SER B 1 87 ? -12.555 3 14.43 1 82.19 87 SER B CA 1
ATOM 2794 C C . SER B 1 87 ? -12.938 1.754 13.641 1 82.19 87 SER B C 1
ATOM 2796 O O . SER B 1 87 ? -12.086 0.94 13.289 1 82.19 87 SER B O 1
ATOM 2798 N N . LEU B 1 88 ? -14.172 1.646 13.422 1 83.06 88 LEU B N 1
ATOM 2799 C CA . LEU B 1 88 ? -14.656 0.519 12.633 1 83.06 88 LEU B CA 1
ATOM 2800 C C . LEU B 1 88 ? -14.117 0.59 11.203 1 83.06 88 LEU B C 1
ATOM 2802 O O . LEU B 1 88 ? -13.766 -0.435 10.617 1 83.06 88 LEU B O 1
ATOM 2806 N N . LEU B 1 89 ? -14.094 1.779 10.703 1 86.5 89 LEU B N 1
ATOM 2807 C CA . LEU B 1 89 ? -13.539 1.99 9.367 1 86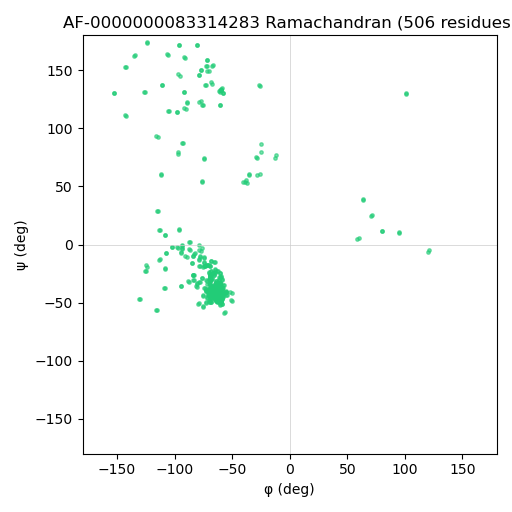.5 89 LEU B CA 1
ATOM 2808 C C . LEU B 1 89 ? -12.078 1.563 9.32 1 86.5 89 LEU B C 1
ATOM 2810 O O . LEU B 1 89 ? -11.656 0.874 8.383 1 86.5 89 LEU B O 1
ATOM 2814 N N . LEU B 1 90 ? -11.336 1.915 10.312 1 82.81 90 LEU B N 1
ATOM 2815 C CA . LEU B 1 90 ? -9.922 1.563 10.359 1 82.81 90 LEU B CA 1
ATOM 2816 C C . LEU B 1 90 ? -9.742 0.058 10.516 1 82.81 90 LEU B C 1
ATOM 2818 O O . LEU B 1 90 ? -8.797 -0.518 9.977 1 82.81 90 LEU B O 1
ATOM 2822 N N . ALA B 1 91 ? -10.719 -0.586 11.172 1 79.44 91 ALA B N 1
ATOM 2823 C CA . ALA B 1 91 ? -10.656 -2.025 11.406 1 79.44 91 ALA B CA 1
ATOM 2824 C C . ALA B 1 91 ? -10.766 -2.803 10.094 1 79.44 91 ALA B C 1
ATOM 2826 O O . ALA B 1 91 ? -10.219 -3.904 9.977 1 79.44 91 ALA B O 1
ATOM 2827 N N . THR B 1 92 ? -11.352 -2.205 9.148 1 81.69 92 THR B N 1
ATOM 2828 C CA . THR B 1 92 ? -11.5 -2.885 7.867 1 81.69 92 THR B CA 1
ATOM 2829 C C . THR B 1 92 ? -10.148 -3.111 7.207 1 81.69 92 THR B C 1
ATOM 2831 O O . THR B 1 92 ? -9.992 -4.023 6.391 1 81.69 92 THR B O 1
ATOM 2834 N N . MET B 1 93 ? -9.148 -2.301 7.488 1 83.88 93 MET B N 1
ATOM 2835 C CA . MET B 1 93 ? -7.82 -2.412 6.891 1 83.88 93 MET B CA 1
ATOM 2836 C C . MET B 1 93 ? -7.051 -3.584 7.492 1 83.88 93 MET B C 1
ATOM 2838 O O . MET B 1 93 ? -6.031 -4.008 6.945 1 83.88 93 MET B O 1
ATOM 2842 N N . MET B 1 94 ? -7.605 -4.113 8.562 1 81.25 94 MET B N 1
ATOM 2843 C CA . MET B 1 94 ? -6.902 -5.172 9.281 1 81.25 94 MET B CA 1
ATOM 2844 C C . MET B 1 94 ? -7.18 -6.535 8.656 1 81.25 94 MET B C 1
ATOM 2846 O O . MET B 1 94 ? -6.48 -7.508 8.945 1 81.25 94 MET B O 1
ATOM 2850 N N . VAL B 1 95 ? -8.195 -6.578 7.855 1 80.88 95 VAL B N 1
ATOM 2851 C CA . VAL B 1 95 ? -8.547 -7.816 7.172 1 80.88 95 VAL B CA 1
ATOM 2852 C C . VAL B 1 95 ? -7.562 -8.078 6.031 1 80.88 95 VAL B C 1
ATOM 2854 O O . VAL B 1 95 ? -7.414 -7.246 5.133 1 80.88 95 VAL B O 1
ATOM 2857 N N . PRO B 1 96 ? -6.852 -9.18 6.051 1 82 96 PRO B N 1
ATOM 2858 C CA . PRO B 1 96 ? -5.945 -9.484 4.941 1 82 96 PRO B CA 1
ATOM 2859 C C . PRO B 1 96 ? -6.672 -9.617 3.605 1 82 96 PRO B C 1
ATOM 2861 O O . PRO B 1 96 ? -7.66 -10.359 3.508 1 82 96 PRO B O 1
ATOM 2864 N N . TYR B 1 97 ? -6.129 -8.961 2.711 1 80.5 97 TYR B N 1
ATOM 2865 C CA . TYR B 1 97 ? -6.773 -8.953 1.402 1 80.5 97 TYR B CA 1
ATOM 2866 C C . TYR B 1 97 ? -6.84 -10.359 0.818 1 80.5 97 TYR B C 1
ATOM 2868 O O . TYR B 1 97 ? -7.828 -10.727 0.181 1 80.5 97 TYR B O 1
ATOM 2876 N N . PHE B 1 98 ? -5.875 -11.125 1.018 1 81.62 98 PHE B N 1
ATOM 2877 C CA . PHE B 1 98 ? -5.793 -12.453 0.436 1 81.62 98 PHE B CA 1
ATOM 2878 C C . PHE B 1 98 ? -6.965 -13.32 0.892 1 81.62 98 PHE B C 1
ATOM 2880 O O . PHE B 1 98 ? -7.402 -14.211 0.166 1 81.62 98 PHE B O 1
ATOM 2887 N N . VAL B 1 99 ? -7.508 -13.062 2.043 1 81.31 99 VAL B N 1
ATOM 2888 C CA . VAL B 1 99 ? -8.617 -13.836 2.602 1 81.31 99 VAL B CA 1
ATOM 2889 C C . VAL B 1 99 ? -9.914 -13.453 1.894 1 81.31 99 VAL B C 1
ATOM 2891 O O . VAL B 1 99 ? -10.805 -14.289 1.731 1 81.31 99 VAL B O 1
ATOM 2894 N N . LEU B 1 100 ? -9.969 -12.203 1.418 1 83.56 100 LEU B N 1
ATOM 2895 C CA . LEU B 1 100 ? -11.211 -11.695 0.851 1 83.56 100 LEU B CA 1
ATOM 2896 C C . LEU B 1 100 ? -11.234 -11.875 -0.664 1 83.56 100 LEU B C 1
ATOM 2898 O O . LEU B 1 100 ? -12.273 -11.703 -1.3 1 83.56 100 LEU B O 1
ATOM 2902 N N . MET B 1 101 ? -10.141 -12.297 -1.178 1 85.5 101 MET B N 1
ATOM 2903 C CA . MET B 1 101 ? -10 -12.352 -2.629 1 85.5 101 MET B CA 1
ATOM 2904 C C . MET B 1 101 ? -11.016 -13.32 -3.234 1 85.5 101 MET B C 1
ATOM 2906 O O . MET B 1 101 ? -11.703 -12.977 -4.199 1 85.5 101 MET B O 1
ATOM 2910 N N . VAL B 1 102 ? -11.156 -14.508 -2.666 1 82.94 102 VAL B N 1
ATOM 2911 C CA . VAL B 1 102 ? -12 -15.547 -3.24 1 82.94 102 VAL B CA 1
ATOM 2912 C C . VAL B 1 102 ? -13.477 -15.188 -3.049 1 82.94 102 VAL B C 1
ATOM 2914 O O . VAL B 1 102 ? -14.25 -15.188 -4.008 1 82.94 102 VAL B O 1
ATOM 2917 N N . PRO B 1 103 ? -13.867 -14.844 -1.803 1 83.19 103 PRO B N 1
ATOM 2918 C CA . PRO B 1 103 ? -15.266 -14.422 -1.639 1 83.19 103 PRO B CA 1
ATOM 2919 C C . PRO B 1 103 ? -15.641 -13.266 -2.564 1 83.19 103 PRO B C 1
ATOM 2921 O O . PRO B 1 103 ? -16.75 -13.242 -3.105 1 83.19 103 PRO B O 1
ATOM 2924 N N . GLN B 1 104 ? -14.836 -12.391 -2.719 1 86.31 104 GLN B N 1
ATOM 2925 C CA . GLN B 1 104 ? -15.109 -11.266 -3.605 1 86.31 104 GLN B CA 1
ATOM 2926 C C . GLN B 1 104 ? -15.227 -11.719 -5.055 1 86.31 104 GLN B C 1
ATOM 2928 O O . GLN B 1 104 ? -16.062 -11.219 -5.805 1 86.31 104 GLN B O 1
ATOM 2933 N N . PHE B 1 105 ? -14.398 -12.609 -5.445 1 90.31 105 PHE B N 1
ATOM 2934 C CA . PHE B 1 105 ? -14.469 -13.164 -6.793 1 90.31 105 PHE B CA 1
ATOM 2935 C C . PHE B 1 105 ? -15.805 -13.844 -7.035 1 90.31 105 PHE B C 1
ATOM 2937 O O . PHE B 1 105 ? -16.422 -13.68 -8.094 1 90.31 105 PHE B O 1
ATOM 2944 N N . VAL B 1 106 ? -16.188 -14.602 -6.023 1 86.31 106 VAL B N 1
ATOM 2945 C CA . VAL B 1 106 ? -17.453 -15.312 -6.125 1 86.31 106 VAL B CA 1
ATOM 2946 C C . VAL B 1 106 ? -18.609 -14.305 -6.27 1 86.31 106 VAL B C 1
ATOM 2948 O O . VAL B 1 106 ? -19.5 -14.492 -7.098 1 86.31 106 VAL B O 1
ATOM 2951 N N . ILE B 1 107 ? -18.547 -13.227 -5.516 1 86.19 107 ILE B N 1
ATOM 2952 C CA . ILE B 1 107 ? -19.578 -12.195 -5.574 1 86.19 107 ILE B CA 1
ATOM 2953 C C . ILE B 1 107 ? -19.609 -11.562 -6.965 1 86.19 107 ILE B C 1
ATOM 2955 O O . ILE B 1 107 ? -20.672 -11.43 -7.574 1 86.19 107 ILE B O 1
ATOM 2959 N N . PHE B 1 108 ? -18.5 -11.258 -7.508 1 93.5 108 PHE B N 1
ATOM 2960 C CA . PHE B 1 108 ? -18.438 -10.594 -8.812 1 93.5 108 PHE B CA 1
ATOM 2961 C C . PHE B 1 108 ? -18.812 -11.562 -9.922 1 93.5 108 PHE B C 1
ATOM 2963 O O . PHE B 1 108 ? -19.359 -11.156 -10.953 1 93.5 108 PHE B O 1
ATOM 2970 N N . THR B 1 109 ? -18.516 -12.867 -9.703 1 93.44 109 THR B N 1
ATOM 2971 C CA . THR B 1 109 ? -18.953 -13.883 -10.656 1 93.44 109 THR B CA 1
ATOM 2972 C C . THR B 1 109 ? -20.484 -13.961 -10.688 1 93.44 109 THR B C 1
ATOM 2974 O O . THR B 1 109 ? -21.078 -13.992 -11.758 1 93.44 109 THR B O 1
ATOM 2977 N N . ARG B 1 110 ? -21.078 -13.883 -9.539 1 90.06 110 ARG B N 1
ATOM 2978 C CA . ARG B 1 110 ? -22.531 -13.969 -9.438 1 90.06 110 ARG B CA 1
ATOM 2979 C C . ARG B 1 110 ? -23.188 -12.734 -10.023 1 90.06 110 ARG B C 1
ATOM 2981 O O . ARG B 1 110 ? -24.297 -12.812 -10.57 1 90.06 110 ARG B O 1
ATOM 2988 N N . LEU B 1 111 ? -22.516 -11.609 -10 1 93.75 111 LEU B N 1
ATOM 2989 C CA . LEU B 1 111 ? -23.047 -10.367 -10.555 1 93.75 111 LEU B CA 1
ATOM 2990 C C . LEU B 1 111 ? -22.734 -10.266 -12.047 1 93.75 111 LEU B C 1
ATOM 2992 O O . LEU B 1 111 ? -23.125 -9.289 -12.695 1 93.75 111 LEU B O 1
ATOM 2996 N N . ASN B 1 112 ? -21.984 -11.227 -12.555 1 97.06 112 ASN B N 1
ATOM 2997 C CA . ASN B 1 112 ? -21.562 -11.25 -13.953 1 97.06 112 ASN B CA 1
ATOM 2998 C C . ASN B 1 112 ? -20.672 -10.055 -14.281 1 97.06 112 ASN B C 1
ATOM 3000 O O . ASN B 1 112 ? -20.828 -9.422 -15.328 1 97.06 112 ASN B O 1
ATOM 3004 N N . TRP B 1 113 ? -19.828 -9.734 -13.32 1 97.56 113 TRP B N 1
ATOM 3005 C CA . TRP B 1 113 ? -18.938 -8.594 -13.508 1 97.56 113 TRP B CA 1
ATOM 3006 C C . TRP B 1 113 ? -17.547 -9.055 -13.969 1 97.56 113 TRP B C 1
ATOM 3008 O O . TRP B 1 113 ? -16.703 -8.234 -14.312 1 97.56 113 TRP B O 1
ATOM 3018 N N . ILE B 1 114 ? -17.375 -10.375 -14.078 1 97.56 114 ILE B N 1
ATOM 3019 C CA . ILE B 1 114 ? -16.062 -10.898 -14.484 1 97.56 114 ILE B CA 1
ATOM 3020 C C . ILE B 1 114 ? -15.805 -10.531 -15.945 1 97.56 114 ILE B C 1
ATOM 3022 O O . ILE B 1 114 ? -16.719 -10.555 -16.781 1 97.56 114 ILE B O 1
ATOM 3026 N N . ASP B 1 115 ? -14.594 -10.164 -16.203 1 98.31 115 ASP B N 1
ATOM 3027 C CA . ASP B 1 115 ? -14.086 -9.758 -17.516 1 98.31 115 ASP B CA 1
ATOM 3028 C C . ASP B 1 115 ? -14.648 -8.398 -17.922 1 98.31 115 ASP B C 1
ATOM 3030 O O . ASP B 1 115 ? -14.914 -8.156 -19.109 1 98.31 115 ASP B O 1
ATOM 3034 N N . THR B 1 116 ? -15.008 -7.645 -16.922 1 98.25 116 THR B N 1
ATOM 3035 C CA . THR B 1 116 ? -15.297 -6.223 -17.078 1 98.25 116 THR B CA 1
ATOM 3036 C C . THR B 1 116 ? -14.438 -5.387 -16.141 1 98.25 116 THR B C 1
ATOM 3038 O O . THR B 1 116 ? -13.719 -5.926 -15.297 1 98.25 116 THR B O 1
ATOM 3041 N N . PHE B 1 117 ? -14.57 -4.031 -16.344 1 98.25 117 PHE B N 1
ATOM 3042 C CA . PHE B 1 117 ? -13.781 -3.148 -15.484 1 98.25 117 PHE B CA 1
ATOM 3043 C C . PHE B 1 117 ? -14.531 -2.844 -14.188 1 98.25 117 PHE B C 1
ATOM 3045 O O . PHE B 1 117 ? -13.977 -2.215 -13.281 1 98.25 117 PHE B O 1
ATOM 3052 N N . LEU B 1 118 ? -15.672 -3.385 -13.969 1 97.5 118 LEU B N 1
ATOM 3053 C CA . LEU B 1 118 ? -16.547 -3.008 -12.859 1 97.5 118 LEU B CA 1
ATOM 3054 C C . LEU B 1 118 ? -15.938 -3.422 -11.523 1 97.5 118 LEU B C 1
ATOM 3056 O O . LEU B 1 118 ? -15.898 -2.629 -10.586 1 97.5 118 LEU B O 1
ATOM 3060 N N . PRO B 1 119 ? -15.391 -4.668 -11.414 1 96.19 119 PRO B N 1
ATOM 3061 C CA . PRO B 1 119 ? -14.789 -5.039 -10.133 1 96.19 119 PRO B CA 1
ATOM 3062 C C . PRO B 1 119 ? -13.594 -4.164 -9.766 1 96.19 119 PRO B C 1
ATOM 3064 O O . PRO B 1 119 ? -13.273 -4.016 -8.586 1 96.19 119 PRO B O 1
ATOM 3067 N N . LEU B 1 120 ? -13 -3.561 -10.812 1 97.19 120 LEU B N 1
ATOM 3068 C CA . LEU B 1 120 ? -11.773 -2.791 -10.625 1 97.19 120 LEU B CA 1
ATOM 3069 C C . LEU B 1 120 ? -12.086 -1.315 -10.406 1 97.19 120 LEU B C 1
ATOM 3071 O O . LEU B 1 120 ? -11.188 -0.521 -10.125 1 97.19 120 LEU B O 1
ATOM 3075 N N . THR B 1 121 ? -13.367 -0.875 -10.484 1 96.5 121 THR B N 1
ATOM 3076 C CA . THR B 1 121 ? -13.688 0.547 -10.422 1 96.5 121 THR B CA 1
ATOM 3077 C C . THR B 1 121 ? -14.797 0.811 -9.406 1 96.5 121 THR B C 1
ATOM 3079 O O . THR B 1 121 ? -14.602 1.559 -8.445 1 96.5 121 THR B O 1
ATOM 3082 N N . VAL B 1 122 ? -15.844 0.069 -9.406 1 94.06 122 VAL B N 1
ATOM 3083 C CA . VAL B 1 122 ? -17.078 0.357 -8.695 1 94.06 122 VAL B CA 1
ATOM 3084 C C . VAL B 1 122 ? -16.828 0.338 -7.188 1 94.06 122 VAL B C 1
ATOM 3086 O O . VAL B 1 122 ? -17.312 1.205 -6.457 1 94.06 122 VAL B O 1
ATOM 3089 N N . PRO B 1 123 ? -16.062 -0.621 -6.695 1 89.94 123 PRO B N 1
ATOM 3090 C CA . PRO B 1 123 ? -15.875 -0.671 -5.242 1 89.94 123 PRO B CA 1
ATOM 3091 C C . PRO B 1 123 ? -15.227 0.597 -4.688 1 89.94 123 PRO B C 1
ATOM 3093 O O . PRO B 1 123 ? -15.438 0.941 -3.521 1 89.94 123 PRO B O 1
ATOM 3096 N N . PHE B 1 124 ? -14.5 1.332 -5.438 1 91 124 PHE B N 1
ATOM 3097 C CA . PHE B 1 124 ? -13.766 2.5 -4.965 1 91 124 PHE B CA 1
ATOM 3098 C C . PHE B 1 124 ? -14.695 3.693 -4.797 1 91 124 PHE B C 1
ATOM 3100 O O . PHE B 1 124 ? -14.328 4.695 -4.184 1 91 124 PHE B O 1
ATOM 3107 N N . PHE B 1 125 ? -15.914 3.564 -5.27 1 88.19 125 PHE B N 1
ATOM 3108 C CA . PHE B 1 125 ? -16.906 4.621 -5.094 1 88.19 125 PHE B CA 1
ATOM 3109 C C . PHE B 1 125 ? -17.562 4.52 -3.719 1 88.19 125 PHE B C 1
ATOM 3111 O O . PHE B 1 125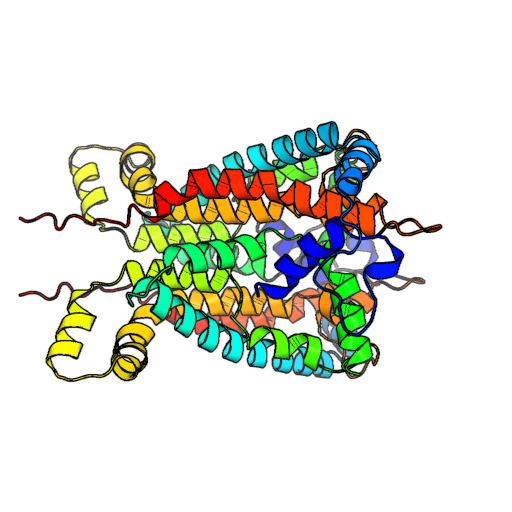 ? -18.25 5.445 -3.289 1 88.19 125 PHE B O 1
ATOM 3118 N N . PHE B 1 126 ? -17.297 3.451 -2.957 1 80.69 126 PHE B N 1
ATOM 3119 C CA . PHE B 1 126 ? -17.953 3.248 -1.675 1 80.69 126 PHE B CA 1
ATOM 3120 C C . PHE B 1 126 ? -16.969 3.379 -0.525 1 80.69 126 PHE B C 1
ATOM 3122 O O . PHE B 1 126 ? -16.844 2.477 0.308 1 80.69 126 PHE B O 1
ATOM 3129 N N . GLY B 1 127 ? -16.281 4.566 -0.333 1 73.62 127 GLY B N 1
ATOM 3130 C CA . GLY B 1 127 ? -15.492 4.895 0.841 1 73.62 127 GLY B CA 1
ATOM 3131 C C . GLY B 1 127 ? -14.039 5.18 0.52 1 73.62 127 GLY B C 1
ATOM 3132 O O . GLY B 1 127 ? -13.281 5.633 1.382 1 73.62 127 GLY B O 1
ATOM 3133 N N . GLY B 1 128 ? -13.617 5.012 -0.715 1 73.38 128 GLY B N 1
ATOM 3134 C CA . GLY B 1 128 ? -12.32 5.445 -1.223 1 73.38 128 GLY B CA 1
ATOM 3135 C C . GLY B 1 128 ? -11.156 4.848 -0.465 1 73.38 128 GLY B C 1
ATOM 3136 O O . GLY B 1 128 ? -10.023 5.316 -0.592 1 73.38 128 GLY B O 1
ATOM 3137 N N . GLY B 1 129 ? -11.336 3.939 0.492 1 86.81 129 GLY B N 1
ATOM 3138 C CA . GLY B 1 129 ? -10.258 3.287 1.218 1 86.81 129 GLY B CA 1
ATOM 3139 C C . GLY B 1 129 ? -10.023 3.879 2.594 1 86.81 129 GLY B C 1
ATOM 3140 O O . GLY B 1 129 ? -9.898 5.098 2.738 1 86.81 129 GLY B O 1
ATOM 3141 N N . ALA B 1 130 ? -9.961 3.076 3.57 1 87.75 130 ALA B N 1
ATOM 3142 C CA . ALA B 1 130 ? -9.844 3.488 4.965 1 87.75 130 ALA B CA 1
ATOM 3143 C C . ALA B 1 130 ? -8.578 4.312 5.188 1 87.75 130 ALA B C 1
ATOM 3145 O O . ALA B 1 130 ? -8.594 5.309 5.918 1 87.75 130 ALA B O 1
ATOM 3146 N N . PHE B 1 131 ? -7.562 3.965 4.57 1 87.94 131 PHE B N 1
ATOM 3147 C CA . PHE B 1 131 ? -6.309 4.695 4.734 1 87.94 131 PHE B CA 1
ATOM 3148 C C . PHE B 1 131 ? -6.434 6.113 4.191 1 87.94 131 PHE B C 1
ATOM 3150 O O . PHE B 1 131 ? -5.953 7.062 4.809 1 87.94 131 PHE B O 1
ATOM 3157 N N . ASN B 1 132 ? -6.996 6.223 3.045 1 92.69 132 ASN B N 1
ATOM 3158 C CA . ASN B 1 132 ? -7.168 7.539 2.438 1 92.69 132 ASN B CA 1
ATOM 3159 C C . ASN B 1 132 ? -8.055 8.438 3.293 1 92.69 132 ASN B C 1
ATOM 3161 O O . ASN B 1 132 ? -7.762 9.625 3.465 1 92.69 132 ASN B O 1
ATOM 3165 N N . ILE B 1 133 ? -9.086 7.848 3.805 1 93 133 ILE B N 1
ATOM 3166 C CA . ILE B 1 133 ? -9.977 8.602 4.684 1 93 133 ILE B CA 1
ATOM 3167 C C . ILE B 1 133 ? -9.211 9.047 5.93 1 93 133 ILE B C 1
ATOM 3169 O O . ILE B 1 133 ? -9.32 10.203 6.355 1 93 133 ILE B O 1
ATOM 3173 N N . PHE B 1 134 ? -8.477 8.133 6.426 1 89.06 134 PHE B N 1
ATOM 3174 C CA . PHE B 1 134 ? -7.691 8.422 7.617 1 89.06 134 PHE B CA 1
ATOM 3175 C C . PHE B 1 134 ? -6.73 9.578 7.363 1 89.06 134 PHE B C 1
ATOM 3177 O O . PHE B 1 134 ? -6.652 10.508 8.164 1 89.06 134 PHE B O 1
ATOM 3184 N N . LEU B 1 135 ? -5.988 9.516 6.332 1 87.88 135 LEU B N 1
ATOM 3185 C CA . LEU B 1 135 ? -5.004 10.539 6.008 1 87.88 135 LEU B CA 1
ATOM 3186 C C . LEU B 1 135 ? -5.672 11.898 5.824 1 87.88 135 LEU B C 1
ATOM 3188 O O . LEU B 1 135 ? -5.211 12.898 6.375 1 87.88 135 LEU B O 1
ATOM 3192 N N . LEU B 1 136 ? -6.738 11.953 5.125 1 91.88 136 LEU B N 1
ATOM 3193 C CA . LEU B 1 136 ? -7.434 13.203 4.859 1 91.88 136 LEU B CA 1
ATOM 3194 C C . LEU B 1 136 ? -8.094 13.742 6.125 1 91.88 136 LEU B C 1
ATOM 3196 O O . LEU B 1 136 ? -8.141 14.953 6.336 1 91.88 136 LEU B O 1
ATOM 3200 N N . ARG B 1 137 ? -8.609 12.828 6.902 1 91.69 137 ARG B N 1
ATOM 3201 C CA . ARG B 1 137 ? -9.18 13.25 8.18 1 91.69 137 ARG B CA 1
ATOM 3202 C C . ARG B 1 137 ? -8.133 13.953 9.039 1 91.69 137 ARG B C 1
ATOM 3204 O O . ARG B 1 137 ? -8.414 14.992 9.641 1 91.69 137 ARG B O 1
ATOM 3211 N N . GLN B 1 138 ? -6.992 13.305 9.086 1 83.12 138 GLN B N 1
ATOM 3212 C CA . GLN B 1 138 ? -5.902 13.891 9.859 1 83.12 138 GLN B CA 1
ATOM 3213 C C . GLN B 1 138 ? -5.543 15.281 9.344 1 83.12 138 GLN B C 1
ATOM 3215 O O . GLN B 1 138 ? -5.277 16.188 10.133 1 83.12 138 GLN B O 1
ATOM 3220 N N . PHE B 1 139 ? -5.555 15.484 8.109 1 84.44 139 PHE B N 1
ATOM 3221 C CA . PHE B 1 139 ? -5.254 16.781 7.523 1 84.44 139 PHE B CA 1
ATOM 3222 C C . PHE B 1 139 ? -6.352 17.797 7.844 1 84.44 139 PHE B C 1
ATOM 3224 O O . PHE B 1 139 ? -6.066 18.922 8.273 1 84.44 139 PHE B O 1
ATOM 3231 N N . PHE B 1 140 ? -7.578 17.453 7.695 1 90.38 140 PHE B N 1
ATOM 3232 C CA . PHE B 1 140 ? -8.695 18.344 7.984 1 90.38 140 PHE B CA 1
ATOM 3233 C C . PHE B 1 140 ? -8.672 18.781 9.445 1 90.38 140 PHE B C 1
ATOM 3235 O O . PHE B 1 140 ? -9 19.938 9.758 1 90.38 140 PHE B O 1
ATOM 3242 N N . ARG B 1 141 ? -8.289 17.906 10.234 1 86.25 141 ARG B N 1
ATOM 3243 C CA . ARG B 1 141 ? -8.242 18.203 11.656 1 86.25 141 ARG B CA 1
ATOM 3244 C C . ARG B 1 141 ? -7.141 19.219 11.969 1 86.25 141 ARG B C 1
ATOM 3246 O O . ARG B 1 141 ? -7.203 19.922 12.984 1 86.25 141 ARG B O 1
ATOM 3253 N N . SER B 1 142 ? -6.148 19.203 11.133 1 79.12 142 SER B N 1
ATOM 3254 C CA . SER B 1 142 ? -5.031 20.109 11.367 1 79.12 142 SER B CA 1
ATOM 3255 C C . SER B 1 142 ? -5.371 21.531 10.914 1 79.12 142 SER B C 1
ATOM 3257 O O . SER B 1 142 ? -4.68 22.484 11.281 1 79.12 142 SER B O 1
ATOM 3259 N N . LEU B 1 143 ? -6.445 21.703 10.172 1 83.44 143 LEU B N 1
ATOM 3260 C CA . LEU B 1 143 ? -6.863 23.031 9.711 1 83.44 143 LEU B CA 1
ATOM 3261 C C . LEU B 1 143 ? -7.578 23.797 10.82 1 83.44 143 LEU B C 1
ATOM 3263 O O . LEU B 1 143 ? -8.281 23.188 11.641 1 83.44 143 LEU B O 1
ATOM 3267 N N . PRO B 1 144 ? -7.402 25.141 10.852 1 85.38 144 PRO B N 1
ATOM 3268 C CA . PRO B 1 144 ? -8.078 25.922 11.883 1 85.38 144 PRO B CA 1
ATOM 3269 C C . PRO B 1 144 ? -9.594 25.797 11.828 1 85.38 144 PRO B C 1
ATOM 3271 O O . PRO B 1 144 ? -10.195 25.953 10.766 1 85.38 144 PRO B O 1
ATOM 3274 N N . GLU B 1 145 ? -10.148 25.578 12.945 1 87.5 145 GLU B N 1
ATOM 3275 C CA . GLU B 1 145 ? -11.602 25.422 13.047 1 87.5 145 GLU B CA 1
ATOM 3276 C C . GLU B 1 145 ? -12.32 26.75 12.797 1 87.5 145 GLU B C 1
ATOM 3278 O O . GLU B 1 145 ? -13.477 26.75 12.375 1 87.5 145 GLU B O 1
ATOM 3283 N N . GLU B 1 146 ? -11.578 27.797 13.031 1 91 146 GLU B N 1
ATOM 3284 C CA . GLU B 1 146 ? -12.141 29.141 12.93 1 91 146 GLU B CA 1
ATOM 3285 C C . GLU B 1 146 ? -12.625 29.422 11.508 1 91 146 GLU B C 1
ATOM 3287 O O . GLU B 1 146 ? -13.57 30.188 11.312 1 91 146 GLU B O 1
ATOM 3292 N N . LEU B 1 147 ? -11.984 28.828 10.602 1 89.69 147 LEU B N 1
ATOM 3293 C CA . LEU B 1 147 ? -12.359 29.047 9.211 1 89.69 147 LEU B CA 1
ATOM 3294 C C . LEU B 1 147 ? -13.766 28.516 8.945 1 89.69 147 LEU B C 1
ATOM 3296 O O . LEU B 1 147 ? -14.586 29.219 8.336 1 89.69 147 LEU B O 1
ATOM 3300 N N . ALA B 1 148 ? -14.055 27.422 9.414 1 90.81 148 ALA B N 1
ATOM 3301 C CA . ALA B 1 148 ? -15.383 26.828 9.234 1 90.81 148 ALA B CA 1
ATOM 3302 C C . ALA B 1 148 ? -16.422 27.547 10.078 1 90.81 148 ALA B C 1
ATOM 3304 O O . ALA B 1 148 ? -17.547 27.781 9.625 1 90.81 148 ALA B O 1
ATOM 3305 N N . ASP B 1 149 ? -16.047 27.922 11.242 1 92.44 149 ASP B N 1
ATOM 3306 C CA . ASP B 1 149 ? -16.969 28.609 12.148 1 92.44 149 ASP B CA 1
ATOM 3307 C C . ASP B 1 149 ? -17.375 29.969 11.57 1 92.44 149 ASP B C 1
ATOM 3309 O O . ASP B 1 149 ? -18.547 30.344 11.641 1 92.44 149 ASP B O 1
ATOM 3313 N N . ALA B 1 150 ? -16.375 30.641 11.062 1 94.12 150 ALA B N 1
ATOM 3314 C CA . ALA B 1 150 ? -16.656 31.938 10.445 1 94.12 150 ALA B CA 1
ATOM 3315 C C . ALA B 1 150 ? -17.625 31.781 9.273 1 94.12 150 ALA B C 1
ATOM 3317 O O . ALA B 1 150 ? -18.531 32.594 9.109 1 94.12 150 ALA B O 1
ATOM 3318 N N . ALA B 1 151 ? -17.469 30.797 8.516 1 94.62 151 ALA B N 1
ATOM 3319 C CA . ALA B 1 151 ? -18.344 30.562 7.367 1 94.62 151 ALA B CA 1
ATOM 3320 C C . ALA B 1 151 ? -19.75 30.188 7.824 1 94.62 151 ALA B C 1
ATOM 3322 O O . ALA B 1 151 ? -20.734 30.594 7.199 1 94.62 151 ALA B O 1
ATOM 3323 N N . ARG B 1 152 ? -19.812 29.469 8.898 1 93.56 152 ARG B N 1
ATOM 3324 C CA . ARG B 1 152 ? -21.109 29.125 9.461 1 93.56 152 ARG B CA 1
ATOM 3325 C C . ARG B 1 152 ? -21.859 30.359 9.93 1 93.56 152 ARG B C 1
ATOM 3327 O O . ARG B 1 152 ? -23.062 30.484 9.727 1 93.56 152 ARG B O 1
ATOM 3334 N N . ILE B 1 153 ? -21.109 31.203 10.523 1 95 153 ILE B N 1
ATOM 3335 C CA . ILE B 1 153 ? -21.688 32.438 11.008 1 95 153 ILE B CA 1
ATOM 3336 C C . ILE B 1 153 ? -22.203 33.281 9.82 1 95 153 ILE B C 1
ATOM 3338 O O . ILE B 1 153 ? -23.234 33.938 9.922 1 95 153 ILE B O 1
ATOM 3342 N N . ASP B 1 154 ? -21.547 33.219 8.648 1 95.38 154 ASP B N 1
ATOM 3343 C CA . ASP B 1 154 ? -21.938 33.906 7.434 1 95.38 154 ASP B CA 1
ATOM 3344 C C . ASP B 1 154 ? -23.109 33.219 6.746 1 95.38 154 ASP B C 1
ATOM 3346 O O . ASP B 1 154 ? -23.562 33.656 5.691 1 95.38 154 ASP B O 1
ATOM 3350 N N . GLY B 1 155 ? -23.578 32.094 7.27 1 94.56 155 GLY B N 1
ATOM 3351 C CA . GLY B 1 155 ? -24.766 31.422 6.773 1 94.56 155 GLY B CA 1
ATOM 3352 C C . GLY B 1 155 ? -24.469 30.328 5.777 1 94.56 155 GLY B C 1
ATOM 3353 O O . GLY B 1 155 ? -25.391 29.781 5.145 1 94.56 155 GLY B O 1
ATOM 3354 N N . CYS B 1 156 ? -23.203 29.953 5.625 1 95.31 156 CYS B N 1
ATOM 3355 C CA . CYS B 1 156 ? -22.844 28.891 4.699 1 95.31 156 CYS B CA 1
ATOM 3356 C C . CYS B 1 156 ? -23.25 27.531 5.25 1 95.31 156 CYS B C 1
ATOM 3358 O O . CYS B 1 156 ? -23.125 27.281 6.449 1 95.31 156 CYS B O 1
ATOM 3360 N N . ASN B 1 157 ? -23.797 26.734 4.348 1 95.56 157 ASN B N 1
ATOM 3361 C CA . ASN B 1 157 ? -24.078 25.375 4.781 1 95.56 157 ASN B CA 1
ATOM 3362 C C . ASN B 1 157 ? -22.828 24.5 4.73 1 95.56 157 ASN B C 1
ATOM 3364 O O . ASN B 1 157 ? -21.797 24.922 4.199 1 95.56 157 ASN B O 1
ATOM 3368 N N . GLU B 1 158 ? -22.906 23.297 5.254 1 94.75 158 GLU B N 1
ATOM 3369 C CA . GLU B 1 158 ? -21.734 22.453 5.445 1 94.75 158 GLU B CA 1
ATOM 3370 C C . GLU B 1 158 ? -21.172 21.984 4.105 1 94.75 158 GLU B C 1
ATOM 3372 O O . GLU B 1 158 ? -19.953 21.812 3.967 1 94.75 158 GLU B O 1
ATOM 3377 N N . PHE B 1 159 ? -22.016 21.812 3.127 1 96.12 159 PHE B N 1
ATOM 3378 C CA . PHE B 1 159 ? -21.547 21.391 1.813 1 96.12 159 PHE B CA 1
ATOM 3379 C C . PHE B 1 159 ? -20.719 22.484 1.149 1 96.12 159 PHE B C 1
ATOM 3381 O O . PHE B 1 159 ? -19.734 22.188 0.475 1 96.12 159 PHE B O 1
ATOM 3388 N N . LEU B 1 160 ? -21.141 23.703 1.385 1 95.81 160 LEU B N 1
ATOM 3389 C CA . LEU B 1 160 ? -20.406 24.844 0.845 1 95.81 160 LEU B CA 1
ATOM 3390 C C . LEU B 1 160 ? -19.062 25.016 1.56 1 95.81 160 LEU B C 1
ATOM 3392 O O . LEU B 1 160 ? -18.047 25.297 0.924 1 95.81 160 LEU B O 1
ATOM 3396 N N . ILE B 1 161 ? -19.141 24.844 2.875 1 96.25 161 ILE B N 1
ATOM 3397 C CA . ILE B 1 161 ? -17.906 24.938 3.656 1 96.25 161 ILE B CA 1
ATOM 3398 C C . ILE B 1 161 ? -16.922 23.859 3.209 1 96.25 161 ILE B C 1
ATOM 3400 O O . ILE B 1 161 ? -15.75 24.156 2.947 1 96.25 161 ILE B O 1
ATOM 3404 N N . TYR B 1 162 ? -17.422 22.641 3.062 1 96.44 162 TYR B N 1
ATOM 3405 C CA . TYR B 1 162 ? -16.609 21.516 2.602 1 96.44 162 TYR B CA 1
ATOM 3406 C C . TYR B 1 162 ? -16.047 21.797 1.214 1 96.44 162 TYR B C 1
ATOM 3408 O O . TYR B 1 162 ? -14.828 21.703 1.002 1 96.44 162 TYR B O 1
ATOM 3416 N N . GLY B 1 163 ? -16.844 22.156 0.292 1 96 163 GLY B N 1
ATOM 3417 C CA . GLY B 1 163 ? -16.484 22.25 -1.114 1 96 163 GLY B CA 1
ATOM 3418 C C . GLY B 1 163 ? -15.688 23.5 -1.456 1 96 163 GLY B C 1
ATOM 3419 O O . GLY B 1 163 ? -14.758 23.438 -2.262 1 96 163 GLY B O 1
ATOM 3420 N N . ARG B 1 164 ? -15.906 24.656 -0.777 1 95.12 164 ARG B N 1
ATOM 3421 C CA . ARG B 1 164 ? -15.336 25.938 -1.212 1 95.12 164 ARG B CA 1
ATOM 3422 C C . ARG B 1 164 ? -14.227 26.391 -0.27 1 95.12 164 ARG B C 1
ATOM 3424 O O . ARG B 1 164 ? -13.375 27.188 -0.648 1 95.12 164 ARG B O 1
ATOM 3431 N N . ILE B 1 165 ? -14.211 25.875 0.927 1 94.62 165 ILE B N 1
ATOM 3432 C CA . ILE B 1 165 ? -13.242 26.375 1.896 1 94.62 165 ILE B CA 1
ATOM 3433 C C . ILE B 1 165 ? -12.273 25.25 2.277 1 94.62 165 ILE B C 1
ATOM 3435 O O . ILE B 1 165 ? -11.078 25.328 1.984 1 94.62 165 ILE B O 1
ATOM 3439 N N . MET B 1 166 ? -12.859 24.172 2.748 1 94.44 166 MET B N 1
ATOM 3440 C CA . MET B 1 166 ? -12.023 23.125 3.334 1 94.44 166 MET B CA 1
ATOM 3441 C C . MET B 1 166 ? -11.312 22.328 2.248 1 94.44 166 MET B C 1
ATOM 3443 O O . MET B 1 166 ? -10.125 22.031 2.369 1 94.44 166 MET B O 1
ATOM 3447 N N . LEU B 1 167 ? -11.984 21.969 1.206 1 94.75 167 LEU B N 1
ATOM 3448 C CA . LEU B 1 167 ? -11.43 21.141 0.147 1 94.75 167 LEU B CA 1
ATOM 3449 C C . LEU B 1 167 ? -10.266 21.844 -0.548 1 94.75 167 LEU B C 1
ATOM 3451 O O . LEU B 1 167 ? -9.211 21.25 -0.756 1 94.75 167 LEU B O 1
ATOM 3455 N N . PRO B 1 168 ? -10.422 23.094 -0.909 1 92.81 168 PRO B N 1
ATOM 3456 C CA . PRO B 1 168 ? -9.297 23.812 -1.521 1 92.81 168 PRO B CA 1
ATOM 3457 C C . PRO B 1 168 ? -8.078 23.891 -0.598 1 92.81 168 PRO B C 1
ATOM 3459 O O . PRO B 1 168 ? -6.941 23.891 -1.069 1 92.81 168 PRO B O 1
ATOM 3462 N N . LEU B 1 169 ? -8.328 23.969 0.697 1 87.56 169 LEU B N 1
ATOM 3463 C CA . LEU B 1 169 ? -7.234 24.047 1.659 1 87.56 169 LEU B CA 1
ATOM 3464 C C . LEU B 1 169 ? -6.547 22.688 1.804 1 87.56 169 LEU B C 1
ATOM 3466 O O . LEU B 1 169 ? -5.402 22.609 2.258 1 87.56 169 LEU B O 1
ATOM 3470 N N . ALA B 1 170 ? -7.211 21.641 1.387 1 90.25 170 ALA B N 1
ATOM 3471 C CA . ALA B 1 170 ? -6.691 20.281 1.56 1 90.25 170 ALA B CA 1
ATOM 3472 C C . ALA B 1 170 ? -5.98 19.797 0.299 1 90.25 170 ALA B C 1
ATOM 3474 O O . ALA B 1 170 ? -5.656 18.625 0.174 1 90.25 170 ALA B O 1
ATOM 3475 N N . LYS B 1 171 ? -5.695 20.656 -0.613 1 89.06 171 LYS B N 1
ATOM 3476 C CA . LYS B 1 171 ? -5.105 20.312 -1.903 1 89.06 171 LYS B CA 1
ATOM 3477 C C . LYS B 1 171 ? -3.803 19.531 -1.722 1 89.06 171 LYS B C 1
ATOM 3479 O O . LYS B 1 171 ? -3.557 18.547 -2.426 1 89.06 171 LYS B O 1
ATOM 3484 N N . PRO B 1 172 ? -2.951 19.875 -0.781 1 82.06 172 PRO B N 1
ATOM 3485 C CA . PRO B 1 172 ? -1.718 19.094 -0.617 1 82.06 172 PRO B CA 1
ATOM 3486 C C . PRO B 1 172 ? -1.979 17.656 -0.21 1 82.06 172 PRO B C 1
ATOM 3488 O O . PRO B 1 172 ? -1.328 16.734 -0.72 1 82.06 172 PRO B O 1
ATOM 3491 N N . ALA B 1 173 ? -2.896 17.562 0.735 1 86.62 173 ALA B N 1
ATOM 3492 C CA . ALA B 1 173 ? -3.244 16.219 1.173 1 86.62 173 ALA B CA 1
ATOM 3493 C C . ALA B 1 173 ? -3.924 15.43 0.053 1 86.62 173 ALA B C 1
ATOM 3495 O O . ALA B 1 173 ? -3.676 14.234 -0.116 1 86.62 173 ALA B O 1
ATOM 3496 N N . LEU B 1 174 ? -4.766 16.141 -0.722 1 91.56 174 LEU B N 1
ATOM 3497 C CA . LEU B 1 174 ? -5.434 15.508 -1.855 1 91.56 174 LEU B CA 1
ATOM 3498 C C . LEU B 1 174 ? -4.422 15.078 -2.91 1 91.56 174 LEU B C 1
ATOM 3500 O O . LEU B 1 174 ? -4.555 14 -3.502 1 91.56 174 LEU B O 1
ATOM 3504 N N . ALA B 1 175 ? -3.445 15.875 -3.113 1 87.5 175 ALA B N 1
ATOM 3505 C CA . ALA B 1 175 ? -2.391 15.531 -4.066 1 87.5 175 ALA B CA 1
ATOM 3506 C C . ALA B 1 175 ? -1.633 14.281 -3.625 1 87.5 175 ALA B C 1
ATOM 3508 O O . ALA B 1 175 ? -1.293 13.438 -4.453 1 87.5 175 ALA B O 1
ATOM 3509 N N . THR B 1 176 ? -1.397 14.219 -2.352 1 84.62 176 THR B N 1
ATOM 3510 C CA . THR B 1 176 ? -0.717 13.047 -1.798 1 84.62 176 THR B CA 1
ATOM 3511 C C . THR B 1 176 ? -1.534 11.781 -2.037 1 84.62 176 THR B C 1
ATOM 3513 O O . THR B 1 176 ? -1.009 10.781 -2.531 1 84.62 176 THR B O 1
ATOM 3516 N N . VAL B 1 177 ? -2.816 11.867 -1.708 1 90.5 177 VAL B N 1
ATOM 3517 C CA . VAL B 1 177 ? -3.709 10.727 -1.896 1 90.5 177 VAL B CA 1
ATOM 3518 C C . VAL B 1 177 ? -3.779 10.367 -3.379 1 90.5 177 VAL B C 1
ATOM 3520 O O . VAL B 1 177 ? -3.734 9.188 -3.74 1 90.5 177 VAL B O 1
ATOM 3523 N N . ALA B 1 178 ? -3.861 11.367 -4.195 1 90.94 178 ALA B N 1
ATOM 3524 C CA . ALA B 1 178 ? -3.971 11.148 -5.633 1 90.94 178 ALA B CA 1
ATOM 3525 C C . ALA B 1 178 ? -2.744 10.422 -6.176 1 90.94 178 ALA B C 1
ATOM 3527 O O . ALA B 1 178 ? -2.869 9.477 -6.953 1 90.94 178 ALA B O 1
ATOM 3528 N N . ILE B 1 179 ? -1.617 10.812 -5.812 1 86.94 179 ILE B N 1
ATOM 3529 C CA . ILE B 1 179 ? -0.379 10.234 -6.32 1 86.94 179 ILE B CA 1
ATOM 3530 C C . ILE B 1 179 ? -0.27 8.781 -5.883 1 86.94 179 ILE B C 1
ATOM 3532 O O . ILE B 1 179 ? -0.008 7.895 -6.703 1 86.94 179 ILE B O 1
ATOM 3536 N N . PHE B 1 180 ? -0.528 8.578 -4.691 1 86.81 180 PHE B N 1
ATOM 3537 C CA . PHE B 1 180 ? -0.322 7.238 -4.156 1 86.81 180 PHE B CA 1
ATOM 3538 C C . PHE B 1 180 ? -1.39 6.277 -4.672 1 86.81 180 PHE B C 1
ATOM 3540 O O . PHE B 1 180 ? -1.102 5.113 -4.957 1 86.81 180 PHE B O 1
ATOM 3547 N N . THR B 1 181 ? -2.596 6.762 -4.734 1 92.38 181 THR B N 1
ATOM 3548 C CA . THR B 1 181 ? -3.645 5.895 -5.254 1 92.38 181 THR B CA 1
ATOM 3549 C C . THR B 1 181 ? -3.449 5.641 -6.746 1 92.38 181 THR B C 1
ATOM 3551 O O . THR B 1 181 ? -3.775 4.562 -7.242 1 92.38 181 THR B O 1
ATOM 3554 N N . PHE B 1 182 ? -2.939 6.621 -7.449 1 92.38 182 PHE B N 1
ATOM 3555 C CA . PHE B 1 182 ? -2.617 6.422 -8.859 1 92.38 182 PHE B CA 1
ATOM 3556 C C . PHE B 1 182 ? -1.54 5.355 -9.016 1 92.38 182 PHE B C 1
ATOM 3558 O O . PHE B 1 182 ? -1.684 4.438 -9.828 1 92.38 182 PHE B O 1
ATOM 3565 N N . LEU B 1 183 ? -0.532 5.504 -8.258 1 91 183 LEU B N 1
ATOM 3566 C CA . LEU B 1 183 ? 0.578 4.559 -8.328 1 91 183 LEU B CA 1
ATOM 3567 C C . LEU B 1 183 ? 0.108 3.145 -8.008 1 91 183 LEU B C 1
ATOM 3569 O O . LEU B 1 183 ? 0.486 2.191 -8.695 1 91 183 LEU B O 1
ATOM 3573 N N . ASN B 1 184 ? -0.687 3.029 -7.016 1 90.12 184 ASN B N 1
ATOM 3574 C CA . ASN B 1 184 ? -1.211 1.723 -6.633 1 90.12 184 ASN B CA 1
ATOM 3575 C C . ASN B 1 184 ? -2.072 1.116 -7.734 1 90.12 184 ASN B C 1
ATOM 3577 O O . ASN B 1 184 ? -1.965 -0.076 -8.031 1 90.12 184 ASN B O 1
ATOM 3581 N N . GLY B 1 185 ? -2.9 1.907 -8.328 1 93.62 185 GLY B N 1
ATOM 3582 C CA . GLY B 1 185 ? -3.734 1.436 -9.422 1 93.62 185 GLY B CA 1
ATOM 3583 C C . GLY B 1 185 ? -2.943 1.081 -10.664 1 93.62 185 GLY B C 1
ATOM 3584 O O . GLY B 1 185 ? -3.244 0.094 -11.336 1 93.62 185 GLY B O 1
ATOM 3585 N N . TRP B 1 186 ? -1.969 1.873 -10.898 1 93.62 186 TRP B N 1
ATOM 3586 C CA . TRP B 1 186 ? -1.132 1.667 -12.078 1 93.62 186 TRP B CA 1
ATOM 3587 C C . TRP B 1 186 ? -0.386 0.339 -11.992 1 93.62 186 TRP B C 1
ATOM 3589 O O . TRP B 1 186 ? -0.227 -0.358 -13 1 93.62 186 TRP B O 1
ATOM 3599 N N . ASN B 1 187 ? -0.032 -0.068 -10.789 1 91.75 187 ASN B N 1
ATOM 3600 C CA . ASN B 1 187 ? 0.811 -1.24 -10.578 1 91.75 187 ASN B CA 1
ATOM 3601 C C . ASN B 1 187 ? -0.011 -2.449 -10.141 1 91.75 187 ASN B C 1
ATOM 3603 O O . ASN B 1 187 ? 0.535 -3.533 -9.938 1 91.75 187 ASN B O 1
ATOM 3607 N N . ASP B 1 188 ? -1.258 -2.219 -10 1 93.12 188 ASP B N 1
ATOM 3608 C CA . ASP B 1 188 ? -2.102 -3.314 -9.531 1 93.12 188 ASP B CA 1
ATOM 3609 C C . ASP B 1 188 ? -2.055 -4.496 -10.5 1 93.12 188 ASP B C 1
ATOM 3611 O O . ASP B 1 188 ? -2.4 -4.355 -11.672 1 93.12 188 ASP B O 1
ATOM 3615 N N . PHE B 1 189 ? -1.646 -5.602 -10.062 1 91.88 189 PHE B N 1
ATOM 3616 C CA . PHE B 1 189 ? -1.528 -6.809 -10.875 1 91.88 189 PHE B CA 1
ATOM 3617 C C . PHE B 1 189 ? -2.588 -7.832 -10.477 1 91.88 189 PHE B C 1
ATOM 3619 O O . PHE B 1 189 ? -3.189 -8.477 -11.344 1 91.88 189 PHE B O 1
ATOM 3626 N N . ILE B 1 190 ? -2.904 -7.953 -9.227 1 90 190 ILE B N 1
ATOM 3627 C CA . ILE B 1 190 ? -3.73 -9.039 -8.703 1 90 190 ILE B CA 1
ATOM 3628 C C . ILE B 1 190 ? -5.18 -8.836 -9.141 1 90 190 ILE B C 1
ATOM 3630 O O . ILE B 1 190 ? -5.812 -9.758 -9.664 1 90 190 ILE B O 1
ATOM 3634 N N . GLY B 1 191 ? -5.699 -7.656 -9.023 1 93.38 191 GLY B N 1
ATOM 3635 C CA . GLY B 1 191 ? -7.07 -7.395 -9.43 1 93.38 191 GLY B CA 1
ATOM 3636 C C . GLY B 1 191 ? -7.344 -7.758 -10.875 1 93.38 191 GLY B C 1
ATOM 3637 O O . GLY B 1 191 ? -8.164 -8.633 -11.156 1 93.38 191 GLY B O 1
ATOM 3638 N N . PRO B 1 192 ? -6.574 -7.125 -11.703 1 96.88 192 PRO B N 1
ATOM 3639 C CA . PRO B 1 192 ? -6.766 -7.438 -13.125 1 96.88 192 PRO B CA 1
ATOM 3640 C C . PRO B 1 192 ? -6.559 -8.914 -13.43 1 96.88 192 PRO B C 1
ATOM 3642 O O . PRO B 1 192 ? -7.273 -9.484 -14.266 1 96.88 192 PRO B O 1
ATOM 3645 N N . LEU B 1 193 ? -5.648 -9.492 -12.805 1 93.88 193 LEU B N 1
ATOM 3646 C CA . LEU B 1 193 ? -5.406 -10.914 -13.016 1 93.88 193 LEU B CA 1
ATOM 3647 C C . LEU B 1 193 ? -6.637 -11.742 -12.648 1 93.88 193 LEU B C 1
ATOM 3649 O O . LEU B 1 193 ? -6.961 -12.711 -13.328 1 93.88 193 LEU B O 1
ATOM 3653 N N . LEU B 1 194 ? -7.285 -11.336 -11.672 1 94.56 194 LEU B N 1
ATOM 3654 C CA . LEU B 1 194 ? -8.422 -12.094 -11.164 1 94.56 194 LEU B CA 1
ATOM 3655 C C . LEU B 1 194 ? -9.672 -11.828 -12.008 1 94.56 194 LEU B C 1
ATOM 3657 O O . LEU B 1 194 ? -10.484 -12.727 -12.219 1 94.56 194 LEU B O 1
ATOM 3661 N N . TYR B 1 195 ? -9.805 -10.625 -12.5 1 97.5 195 TYR B N 1
ATOM 3662 C CA . TYR B 1 195 ? -11.133 -10.234 -12.945 1 97.5 195 TYR B CA 1
ATOM 3663 C C . TYR B 1 195 ? -11.172 -10.055 -14.461 1 97.5 195 TYR B C 1
ATOM 3665 O O . TYR B 1 195 ? -12.25 -9.977 -15.055 1 97.5 195 TYR B O 1
ATOM 3673 N N . LEU B 1 196 ? -9.984 -10.016 -15.102 1 97.94 196 LEU B N 1
ATOM 3674 C CA . LEU B 1 196 ? -9.945 -9.828 -16.547 1 97.94 196 LEU B CA 1
ATOM 3675 C C . LEU B 1 196 ? -9.477 -11.102 -17.25 1 97.94 196 LEU B C 1
ATOM 3677 O O . LEU B 1 196 ? -8.508 -11.727 -16.828 1 97.94 196 LEU B O 1
ATOM 3681 N N . ASN B 1 197 ? -10.148 -11.453 -18.359 1 96.81 197 ASN B N 1
ATOM 3682 C CA . ASN B 1 197 ? -9.836 -12.68 -19.078 1 96.81 197 ASN B CA 1
ATOM 3683 C C . ASN B 1 197 ? -9.539 -12.414 -20.547 1 96.81 197 ASN B C 1
ATOM 3685 O O . ASN B 1 197 ? -8.867 -13.203 -21.203 1 96.81 197 ASN B O 1
ATOM 3689 N N . SER B 1 198 ? -10.031 -11.289 -21.078 1 97.44 198 SER B N 1
ATOM 3690 C CA . SER B 1 198 ? -9.828 -10.945 -22.484 1 97.44 198 SER B CA 1
ATOM 3691 C C . SER B 1 198 ? -8.586 -10.086 -22.672 1 97.44 198 SER B C 1
ATOM 3693 O O . SER B 1 198 ? -8.445 -9.039 -22.031 1 97.44 198 SER B O 1
ATOM 3695 N N . PRO B 1 199 ? -7.793 -10.438 -23.562 1 95.38 199 PRO B N 1
ATOM 3696 C CA . PRO B 1 199 ? -6.551 -9.695 -23.781 1 95.38 199 PRO B CA 1
ATOM 3697 C C . PRO B 1 199 ? -6.797 -8.227 -24.109 1 95.38 199 PRO B C 1
ATOM 3699 O O . PRO B 1 199 ? -5.984 -7.363 -23.766 1 95.38 199 PRO B O 1
ATOM 3702 N N . GLU B 1 200 ? -7.895 -7.992 -24.734 1 96.81 200 GLU B N 1
ATOM 3703 C CA . GLU B 1 200 ? -8.203 -6.621 -25.125 1 96.81 200 GLU B CA 1
ATOM 3704 C C . GLU B 1 200 ? -8.492 -5.746 -23.906 1 96.81 200 GLU B C 1
ATOM 3706 O O . GLU B 1 200 ? -8.5 -4.516 -24 1 96.81 200 GLU B O 1
ATOM 3711 N N . LYS B 1 201 ? -8.711 -6.367 -22.75 1 98.19 201 LYS B N 1
ATOM 3712 C CA . LYS B 1 201 ? -9.07 -5.625 -21.547 1 98.19 201 LYS B CA 1
ATOM 3713 C C . LYS B 1 201 ? -7.926 -5.605 -20.547 1 98.19 201 LYS B C 1
ATOM 3715 O O . LYS B 1 201 ? -8.062 -5.066 -19.438 1 98.19 201 LYS B O 1
ATOM 3720 N N . PHE B 1 202 ? -6.793 -6.078 -20.953 1 97.75 202 PHE B N 1
ATOM 3721 C CA . PHE B 1 202 ? -5.688 -6.211 -20.016 1 97.75 202 PHE B CA 1
ATOM 3722 C C . PHE B 1 202 ? -5.109 -4.844 -19.656 1 97.75 202 PHE B C 1
ATOM 3724 O O . PHE B 1 202 ? -5.281 -3.881 -20.406 1 97.75 202 PHE B O 1
ATOM 3731 N N . THR B 1 203 ? -4.539 -4.809 -18.5 1 97.62 203 THR B N 1
ATOM 3732 C CA . THR B 1 203 ? -3.848 -3.619 -18.016 1 97.62 203 THR B CA 1
ATOM 3733 C C . THR B 1 203 ? -2.35 -3.713 -18.281 1 97.62 203 THR B C 1
ATOM 3735 O O . THR B 1 203 ? -1.858 -4.754 -18.734 1 97.62 203 THR B O 1
ATOM 3738 N N . VAL B 1 204 ? -1.693 -2.639 -18.031 1 95.62 204 VAL B N 1
ATOM 3739 C CA . VAL B 1 204 ? -0.251 -2.559 -18.25 1 95.62 204 VAL B CA 1
ATOM 3740 C C . VAL B 1 204 ? 0.452 -3.621 -17.406 1 95.62 204 VAL B C 1
ATOM 3742 O O . VAL B 1 204 ? 1.35 -4.312 -17.891 1 95.62 204 VAL B O 1
ATOM 3745 N N . ALA B 1 205 ? 0.028 -3.82 -16.172 1 94.19 205 ALA B N 1
ATOM 3746 C CA . ALA B 1 205 ? 0.655 -4.785 -15.273 1 94.19 205 ALA B CA 1
ATOM 3747 C C . ALA B 1 205 ? 0.533 -6.203 -15.82 1 94.19 205 ALA B C 1
ATOM 3749 O O . ALA B 1 205 ? 1.502 -6.969 -15.812 1 94.19 205 ALA B O 1
ATOM 3750 N N . ILE B 1 206 ? -0.609 -6.535 -16.328 1 94.25 206 ILE B N 1
ATOM 3751 C CA . ILE B 1 206 ? -0.812 -7.848 -16.938 1 94.25 206 ILE B CA 1
ATOM 3752 C C . ILE B 1 206 ? 0.041 -7.973 -18.188 1 94.25 206 ILE B C 1
ATOM 3754 O O . ILE B 1 206 ? 0.649 -9.016 -18.438 1 94.25 206 ILE B O 1
ATOM 3758 N N . GLY B 1 207 ? 0.021 -6.922 -18.969 1 93.62 207 GLY B N 1
ATOM 3759 C CA . GLY B 1 207 ? 0.847 -6.918 -20.156 1 93.62 207 GLY B CA 1
ATOM 3760 C C . GLY B 1 207 ? 2.312 -7.184 -19.875 1 93.62 207 GLY B C 1
ATOM 3761 O O . GLY B 1 207 ? 2.967 -7.938 -20.594 1 93.62 207 GLY B O 1
ATOM 3762 N N . LEU B 1 208 ? 2.826 -6.582 -18.859 1 92.5 208 LEU B N 1
ATOM 3763 C CA . LEU B 1 208 ? 4.227 -6.77 -18.5 1 92.5 208 LEU B CA 1
ATOM 3764 C C . LEU B 1 208 ? 4.488 -8.211 -18.078 1 92.5 208 LEU B C 1
ATOM 3766 O O . LEU B 1 208 ? 5.562 -8.758 -18.359 1 92.5 208 LEU B O 1
ATOM 3770 N N . ALA B 1 209 ? 3.551 -8.82 -17.469 1 89.06 209 ALA B N 1
ATOM 3771 C CA . ALA B 1 209 ? 3.705 -10.195 -16.984 1 89.06 209 ALA B CA 1
ATOM 3772 C C . ALA B 1 209 ? 3.787 -11.172 -18.156 1 89.06 209 ALA B C 1
ATOM 3774 O O . ALA B 1 209 ? 4.32 -12.273 -18.016 1 89.06 209 ALA B O 1
ATOM 3775 N N . THR B 1 210 ? 3.277 -10.773 -19.266 1 87.94 210 THR B N 1
ATOM 3776 C CA . THR B 1 210 ? 3.236 -11.664 -20.422 1 87.94 210 THR B CA 1
ATOM 3777 C C . THR B 1 210 ? 4.637 -11.875 -20.984 1 87.94 210 THR B C 1
ATOM 3779 O O . THR B 1 210 ? 4.859 -12.805 -21.766 1 87.94 210 THR B O 1
ATOM 3782 N N . PHE B 1 211 ? 5.559 -11.039 -20.641 1 90.31 211 PHE B N 1
ATOM 3783 C CA . PHE B 1 211 ? 6.93 -11.211 -21.094 1 90.31 211 PHE B CA 1
ATOM 3784 C C . PHE B 1 211 ? 7.57 -12.422 -20.438 1 90.31 211 PHE B C 1
ATOM 3786 O O . PHE B 1 211 ? 8.617 -12.906 -20.891 1 90.31 211 PHE B O 1
ATOM 3793 N N . ARG B 1 212 ? 6.941 -12.82 -19.359 1 81.44 212 ARG B N 1
ATOM 3794 C CA . ARG B 1 212 ? 7.395 -14.023 -18.672 1 81.44 212 ARG B CA 1
ATOM 3795 C C . ARG B 1 212 ? 6.574 -15.242 -19.078 1 81.44 212 ARG B C 1
ATOM 3797 O O . ARG B 1 212 ? 5.434 -15.406 -18.641 1 81.44 212 ARG B O 1
ATOM 3804 N N . SER B 1 213 ? 6.84 -15.836 -20.219 1 73 213 SER B N 1
ATOM 3805 C CA . SER B 1 213 ? 6.109 -17 -20.688 1 73 213 SER B CA 1
ATOM 3806 C C . SER B 1 213 ? 6.785 -18.297 -20.25 1 73 213 SER B C 1
ATOM 3808 O O . SER B 1 213 ? 7.922 -18.281 -19.781 1 73 213 SER B O 1
ATOM 3810 N N . VAL B 1 214 ? 5.965 -19.281 -20.312 1 65.38 214 VAL B N 1
ATOM 3811 C CA . VAL B 1 214 ? 6.426 -20.609 -19.922 1 65.38 214 VAL B CA 1
ATOM 3812 C C . VAL B 1 214 ? 7.602 -21.031 -20.812 1 65.38 214 VAL B C 1
ATOM 3814 O O . VAL B 1 214 ? 8.539 -21.688 -20.344 1 65.38 214 VAL B O 1
ATOM 3817 N N . MET B 1 215 ? 7.559 -20.656 -21.984 1 68.5 215 MET B N 1
ATOM 3818 C CA . MET B 1 215 ? 8.594 -21.109 -22.906 1 68.5 215 MET B CA 1
ATOM 3819 C C . MET B 1 215 ? 9.875 -20.297 -22.734 1 68.5 215 MET B C 1
ATOM 3821 O O . MET B 1 215 ? 10.961 -20.875 -22.609 1 68.5 215 MET B O 1
ATOM 3825 N N . ARG B 1 216 ? 9.742 -18.938 -22.766 1 80.69 216 ARG B N 1
ATOM 3826 C CA . ARG B 1 216 ? 10.938 -18.109 -22.672 1 80.69 216 ARG B CA 1
ATOM 3827 C C . ARG B 1 216 ? 10.609 -16.75 -22.062 1 80.69 216 ARG B C 1
ATOM 3829 O O . ARG B 1 216 ? 9.633 -16.094 -22.469 1 80.69 216 ARG B O 1
ATOM 3836 N N . THR B 1 217 ? 11.414 -16.438 -21.109 1 86.31 217 THR B N 1
ATOM 3837 C CA . THR B 1 217 ? 11.297 -15.094 -20.562 1 86.31 217 THR B CA 1
ATOM 3838 C C . THR B 1 217 ? 12.188 -14.117 -21.312 1 86.31 217 THR B C 1
ATOM 3840 O O . THR B 1 217 ? 13.375 -14.391 -21.531 1 86.31 217 THR B O 1
ATOM 3843 N N . ARG B 1 218 ? 11.555 -13.086 -21.859 1 90.5 218 ARG B N 1
ATOM 3844 C CA . ARG B 1 218 ? 12.297 -12.016 -22.516 1 90.5 218 ARG B CA 1
ATOM 3845 C C . ARG B 1 218 ? 12.602 -10.883 -21.547 1 90.5 218 ARG B C 1
ATOM 3847 O O . ARG B 1 218 ? 11.969 -9.828 -21.594 1 90.5 218 ARG B O 1
ATOM 3854 N N . TRP B 1 219 ? 13.656 -11.008 -20.891 1 90.5 219 TRP B N 1
ATOM 3855 C CA . TRP B 1 219 ? 14.008 -10.07 -19.828 1 90.5 219 TRP B CA 1
ATOM 3856 C C . TRP B 1 219 ? 14.359 -8.703 -20.391 1 90.5 219 TRP B C 1
ATOM 3858 O O . TRP B 1 219 ? 14.031 -7.676 -19.797 1 90.5 219 TRP B O 1
ATOM 3868 N N . ASP B 1 220 ? 14.992 -8.695 -21.484 1 92.88 220 ASP B N 1
ATOM 3869 C CA . ASP B 1 220 ? 15.383 -7.434 -22.094 1 92.88 220 ASP B CA 1
ATOM 3870 C C . ASP B 1 220 ? 14.156 -6.598 -22.469 1 92.88 220 ASP B C 1
ATOM 3872 O O . ASP B 1 220 ? 14.086 -5.414 -22.141 1 92.88 220 ASP B O 1
ATOM 3876 N N . LEU B 1 221 ? 13.172 -7.262 -23.016 1 93.44 221 LEU B N 1
ATOM 3877 C CA . LEU B 1 221 ? 11.961 -6.555 -23.438 1 93.44 221 LEU B CA 1
ATOM 3878 C C . LEU B 1 221 ? 11.117 -6.176 -22.219 1 93.44 221 LEU B C 1
ATOM 3880 O O . LEU B 1 221 ? 10.508 -5.102 -22.188 1 93.44 221 LEU B O 1
ATOM 3884 N N . LEU B 1 222 ? 11.102 -7.047 -21.266 1 92.94 222 LEU B N 1
ATOM 3885 C CA . LEU B 1 222 ? 10.383 -6.738 -20.031 1 92.94 222 LEU B CA 1
ATOM 3886 C C . LEU B 1 222 ? 10.961 -5.496 -19.375 1 92.94 222 LEU B C 1
ATOM 3888 O O . LEU B 1 222 ? 10.211 -4.617 -18.922 1 92.94 222 LEU B O 1
ATOM 3892 N N . MET B 1 223 ? 12.312 -5.418 -19.344 1 92.88 223 MET B N 1
ATOM 3893 C CA . MET B 1 223 ? 12.961 -4.27 -18.719 1 92.88 223 MET B CA 1
ATOM 3894 C C . MET B 1 223 ? 12.688 -2.992 -19.516 1 92.88 223 MET B C 1
ATOM 3896 O O . MET B 1 223 ? 12.43 -1.938 -18.938 1 92.88 223 MET B O 1
ATOM 3900 N N . ALA B 1 224 ? 12.672 -3.139 -20.734 1 94.62 224 ALA B N 1
ATOM 3901 C CA . ALA B 1 224 ? 12.398 -1.989 -21.594 1 94.62 224 ALA B CA 1
ATOM 3902 C C . ALA B 1 224 ? 10.953 -1.522 -21.453 1 94.62 224 ALA B C 1
ATOM 3904 O O . ALA B 1 224 ? 10.695 -0.33 -21.281 1 94.62 224 ALA B O 1
ATOM 3905 N N . ALA B 1 225 ? 10.062 -2.449 -21.547 1 94.19 225 ALA B N 1
ATOM 3906 C CA . ALA B 1 225 ? 8.648 -2.109 -21.375 1 94.19 225 ALA B CA 1
ATOM 3907 C C . ALA B 1 225 ? 8.391 -1.492 -20.016 1 94.19 225 ALA B C 1
ATOM 3909 O O . ALA B 1 225 ? 7.672 -0.493 -19.906 1 94.19 225 ALA B O 1
ATOM 3910 N N . SER B 1 226 ? 8.961 -2.041 -19.016 1 92.88 226 SER B N 1
ATOM 3911 C CA . SER B 1 226 ? 8.789 -1.54 -17.656 1 92.88 226 SER B CA 1
ATOM 3912 C C . SER B 1 226 ? 9.328 -0.121 -17.516 1 92.88 226 SER B C 1
ATOM 3914 O O . SER B 1 226 ? 8.711 0.723 -16.859 1 92.88 226 SER B O 1
ATOM 3916 N N . THR B 1 227 ? 10.438 0.095 -18.094 1 92.69 227 THR B N 1
ATOM 3917 C CA . THR B 1 227 ? 11.016 1.434 -18.062 1 92.69 227 THR B CA 1
ATOM 3918 C C . THR B 1 227 ? 10.102 2.434 -18.766 1 92.69 227 THR B C 1
ATOM 3920 O O . THR B 1 227 ? 9.859 3.529 -18.25 1 92.69 227 THR B O 1
ATOM 3923 N N . ALA B 1 228 ? 9.586 2.008 -19.828 1 92.88 228 ALA B N 1
ATOM 3924 C CA . ALA B 1 228 ? 8.68 2.871 -20.594 1 92.88 228 ALA B CA 1
ATOM 3925 C C . ALA B 1 228 ? 7.422 3.182 -19.797 1 92.88 228 ALA B C 1
ATOM 3927 O O . ALA B 1 228 ? 6.875 4.281 -19.891 1 92.88 228 ALA B O 1
ATOM 3928 N N . MET B 1 229 ? 7.004 2.234 -19.031 1 91.75 229 MET B N 1
ATOM 3929 C CA . MET B 1 229 ? 5.742 2.377 -18.312 1 91.75 229 MET B CA 1
ATOM 3930 C C . MET B 1 229 ? 5.922 3.264 -17.078 1 91.75 229 MET B C 1
ATOM 3932 O O . MET B 1 229 ? 4.945 3.6 -16.406 1 91.75 229 MET B O 1
ATOM 3936 N N . ILE B 1 230 ? 7.109 3.65 -16.812 1 89.38 230 ILE B N 1
ATOM 3937 C CA . ILE B 1 230 ? 7.379 4.605 -15.734 1 89.38 230 ILE B CA 1
ATOM 3938 C C . ILE B 1 230 ? 6.969 6.008 -16.188 1 89.38 230 ILE B C 1
ATOM 3940 O O . ILE B 1 230 ? 6.633 6.859 -15.352 1 89.38 230 ILE B O 1
ATOM 3944 N N . VAL B 1 231 ? 6.832 6.242 -17.438 1 87.44 231 VAL B N 1
ATOM 3945 C CA . VAL B 1 231 ? 6.648 7.562 -18.031 1 87.44 231 VAL B CA 1
ATOM 3946 C C . VAL B 1 231 ? 5.301 8.141 -17.594 1 87.44 231 VAL B C 1
ATOM 3948 O O . VAL B 1 231 ? 5.227 9.273 -17.125 1 87.44 231 VAL B O 1
ATOM 3951 N N . PRO B 1 232 ? 4.207 7.324 -17.625 1 86.69 232 PRO B N 1
ATOM 3952 C CA . PRO B 1 232 ? 2.928 7.898 -17.188 1 86.69 232 PRO B CA 1
ATOM 3953 C C . PRO B 1 232 ? 2.934 8.328 -15.727 1 86.69 232 PRO B C 1
ATOM 3955 O O . PRO B 1 232 ? 2.312 9.328 -15.375 1 86.69 232 PRO B O 1
ATOM 3958 N N . VAL B 1 233 ? 3.613 7.621 -14.984 1 83.38 233 VAL B N 1
ATOM 3959 C CA . VAL B 1 233 ? 3.674 7.926 -13.555 1 83.38 233 VAL B CA 1
ATOM 3960 C C . VAL B 1 233 ? 4.512 9.188 -13.336 1 83.38 233 VAL B C 1
ATOM 3962 O O . VAL B 1 233 ? 4.145 10.047 -12.539 1 83.38 233 VAL B O 1
ATOM 3965 N N . VAL B 1 234 ? 5.598 9.32 -14.086 1 83.06 234 VAL B N 1
ATOM 3966 C CA . VAL B 1 234 ? 6.469 10.484 -13.992 1 83.06 234 VAL B CA 1
ATOM 3967 C C . VAL B 1 234 ? 5.703 11.734 -14.43 1 83.06 234 VAL B C 1
ATOM 3969 O O . VAL B 1 234 ? 5.832 12.797 -13.812 1 83.06 234 VAL B O 1
ATOM 3972 N N . LEU B 1 235 ? 4.902 11.57 -15.414 1 82.88 235 LEU B N 1
ATOM 3973 C CA . LEU B 1 235 ? 4.109 12.695 -15.906 1 82.88 235 LEU B CA 1
ATOM 3974 C C . LEU B 1 235 ? 3.104 13.148 -14.852 1 82.88 235 LEU B C 1
ATOM 3976 O O . LEU B 1 235 ? 2.924 14.352 -14.641 1 82.88 235 LEU B O 1
ATOM 3980 N N . LEU B 1 236 ? 2.512 12.211 -14.219 1 80.06 236 LEU B N 1
ATOM 3981 C CA . LEU B 1 236 ? 1.573 12.57 -13.156 1 80.06 236 LEU B CA 1
ATOM 3982 C C . LEU B 1 236 ? 2.287 13.289 -12.016 1 80.06 236 LEU B C 1
ATOM 3984 O O . LEU B 1 236 ? 1.791 14.297 -11.508 1 80.06 236 LEU B O 1
ATOM 3988 N N . PHE B 1 237 ? 3.393 12.758 -11.68 1 75.38 237 PHE B N 1
ATOM 3989 C CA . PHE B 1 237 ? 4.16 13.367 -10.602 1 75.38 237 PHE B CA 1
ATOM 3990 C C . PHE B 1 237 ? 4.559 14.797 -10.961 1 75.38 237 PHE B C 1
ATOM 3992 O O . PHE B 1 237 ? 4.492 15.695 -10.117 1 75.38 237 PHE B O 1
ATOM 3999 N N . PHE B 1 238 ? 4.953 14.969 -12.133 1 76.75 238 PHE B N 1
ATOM 4000 C CA . PHE B 1 238 ? 5.367 16.297 -12.594 1 76.75 238 PHE B CA 1
ATOM 4001 C C . PHE B 1 238 ? 4.219 17.281 -12.492 1 76.75 238 PHE B C 1
ATOM 4003 O O . PHE B 1 238 ? 4.426 18.453 -12.125 1 76.75 238 PHE B O 1
ATOM 4010 N N . PHE B 1 239 ? 3.074 16.844 -12.672 1 76.62 239 PHE B N 1
ATOM 4011 C CA . PHE B 1 239 ? 1.911 17.719 -12.609 1 76.62 239 PHE B CA 1
ATOM 4012 C C . PHE B 1 239 ? 1.454 17.906 -11.172 1 76.62 239 PHE B C 1
ATOM 4014 O O . PHE B 1 239 ? 0.99 18.984 -10.797 1 76.62 239 PHE B O 1
ATOM 4021 N N . ALA B 1 240 ? 1.646 16.938 -10.367 1 73.88 240 ALA B N 1
ATOM 4022 C CA . ALA B 1 240 ? 1.142 16.969 -9 1 73.88 240 ALA B CA 1
ATOM 4023 C C . ALA B 1 240 ? 2.102 17.719 -8.078 1 73.88 240 ALA B C 1
ATOM 4025 O O . ALA B 1 240 ? 1.694 18.25 -7.039 1 73.88 240 ALA B O 1
ATOM 4026 N N . GLN B 1 241 ? 3.326 17.734 -8.438 1 71.31 241 GLN B N 1
ATOM 4027 C CA . GLN B 1 241 ? 4.371 18.297 -7.578 1 71.31 241 GLN B CA 1
ATOM 4028 C C . GLN B 1 241 ? 4.109 19.766 -7.266 1 71.31 241 GLN B C 1
ATOM 4030 O O . GLN B 1 241 ? 4.547 20.266 -6.23 1 71.31 241 GLN B O 1
ATOM 4035 N N . ARG B 1 242 ? 3.438 20.5 -8.094 1 73.38 242 ARG B N 1
ATOM 4036 C CA . ARG B 1 242 ? 3.168 21.922 -7.844 1 73.38 242 ARG B CA 1
ATOM 4037 C C . ARG B 1 242 ? 2.268 22.094 -6.629 1 73.38 242 ARG B C 1
ATOM 4039 O O . ARG B 1 242 ? 2.301 23.141 -5.973 1 73.38 242 ARG B O 1
ATOM 4046 N N . TYR B 1 243 ? 1.553 21.062 -6.383 1 69 243 TYR B N 1
ATOM 4047 C CA . TYR B 1 243 ? 0.622 21.156 -5.266 1 69 243 TYR B CA 1
ATOM 4048 C C . TYR B 1 243 ? 1.322 20.875 -3.943 1 69 243 TYR B C 1
ATOM 4050 O O . TYR B 1 243 ? 0.818 21.234 -2.875 1 69 243 TYR B O 1
ATOM 4058 N N . PHE B 1 244 ? 2.396 20.109 -4.031 1 61.31 244 PHE B N 1
ATOM 4059 C CA . PHE B 1 244 ? 3.178 19.828 -2.832 1 61.31 244 PHE B CA 1
ATOM 4060 C C . PHE B 1 244 ? 3.93 21.062 -2.369 1 61.31 244 PHE B C 1
ATOM 4062 O O . PHE B 1 244 ? 4.188 21.234 -1.176 1 61.31 244 PHE B O 1
ATOM 4069 N N . ILE B 1 245 ? 4.473 21.828 -3.295 1 53.84 245 ILE B N 1
ATOM 4070 C CA . ILE B 1 245 ? 5.285 23 -2.99 1 53.84 245 ILE B CA 1
ATOM 4071 C C . ILE B 1 245 ? 4.41 24.078 -2.373 1 53.84 245 ILE B C 1
ATOM 4073 O O . ILE B 1 245 ? 4.883 24.875 -1.558 1 53.84 245 ILE B O 1
ATOM 4077 N N . GLN B 1 246 ? 3.227 24.094 -2.754 1 47.41 246 GLN B N 1
ATOM 4078 C CA . GLN B 1 246 ? 2.461 25.172 -2.137 1 47.41 246 GLN B CA 1
ATOM 4079 C C . GLN B 1 246 ? 2.107 24.828 -0.69 1 47.41 246 GLN B C 1
ATOM 4081 O O . GLN B 1 246 ? 1.147 24.094 -0.435 1 47.41 246 GLN B O 1
ATOM 4086 N N . GLY B 1 247 ? 3.15 24.516 0.075 1 43.06 247 GLY B N 1
ATOM 4087 C CA . GLY B 1 247 ? 2.99 24.438 1.519 1 43.06 247 GLY B CA 1
ATOM 4088 C C . GLY B 1 247 ? 1.856 25.297 2.041 1 43.06 247 GLY B C 1
ATOM 4089 O O . GLY B 1 247 ? 1.438 26.25 1.377 1 43.06 247 GLY B O 1
ATOM 4090 N N . ILE B 1 248 ? 1.077 24.781 2.92 1 41.28 248 ILE B N 1
ATOM 4091 C CA . ILE B 1 248 ? 0.069 25.516 3.676 1 41.28 248 ILE B CA 1
ATOM 4092 C C . ILE B 1 248 ? 0.611 26.891 4.051 1 41.28 248 ILE B C 1
ATOM 4094 O O . ILE B 1 248 ? 1.526 27 4.871 1 41.28 248 ILE B O 1
ATOM 4098 N N . VAL B 1 249 ? 1.072 27.688 3.209 1 38.41 249 VAL B N 1
ATOM 4099 C CA . VAL B 1 249 ? 1.108 29.047 3.76 1 38.41 249 VAL B CA 1
ATOM 4100 C C . VAL B 1 249 ? -0.127 29.281 4.625 1 38.41 249 VAL B C 1
ATOM 4102 O O . VAL B 1 249 ? -1.241 29.391 4.109 1 38.41 249 VAL B O 1
ATOM 4105 N N . LEU B 1 250 ? -0.349 28.422 5.617 1 36.12 250 LEU B N 1
ATOM 4106 C CA . LEU B 1 250 ? -1.217 29.016 6.625 1 36.12 250 LEU B CA 1
ATOM 4107 C C . LEU B 1 250 ? -0.926 30.516 6.777 1 36.12 250 LEU B C 1
ATOM 4109 O O . LEU B 1 250 ? 0.153 30.891 7.234 1 36.12 250 LEU B O 1
ATOM 4113 N N . THR B 1 251 ? -1.083 31.328 5.77 1 32.25 251 THR B N 1
ATOM 4114 C CA . THR B 1 251 ? -1.183 32.75 6.031 1 32.25 251 THR B CA 1
ATOM 4115 C C . THR B 1 251 ? -1.679 33.031 7.449 1 32.25 251 THR B C 1
ATOM 4117 O O . THR B 1 251 ? -2.736 32.531 7.844 1 32.25 251 THR B O 1
ATOM 4120 N N . GLY B 1 252 ? -0.884 32.969 8.531 1 33.94 252 GLY B N 1
ATOM 4121 C CA . GLY B 1 252 ? -1.147 33.844 9.664 1 33.94 252 GLY B CA 1
ATOM 4122 C C . GLY B 1 252 ? -2.15 34.938 9.359 1 33.94 252 GLY B C 1
ATOM 4123 O O . GLY B 1 252 ? -1.954 35.719 8.43 1 33.94 252 GLY B O 1
ATOM 4124 N N . LEU B 1 253 ? -3.473 34.688 9.297 1 31.69 253 LEU B N 1
ATOM 4125 C CA . LEU B 1 253 ? -4.395 35.781 9.609 1 31.69 253 LEU B CA 1
ATOM 4126 C C . LEU B 1 253 ? -3.748 36.812 10.547 1 31.69 253 LEU B C 1
ATOM 4128 O O . LEU B 1 253 ? -3.457 36.469 11.703 1 31.69 253 LEU B O 1
ATOM 4132 N N . LYS B 1 254 ? -2.678 37.469 10.188 1 32.41 254 LYS B N 1
ATOM 4133 C CA . LYS B 1 254 ? -2.445 38.812 10.711 1 32.41 254 LYS B CA 1
ATOM 4134 C C . LYS B 1 254 ? -3.76 39.5 11.039 1 32.41 254 LYS B C 1
ATOM 4136 O O . LYS B 1 254 ? -4.594 39.719 10.164 1 32.41 254 LYS B O 1
ATOM 4141 N N . GLY B 1 255 ? -4.469 39.125 12.156 1 28.73 255 GLY B N 1
ATOM 4142 C CA . GLY B 1 255 ? -4.895 40.312 12.867 1 28.73 255 GLY B CA 1
ATOM 4143 C C . GLY B 1 255 ? -3.748 41.25 13.227 1 28.73 255 GLY B C 1
ATOM 4144 O O . GLY B 1 255 ? -2.588 40.844 13.227 1 28.73 255 GLY B O 1
#

Sequence (510 aa):
MALPFVWLVSSSLKLENDIFVFPPEWIPNPVRFQNYVDALTYKPFGRYIANTLLIVLLNEIAILWSASFCAYGFARLRFPGRDFWFSLLLATMMVPYFVLMVPQFVIFTRLNWIDTFLPLTVPFFFGGGAFNIFLLRQFFRSLPEELADAARIDGCNEFLIYGRIMLPLAKPALATVAIFTFLNGWNDFIGPLLYLNSPEKFTVAIGLATFRSVMRTRWDLLMAASTAMIVPVVLLFFFAQRYFIQGIVLTGLKGMALPFVWLVSSSLKLENDIFVFPPEWIPNPVRFQNYVDALTYKPFGRYIANTLLIVLLNEIAILWSASFCAYGFARLRFPGRDFWFSLLLATMMVPYFVLMVPQFVIFTRLNWIDTFLPLTVPFFFGGGAFNIFLLRQFFRSLPEELADAARIDGCNEFLIYGRIMLPLAKPALATVAIFTFLNGWNDFIGPLLYLNSPEKFTVAIGLATFRSVMRTRWDLLMAASTAMIVPVVLLFFFAQRYFIQGIVLTGLKG

Foldseek 3Di:
DCVVVLLLVQLLQAAQVLNPDPPHDSHHVVGHPVLQVCLCVVAVQVLQAVLLCVLLVLLLVLLLVQLLVLLCCLQQPDDPCSVVVLVVLVVVVVDDPVVCVVVLLVVCVVVVCFQHSCSSRVVCNHNSHSVLSVLSNVVLNVDDNVQVVVVVVVVDDPVCCSPPPRSVLCLQSSLVSSLVSSVCSLQDDVVCVSRHDDSSNHHLNVSLCVCDDPVDRRSNSSSSSVSVSCVVSVVSCVVSVVSNVVPCCVVPPPD/DCVVVLLLVQLLQAAQVLNPDPPHDSHHVVGHPVLQVCLCVVAVQVLQAVLLCVLLVLLLVLLLVQLLVLLCCLQQPDDPCSVVVLVVLVVVVVDDPVVCVVVLLVVCVVVVCFQHSCSSRVVCNHNSHSVLSVLSNVVLNVDDNVQVVVVVVVVDDPVCCSPPPRSVLCLQSSLVSSLVSSVCSLQDDVVCVSRHDDSSNHHLNVSLCVCDDPVDRRSNSSSSSVSVSCVVSVVSCVVSVVSNVVPSCVVPPPD

InterPro domains:
  IPR000515 ABC transporter type 1, transmembrane domain MetI-like [PF00528] (69-247)
  IPR000515 ABC transporter type 1, transmembrane domain MetI-like [PS50928] (49-240)
  IPR000515 ABC transporter type 1, transmembrane domain MetI-like [cd06261] (49-234)
  IPR035906 MetI-like superfamily [G3DSA:1.10.3720.10] (1-246)
  IPR035906 MetI-like superfamily [SSF161098] (2-255)

Solvent-accessible surface area (backbone atoms only — not comparable to full-atom values): 27294 Å² total; per-residue (Å²): 101,59,59,67,49,52,48,38,54,30,33,15,22,26,53,60,83,53,59,80,41,83,76,78,64,68,70,46,82,63,72,34,72,61,28,42,58,53,30,53,65,68,47,69,46,69,53,13,46,51,43,36,48,52,41,32,53,53,29,46,55,26,21,58,49,31,8,47,53,51,10,45,45,72,44,72,52,89,57,92,61,50,69,56,54,51,48,50,44,53,51,43,71,52,55,52,62,78,74,47,48,60,62,50,48,54,52,34,52,75,68,63,34,60,58,45,65,50,77,73,31,58,66,31,56,60,46,26,44,53,65,49,18,49,54,40,16,56,51,54,55,70,46,69,64,62,62,55,51,54,41,43,73,74,67,48,51,68,66,51,42,44,63,71,50,50,45,65,72,37,42,44,59,49,43,52,49,48,52,53,54,40,52,49,50,59,52,46,43,64,62,52,64,72,34,44,76,50,78,88,65,33,31,46,37,54,54,54,52,59,35,59,41,92,86,56,65,43,58,18,31,38,27,16,38,53,52,57,63,30,48,65,54,52,55,49,48,66,65,43,48,64,41,60,68,56,52,81,69,68,67,73,77,71,121,104,58,58,65,51,53,49,38,55,30,34,15,21,25,53,60,82,53,59,81,40,83,76,76,64,68,70,46,81,63,74,34,73,60,27,44,58,53,29,53,65,70,46,70,45,69,51,12,46,50,45,36,49,52,40,33,52,54,30,45,54,26,20,58,50,30,9,47,53,52,10,45,45,71,44,71,53,88,57,92,58,50,69,56,53,51,50,49,44,53,52,41,70,52,56,52,63,78,74,48,49,59,62,49,48,53,53,34,50,75,69,66,34,59,58,44,66,50,77,73,30,57,67,32,56,58,46,27,45,51,64,49,18,50,54,41,18,55,52,54,55,70,46,70,65,62,60,57,52,54,40,44,74,74,67,49,49,68,68,52,40,43,63,70,49,51,47,64,71,38,42,42,58,49,43,52,50,48,52,52,53,40,50,50,48,59,51,45,43,66,62,53,64,73,34,45,79,51,76,86,66,33,32,48,38,54,56,52,52,60,34,58,42,92,86,57,64,42,58,19,32,38,28,16,38,53,53,57,61,30,50,66,55,50,53,49,45,65,65,43,49,64,41,60,67,58,53,80,68,67,68,71,76,73,122

Secondary structure (DSSP, 8-state):
-HHHHHHHHHHTTS-GGGTT-SSPP-S-SS--THHHHHHHHHTTHHHHHHHHHHHHHHHHHHHHHHHHHHHHHHHH---TTHHHHHHHHHHGGGS-HHHHHHHHHHHHHHTT-TTSSHHHHGGGGTTS-HHHHHHHHHHHHHS-HHHHHHHHHTT--HHHIIIIIIHHHTHHHHHHHHHHHHHHHHH--HHHHHH---GGG--HHHHHHTTB-SS-B-HHHHHHHHHHTHHHHHHHHHHHHHHHHS---------/-HHHHHHHHHHTTS-GGGTT-SSPP-S-SS--THHHHHHHHHTTHHHHHHHHHHHHHHHHHHHHHHHHHHHHHHHH---TTHHHHHHHHHHGGGS-HHHHHHHHHHHHHHTT-TTSSHHHHGGGGTTS-HHHHHHHHHHHHHS-HHHHHHHHHTT--HHHIIIIIIHHHTHHHHHHHHHHHHHHHHH--HHHHHH---GGG--HHHHHHTTB-SS-B-HHHHHHHHHHTHHHHHHHHHHHHHHHHS---------

Organism: NCBI:txid1204385

pLDDT: mean 87.62, std 12.75, range [28.41, 98.31]

Radius of gyration: 24.18 Å; Cα contacts (8 Å, |Δi|>4): 595; chains: 2; bounding box: 58×72×53 Å

Nearest PDB structures (foldseek):
  3puv-assembly1_G  TM=9.064E-01  e=2.295E-13  Escherichia coli K-12
  8ja7-assembly1_B  TM=8.096E-01  e=1.871E-10  Mycobacterium tuberculosis H37Rv
  8hpn-assembly1_B  TM=8.270E-01  e=8.463E-10  Mycolicibacterium smegmatis MC2 155
  7cad-assembly1_B  TM=7.906E-01  e=2.056E-09  Mycolicibacterium smegmatis MC2 155
  8y5f-assembly1_C  TM=8.719E-01  e=9.005E-07  Escherichia coli